Protein 5T2T (pdb70)

GO terms:
  GO:0039689 negative stranded viral RNA replication (P, IDA)
  GO:0039696 RNA-templated viral transcription (P, IDA)
  GO:0005515 protein binding (F, IPI)

Solvent-accessible surface area: 22081 Å² total; per-residue (Å²): 86,123,126,15,16,59,54,0,76,69,5,0,33,76,98,4,112,128,37,52,81,0,4,71,10,1,13,35,4,7,34,40,199,114,37,135,72,1,20,82,13,0,71,80,0,0,39,43,0,2,18,0,10,0,0,80,156,31,50,13,62,10,2,37,85,79,53,19,1,79,54,7,1,91,104,62,68,38,116,7,111,75,20,63,150,10,67,0,24,0,34,83,49,89,138,70,32,0,23,0,0,5,12,11,22,84,92,72,117,82,38,57,121,142,43,72,90,82,6,54,87,73,0,38,83,0,88,124,59,0,57,134,36,43,3,74,9,57,53,53,24,39,20,39,89,81,54,101,15,83,14,14,53,147,133,0,6,120,80,0,90,48,8,4,112,89,2,62,93,90,31,89,109,87,86,117,82,82,53,131,30,130,157,58,130,133,83,109,122,241,154,128,119,123,128,53,99,41,19,8,51,54,0,80,95,16,0,52,100,97,5,103,106,33,54,75,0,3,79,14,8,13,46,1,10,28,43,155,114,21,113,75,1,9,70,20,0,83,88,0,12,51,46,0,7,33,0,1,0,0,72,144,32,52,12,63,8,3,48,81,77,56,18,1,67,53,11,1,86,110,64,73,41,104,7,94,55,26,73,142,6,77,2,28,0,41,80,55,82,135,91,29,0,26,0,0,9,16,12,24,85,89,72,118,83,38,56,117,135,48,77,83,85,5,54,88,74,0,34,83,1,107,121,47,0,55,122,35,52,4,77,13,56,52,54,26,35,22,35,93,71,80,76,12,69,8,12,60,121,125,0,3,104,69,1,82,35,10,5,112,91,0,56,96,72,6,68,109,66,83,122,90,77,57,144,30,107,152,55,122,104,70,86,59,123,166,112,153

B-factor: mean 42.15, std 17.39, range [16.01, 107.44]

Structure (mmCIF, N/CA/C/O backbone):
data_5T2T
#
_entry.id   5T2T
#
_cell.length_a   108.116
_cell.length_b   108.116
_cell.length_c   54.087
_cell.angle_alpha   90.00
_cell.angle_beta   90.00
_cell.angle_gamma   90.00
#
_symmetry.space_group_name_H-M   'P 41'
#
loop_
_entity.id
_entity.type
_entity.pdbx_description
1 polymer 'RNA-directed RNA polymerase L'
2 non-polymer 'MANGANESE (II) ION'
3 non-polymer '(2Z)-4-[1-benzyl-4-(4-chlorobenzyl)piperidin-4-yl]-2-hydroxy-4-oxobut-2-enoic acid'
4 non-polymer GLYCEROL
5 non-polymer 'CHLORIDE ION'
6 non-polymer 'SODIUM ION'
7 water water
#
loop_
_atom_site.group_PDB
_atom_site.id
_atom_site.type_symbol
_atom_site.label_atom_id
_atom_site.label_alt_id
_atom_site.label_comp_id
_atom_site.label_asym_id
_atom_site.label_entity_id
_atom_site.label_seq_id
_atom_site.pdbx_PDB_ins_code
_atom_site.Cartn_x
_atom_site.Cartn_y
_atom_site.Cartn_z
_atom_site.occupancy
_atom_site.B_iso_or_equiv
_atom_site.auth_seq_id
_atom_site.auth_comp_id
_atom_site.auth_asym_id
_atom_site.auth_atom_id
_atom_site.pdbx_PDB_model_num
ATOM 1 N N . HIS A 1 8 ? -116.995 -44.021 5.904 1.00 56.45 0 HIS A N 1
ATOM 2 C CA . HIS A 1 8 ? -115.732 -44.157 6.625 1.00 65.12 0 HIS A CA 1
ATOM 3 C C . HIS A 1 8 ? -115.105 -45.513 6.373 1.00 57.84 0 HIS A C 1
ATOM 4 O O . HIS A 1 8 ? -113.976 -45.600 5.893 1.00 50.74 0 HIS A O 1
ATOM 11 N N . ASP A 1 9 ? -115.839 -46.567 6.713 1.00 47.46 1 ASP A N 1
ATOM 12 C CA . ASP A 1 9 ? -115.439 -47.915 6.340 1.00 59.77 1 ASP A CA 1
ATOM 13 C C . ASP A 1 9 ? -115.310 -47.993 4.831 1.00 49.64 1 ASP A C 1
ATOM 14 O O . ASP A 1 9 ? -114.387 -48.615 4.306 1.00 42.84 1 ASP A O 1
ATOM 19 N N . GLU A 1 10 ? -116.254 -47.370 4.134 1.00 37.42 2 GLU A N 1
ATOM 20 C CA . GLU A 1 10 ? -116.256 -47.425 2.680 1.00 43.37 2 GLU A CA 1
ATOM 21 C C . GLU A 1 10 ? -115.018 -46.714 2.138 1.00 46.23 2 GLU A C 1
ATOM 22 O O . GLU A 1 10 ? -114.390 -47.177 1.183 1.00 37.59 2 GLU A O 1
ATOM 28 N N . ILE A 1 11 ? -114.680 -45.596 2.775 1.00 28.91 3 ILE A N 1
ATOM 29 C CA . ILE A 1 11 ? -113.513 -44.793 2.427 1.00 37.16 3 ILE A CA 1
ATOM 30 C C . ILE A 1 11 ? -112.230 -45.591 2.633 1.00 41.46 3 ILE A C 1
ATOM 31 O O . ILE A 1 11 ? -111.383 -45.674 1.744 1.00 30.83 3 ILE A O 1
ATOM 36 N N . ILE A 1 12 ? -112.094 -46.192 3.805 1.00 34.65 4 ILE A N 1
ATOM 37 C CA . ILE A 1 12 ? -110.904 -46.980 4.104 1.00 35.93 4 ILE A CA 1
ATOM 38 C C . ILE A 1 12 ? -110.828 -48.191 3.195 1.00 33.67 4 ILE A C 1
ATOM 39 O O . ILE A 1 12 ? -109.749 -48.603 2.761 1.00 35.92 4 ILE A O 1
ATOM 44 N N . SER A 1 13 ? -111.985 -48.756 2.890 1.00 29.29 5 SER A N 1
ATOM 45 C CA . SER A 1 13 ? -112.034 -49.910 2.010 1.00 30.65 5 SER A CA 1
ATOM 46 C C . SER A 1 13 ? -111.634 -49.529 0.583 1.00 38.70 5 SER A C 1
ATOM 47 O O . SER A 1 13 ? -110.952 -50.291 -0.109 1.00 30.67 5 SER A O 1
ATOM 50 N N . GLU A 1 14 ? -112.056 -48.349 0.143 1.00 30.77 6 GLU A N 1
ATOM 51 C CA . GLU A 1 14 ? -111.687 -47.870 -1.187 1.00 29.15 6 GLU A CA 1
ATOM 52 C C . GLU A 1 14 ? -110.186 -47.586 -1.268 1.00 28.92 6 GLU A C 1
ATOM 53 O O . GLU A 1 14 ? -109.533 -47.931 -2.252 1.00 30.64 6 GLU A O 1
ATOM 59 N N . LEU A 1 15 ? -109.650 -46.961 -0.228 1.00 24.74 7 LEU A N 1
ATOM 60 C CA . LEU A 1 15 ? -108.209 -46.722 -0.127 1.00 28.90 7 LEU A CA 1
ATOM 61 C C . LEU A 1 15 ? -107.383 -48.009 -0.186 1.00 30.42 7 LEU A C 1
ATOM 62 O O . LEU A 1 15 ? -106.329 -48.055 -0.824 1.00 26.74 7 LEU A O 1
ATOM 67 N N . ARG A 1 16 ? -107.857 -49.059 0.476 1.00 29.34 8 ARG A N 1
ATOM 68 C CA . ARG A 1 16 ? -107.111 -50.315 0.491 1.00 31.50 8 ARG A CA 1
ATOM 69 C C . ARG A 1 16 ? -107.104 -50.959 -0.882 1.00 30.44 8 ARG A C 1
ATOM 70 O O . ARG A 1 16 ? -106.089 -51.538 -1.292 1.00 27.38 8 ARG A O 1
ATOM 78 N N . GLU A 1 17 ? -108.218 -50.853 -1.606 1.00 26.86 9 GLU A N 1
ATOM 79 C CA A GLU A 1 17 ? -108.266 -51.439 -2.935 0.64 32.19 9 GLU A CA 1
ATOM 80 C CA B GLU A 1 17 ? -108.311 -51.395 -2.964 0.36 32.26 9 GLU A CA 1
ATOM 81 C C . GLU A 1 17 ? -107.336 -50.694 -3.902 1.00 32.93 9 GLU A C 1
ATOM 82 O O . GLU A 1 17 ? -106.668 -51.328 -4.730 1.00 27.41 9 GLU A O 1
ATOM 93 N N . LEU A 1 18 ? -107.275 -49.367 -3.790 1.00 31.04 10 LEU A N 1
ATOM 94 C CA . LEU A 1 18 ? -106.314 -48.592 -4.582 1.00 31.37 10 LEU A CA 1
ATOM 95 C C . LEU A 1 18 ? -104.886 -49.027 -4.275 1.00 25.74 10 LEU A C 1
ATOM 96 O O . LEU A 1 18 ? -104.087 -49.262 -5.194 1.00 29.30 10 LEU A O 1
ATOM 101 N N . CYS A 1 19 ? -104.562 -49.125 -2.986 1.00 24.16 11 CYS A N 1
ATOM 102 C CA . CYS A 1 19 ? -103.215 -49.493 -2.550 1.00 28.31 11 CYS A CA 1
ATOM 103 C C . CYS A 1 19 ? -102.815 -50.829 -3.147 1.00 42.40 11 CYS A C 1
ATOM 104 O O . CYS A 1 19 ? -101.689 -50.997 -3.637 1.00 30.83 11 CYS A O 1
ATOM 107 N N . LEU A 1 20 ? -103.757 -51.766 -3.146 1.00 30.51 12 LEU A N 1
ATOM 108 C CA . LEU A 1 20 ? -103.484 -53.124 -3.605 1.00 33.64 12 LEU A CA 1
ATOM 109 C C . LEU A 1 20 ? -103.505 -53.255 -5.116 1.00 29.84 12 LEU A C 1
ATOM 110 O O . LEU A 1 20 ? -102.718 -53.982 -5.685 1.00 32.31 12 LEU A O 1
ATOM 115 N N . ASN A 1 21 ? -104.398 -52.544 -5.785 1.00 33.08 13 ASN A N 1
ATOM 116 C CA . ASN A 1 21 ? -104.542 -52.784 -7.213 1.00 36.40 13 ASN A CA 1
ATOM 117 C C . ASN A 1 21 ? -103.992 -51.709 -8.150 1.00 38.94 13 ASN A C 1
ATOM 118 O O . ASN A 1 21 ? -103.824 -51.976 -9.343 1.00 32.96 13 ASN A O 1
ATOM 123 N N . TYR A 1 22 ? -103.696 -50.516 -7.635 1.00 31.80 14 TYR A N 1
ATOM 124 C CA . TYR A 1 22 ? -103.272 -49.437 -8.533 1.00 25.06 14 TYR A CA 1
ATOM 125 C C . TYR A 1 22 ? -102.012 -48.706 -8.084 1.00 26.93 14 TYR A C 1
ATOM 126 O O . TYR A 1 22 ? -101.757 -47.566 -8.479 1.00 27.84 14 TYR A O 1
ATOM 135 N N . ILE A 1 23 ? -101.219 -49.369 -7.257 1.00 29.26 15 ILE A N 1
ATOM 136 C CA . ILE A 1 23 ? -99.855 -48.927 -7.000 1.00 27.67 15 ILE A CA 1
ATOM 137 C C . ILE A 1 23 ? -98.921 -50.058 -7.409 1.00 37.90 15 ILE A C 1
ATOM 138 O O . ILE A 1 23 ? -98.977 -51.132 -6.824 1.00 28.81 15 ILE A O 1
ATOM 143 N N . GLU A 1 24 ? -98.088 -49.811 -8.421 1.00 26.16 16 GLU A N 1
ATOM 144 C CA . GLU A 1 24 ? -97.169 -50.812 -8.958 1.00 28.04 16 GLU A CA 1
ATOM 145 C C . GLU A 1 24 ? -96.408 -51.525 -7.862 1.00 34.53 16 GLU A C 1
ATOM 146 O O . GLU A 1 24 ? -96.048 -50.934 -6.842 1.00 25.35 16 GLU A O 1
ATOM 152 N N . GLN A 1 25 ? -96.131 -52.801 -8.093 1.00 31.28 17 GLN A N 1
ATOM 153 C CA . GLN A 1 25 ? -95.517 -53.627 -7.070 1.00 35.12 17 GLN A CA 1
ATOM 154 C C . GLN A 1 25 ? -94.005 -53.584 -7.111 1.00 34.86 17 GLN A C 1
ATOM 155 O O . GLN A 1 25 ? -93.357 -54.608 -7.270 1.00 41.24 17 GLN A O 1
ATOM 161 N N . ASP A 1 26 ? -93.457 -52.381 -6.980 1.00 33.54 18 ASP A N 1
ATOM 162 C CA . ASP A 1 26 ? -92.052 -52.189 -6.644 1.00 42.41 18 ASP A CA 1
ATOM 163 C C . ASP A 1 26 ? -91.850 -52.651 -5.217 1.00 29.73 18 ASP A C 1
ATOM 164 O O . ASP A 1 26 ? -92.533 -52.178 -4.323 1.00 30.79 18 ASP A O 1
ATOM 169 N N . GLU A 1 27 ? -90.910 -53.563 -4.990 1.00 30.92 19 GLU A N 1
ATOM 170 C CA . GLU A 1 27 ? -90.758 -54.149 -3.653 1.00 33.59 19 GLU A CA 1
ATOM 171 C C . GLU A 1 27 ? -90.309 -53.150 -2.586 1.00 41.56 19 GLU A C 1
ATOM 172 O O . GLU A 1 27 ? -90.521 -53.371 -1.393 1.00 39.16 19 GLU A O 1
ATOM 178 N N . ARG A 1 28 ? -89.705 -52.041 -2.993 1.00 31.39 20 ARG A N 1
ATOM 179 C CA . ARG A 1 28 ? -89.301 -51.040 -2.008 1.00 26.53 20 ARG A CA 1
ATOM 180 C C . ARG A 1 28 ? -90.514 -50.390 -1.332 1.00 24.93 20 ARG A C 1
ATOM 181 O O . ARG A 1 28 ? -90.382 -49.781 -0.269 1.00 32.11 20 ARG A O 1
ATOM 189 N N . LEU A 1 29 ? -91.687 -50.507 -1.953 1.00 26.14 21 LEU A N 1
ATOM 190 C CA . LEU A 1 29 ? -92.908 -49.915 -1.409 1.00 28.67 21 LEU A CA 1
ATOM 191 C C . LEU A 1 29 ? -93.661 -50.870 -0.473 1.00 30.35 21 LEU A C 1
ATOM 192 O O . LEU A 1 29 ? -94.576 -50.458 0.243 1.00 26.90 21 LEU A O 1
ATOM 197 N N . SER A 1 30 ? -93.259 -52.136 -0.484 1.00 31.55 22 SER A N 1
ATOM 198 C CA . SER A 1 30 ? -94.022 -53.207 0.164 1.00 30.21 22 SER A CA 1
ATOM 199 C C . SER A 1 30 ? -94.247 -52.962 1.644 1.00 25.74 22 SER A C 1
ATOM 200 O O . SER A 1 30 ? -95.369 -53.110 2.143 1.00 30.62 22 SER A O 1
ATOM 203 N N . ARG A 1 31 ? -93.201 -52.565 2.353 1.00 28.68 23 ARG A N 1
ATOM 204 C CA . ARG A 1 31 ? -93.346 -52.326 3.780 1.00 31.64 23 ARG A CA 1
ATOM 205 C C . ARG A 1 31 ? -94.356 -51.230 4.117 1.00 42.21 23 ARG A C 1
ATOM 206 O O . ARG A 1 31 ? -95.222 -51.411 4.993 1.00 31.67 23 ARG A O 1
ATOM 214 N N . GLN A 1 32 ? -94.255 -50.091 3.439 1.00 36.58 24 GLN A N 1
ATOM 215 C CA . GLN A 1 32 ? -95.155 -48.984 3.755 1.00 29.81 24 GLN A CA 1
ATOM 216 C C . GLN A 1 32 ? -96.586 -49.290 3.309 1.00 21.30 24 GLN A C 1
ATOM 217 O O . GLN A 1 32 ? -97.544 -48.805 3.918 1.00 26.75 24 GLN A O 1
ATOM 223 N N . LYS A 1 33 ? -96.742 -50.084 2.254 1.00 22.20 25 LYS A N 1
ATOM 224 C CA . LYS A 1 33 ? -98.080 -50.536 1.866 1.00 27.36 25 LYS A CA 1
ATOM 225 C C . LYS A 1 33 ? -98.696 -51.359 2.998 1.00 32.16 25 LYS A C 1
ATOM 226 O O . LYS A 1 33 ? -99.844 -51.172 3.355 1.00 25.68 25 LYS A O 1
ATOM 232 N N . LEU A 1 34 ? -97.914 -52.284 3.547 1.00 27.97 26 LEU A N 1
ATOM 233 C CA . LEU A 1 34 ? -98.364 -53.106 4.665 1.00 28.22 26 LEU A CA 1
ATOM 234 C C . LEU A 1 34 ? -98.659 -52.250 5.894 1.00 29.59 26 LEU A C 1
ATOM 235 O O . LEU A 1 34 ? -99.685 -52.445 6.545 1.00 30.89 26 LEU A O 1
ATOM 240 N N . ASN A 1 35 ? -97.802 -51.272 6.190 1.00 31.03 27 ASN A N 1
ATOM 241 C CA . ASN A 1 35 ? -98.096 -50.316 7.260 1.00 25.88 27 ASN A CA 1
ATOM 242 C C . ASN A 1 35 ? -99.421 -49.602 7.029 1.00 36.65 27 ASN A C 1
ATOM 243 O O . ASN A 1 35 ? -100.192 -49.390 7.959 1.00 30.51 27 ASN A O 1
ATOM 248 N N . PHE A 1 36 ? -99.681 -49.224 5.780 1.00 28.82 28 PHE A N 1
ATOM 249 C CA . PHE A 1 36 ? -100.900 -48.499 5.471 1.00 30.01 28 PHE A CA 1
ATOM 250 C C . PHE A 1 36 ? -102.114 -49.407 5.670 1.00 30.77 28 PHE A C 1
ATOM 251 O O . PHE A 1 36 ? -103.112 -49.005 6.280 1.00 30.32 28 PHE A O 1
ATOM 259 N N . LEU A 1 37 ? -102.006 -50.635 5.168 1.00 32.16 29 LEU A N 1
ATOM 260 C CA . LEU A 1 37 ? -103.127 -51.587 5.163 1.00 31.04 29 LEU A CA 1
ATOM 261 C C . LEU A 1 37 ? -103.569 -52.046 6.548 1.00 40.18 29 LEU A C 1
ATOM 262 O O . LEU A 1 37 ? -104.718 -52.455 6.727 1.00 38.65 29 LEU A O 1
ATOM 267 N N . GLY A 1 38 ? -102.665 -51.984 7.519 1.00 34.34 30 GLY A N 1
ATOM 268 C CA . GLY A 1 38 ? -102.993 -52.360 8.879 1.00 47.46 30 GLY A CA 1
ATOM 269 C C . GLY A 1 38 ? -103.589 -51.256 9.733 1.00 50.38 30 GLY A C 1
ATOM 270 O O . GLY A 1 38 ? -103.827 -51.457 10.923 1.00 52.29 30 GLY A O 1
ATOM 271 N N . GLN A 1 39 ? -103.834 -50.086 9.154 1.00 36.77 31 GLN A N 1
ATOM 272 C CA . GLN A 1 39 ? -104.409 -49.002 9.945 1.00 45.64 31 GLN A CA 1
ATOM 273 C C . GLN A 1 39 ? -105.936 -49.016 9.858 1.00 54.75 31 GLN A C 1
ATOM 274 O O . GLN A 1 39 ? -106.502 -49.169 8.776 1.00 42.70 31 GLN A O 1
ATOM 280 N N . ARG A 1 40 ? -106.591 -48.872 11.010 1.00 55.99 32 ARG A N 1
ATOM 281 C CA . ARG A 1 40 ? -108.050 -48.827 11.081 1.00 59.80 32 ARG A CA 1
ATOM 282 C C . ARG A 1 40 ? -108.487 -47.423 11.477 1.00 52.52 32 ARG A C 1
ATOM 283 O O . ARG A 1 40 ? -109.517 -46.922 11.030 1.00 60.43 32 ARG A O 1
ATOM 291 N N . GLU A 1 41 ? -107.674 -46.791 12.315 1.00 58.20 33 GLU A N 1
ATOM 292 C CA . GLU A 1 41 ? -107.962 -45.471 12.853 1.00 51.75 33 GLU A CA 1
ATOM 293 C C . GLU A 1 41 ? -107.698 -44.360 11.833 1.00 64.98 33 GLU A C 1
ATOM 294 O O . GLU A 1 41 ? -106.589 -44.245 11.308 1.00 57.31 33 GLU A O 1
ATOM 300 N N . PRO A 1 42 ? -108.724 -43.537 11.556 1.00 60.94 34 PRO A N 1
ATOM 301 C CA . PRO A 1 42 ? -108.703 -42.427 10.597 1.00 52.07 34 PRO A CA 1
ATOM 302 C C . PRO A 1 42 ? -107.426 -41.585 10.606 1.00 60.16 34 PRO A C 1
ATOM 303 O O . PRO A 1 42 ? -106.835 -41.364 9.548 1.00 49.03 34 PRO A O 1
ATOM 307 N N . ARG A 1 43 ? -107.014 -41.110 11.774 1.00 51.58 35 ARG A N 1
ATOM 308 C CA . ARG A 1 43 ? -105.830 -40.268 11.858 1.00 52.46 35 ARG A CA 1
ATOM 309 C C . ARG A 1 43 ? -104.587 -41.020 11.374 1.00 46.79 35 ARG A C 1
ATOM 310 O O . ARG A 1 43 ? -103.714 -40.434 10.732 1.00 45.02 35 ARG A O 1
ATOM 318 N N . MET A 1 44 ? -104.516 -42.312 11.680 1.00 39.80 36 MET A N 1
ATOM 319 C CA . MET A 1 44 ? -103.382 -43.146 11.273 1.00 40.14 36 MET A CA 1
ATOM 320 C C . MET A 1 44 ? -103.440 -43.529 9.794 1.00 41.11 36 MET A C 1
ATOM 321 O O . MET A 1 44 ? -102.404 -43.646 9.136 1.00 37.01 36 MET A O 1
ATOM 326 N N . VAL A 1 45 ? -104.648 -43.746 9.283 1.00 41.01 37 VAL A N 1
ATOM 327 C CA . VAL A 1 45 ? -104.832 -44.000 7.859 1.00 36.16 37 VAL A CA 1
ATOM 328 C C . VAL A 1 45 ? -104.280 -42.817 7.067 1.00 39.38 37 VAL A C 1
ATOM 329 O O . VAL A 1 45 ? -103.530 -42.994 6.105 1.00 33.42 37 VAL A O 1
ATOM 333 N N . LEU A 1 46 ? -104.634 -41.612 7.501 1.00 30.23 38 LEU A N 1
ATOM 334 C CA . LEU A 1 46 ? -104.191 -40.395 6.839 1.00 38.39 38 LEU A CA 1
ATOM 335 C C . LEU A 1 46 ? -102.664 -40.245 6.856 1.00 42.61 38 LEU A C 1
ATOM 336 O O . LEU A 1 46 ? -102.043 -40.020 5.818 1.00 35.63 38 LEU A O 1
ATOM 341 N N . ILE A 1 47 ? -102.061 -40.365 8.033 1.00 33.68 39 ILE A N 1
ATOM 342 C CA . ILE A 1 47 ? -100.605 -40.264 8.153 1.00 37.86 39 ILE A CA 1
ATOM 343 C C . ILE A 1 47 ? -99.878 -41.328 7.336 1.00 31.41 39 ILE A C 1
ATOM 344 O O . ILE A 1 47 ? -98.948 -41.008 6.605 1.00 30.34 39 ILE A O 1
ATOM 349 N N . GLU A 1 48 ? -100.288 -42.587 7.452 1.00 28.67 40 GLU A N 1
ATOM 350 C CA . GLU A 1 48 ? -99.624 -43.643 6.691 1.00 32.88 40 GLU A CA 1
ATOM 351 C C . GLU A 1 48 ? -99.909 -43.526 5.192 1.00 27.08 40 GLU A C 1
ATOM 352 O O . GLU A 1 48 ? -99.116 -43.998 4.379 1.00 24.04 40 GLU A O 1
ATOM 358 N N . GLY A 1 49 ? -101.039 -42.917 4.827 1.00 26.93 41 GLY A N 1
ATOM 359 C CA . GLY A 1 49 ? -101.371 -42.714 3.422 1.00 23.86 41 GLY A CA 1
ATOM 360 C C . GLY A 1 49 ? -100.456 -41.662 2.814 1.00 27.95 41 GLY A C 1
ATOM 361 O O . GLY A 1 49 ? -99.940 -41.820 1.698 1.00 23.84 41 GLY A O 1
ATOM 362 N N . LEU A 1 50 ? -100.234 -40.593 3.569 1.00 24.17 42 LEU A N 1
ATOM 363 C CA . LEU A 1 50 ? -99.320 -39.536 3.144 1.00 28.64 42 LEU A CA 1
ATOM 364 C C . LEU A 1 50 ? -97.890 -40.046 3.101 1.00 28.23 42 LEU A C 1
ATOM 365 O O . LEU A 1 50 ? -97.112 -39.643 2.236 1.00 26.50 42 LEU A O 1
ATOM 370 N N . LYS A 1 51 ? -97.524 -40.913 4.043 1.00 24.70 43 LYS A N 1
ATOM 371 C CA . LYS A 1 51 ? -96.193 -41.525 3.989 1.00 27.76 43 LYS A CA 1
ATOM 372 C C . LYS A 1 51 ? -96.057 -42.426 2.765 1.00 26.09 43 LYS A C 1
ATOM 373 O O . LYS A 1 51 ? -94.985 -42.512 2.168 1.00 27.45 43 LYS A O 1
ATOM 379 N N . LEU A 1 52 ? -97.137 -43.106 2.389 1.00 23.25 44 LEU A N 1
ATOM 380 C CA . LEU A 1 52 ? -97.086 -43.993 1.237 1.00 21.68 44 LEU A CA 1
ATOM 381 C C . LEU A 1 52 ? -96.878 -43.170 -0.033 1.00 27.39 44 LEU A C 1
ATOM 382 O O . LEU A 1 52 ? -96.063 -43.528 -0.880 1.00 21.78 44 LEU A O 1
ATOM 387 N N . LEU A 1 53 ? -97.600 -42.060 -0.162 1.00 23.37 45 LEU A N 1
ATOM 388 C CA . LEU A 1 53 ? -97.372 -41.177 -1.309 1.00 25.43 45 LEU A CA 1
ATOM 389 C C . LEU A 1 53 ? -95.954 -40.592 -1.281 1.00 18.31 45 LEU A C 1
ATOM 390 O O . LEU A 1 53 ? -95.320 -40.415 -2.311 1.00 22.14 45 LEU A O 1
ATOM 395 N N . SER A 1 54 ? -95.459 -40.285 -0.089 1.00 20.75 46 SER A N 1
ATOM 396 C CA A SER A 1 54 ? -94.122 -39.712 0.038 0.52 23.79 46 SER A CA 1
ATOM 397 C CA B SER A 1 54 ? -94.136 -39.700 0.040 0.48 23.78 46 SER A CA 1
ATOM 398 C C . SER A 1 54 ? -93.067 -40.706 -0.386 1.00 26.78 46 SER A C 1
ATOM 399 O O . SER A 1 54 ? -92.087 -40.336 -1.038 1.00 21.58 46 SER A O 1
ATOM 404 N N . ARG A 1 55 ? -93.256 -41.976 -0.016 1.00 21.64 47 ARG A N 1
ATOM 405 C CA . ARG A 1 55 ? -92.320 -43.029 -0.438 1.00 21.22 47 ARG A CA 1
ATOM 406 C C . ARG A 1 55 ? -92.276 -43.182 -1.960 1.00 20.06 47 ARG A C 1
ATOM 407 O O . ARG A 1 55 ? -91.222 -43.399 -2.530 1.00 23.80 47 ARG A O 1
ATOM 415 N N . CYS A 1 56 ? -93.423 -43.069 -2.628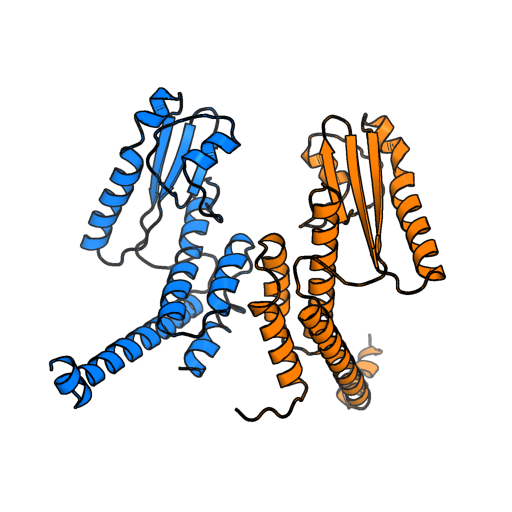 1.00 21.96 48 CYS A N 1
ATOM 416 C CA . CYS A 1 56 ? -93.418 -43.105 -4.096 1.00 20.74 48 CYS A CA 1
ATOM 417 C C . CYS A 1 56 ? -92.525 -42.001 -4.684 1.00 21.54 48 CYS A C 1
ATOM 418 O O . CYS A 1 56 ? -91.692 -42.256 -5.556 1.00 25.20 48 CYS A O 1
ATOM 421 N N . ILE A 1 57 ? -92.729 -40.779 -4.207 1.00 22.97 49 ILE A N 1
ATOM 422 C CA . ILE A 1 57 ? -91.963 -39.622 -4.664 1.00 24.85 49 ILE A CA 1
ATOM 423 C C . ILE A 1 57 ? -90.485 -39.787 -4.345 1.00 21.44 49 ILE A C 1
ATOM 424 O O . ILE A 1 57 ? -89.623 -39.497 -5.179 1.00 24.14 49 ILE A O 1
ATOM 429 N N . GLU A 1 58 ? -90.178 -40.258 -3.136 1.00 23.53 50 GLU A N 1
ATOM 430 C CA . GLU A 1 58 ? -88.781 -40.433 -2.734 1.00 23.94 50 GLU A CA 1
ATOM 431 C C . GLU A 1 58 ? -88.064 -41.457 -3.614 1.00 29.81 50 GLU A C 1
ATOM 432 O O . GLU A 1 58 ? -86.918 -41.259 -4.010 1.00 27.61 50 GLU A O 1
ATOM 438 N N . ILE A 1 59 ? -88.734 -42.561 -3.918 1.00 23.45 51 ILE A N 1
ATOM 439 C CA . ILE A 1 59 ? -88.109 -43.607 -4.707 1.00 23.08 51 ILE A CA 1
ATOM 440 C C . ILE A 1 59 ? -87.862 -43.141 -6.143 1.00 28.83 51 ILE A C 1
ATOM 441 O O . ILE A 1 59 ? -86.791 -43.391 -6.701 1.00 28.07 51 ILE A O 1
ATOM 446 N N . ASP A 1 60 ? -88.837 -42.459 -6.735 1.00 20.87 52 ASP A N 1
ATOM 447 C CA . ASP A 1 60 ? -88.643 -41.842 -8.055 1.00 24.70 52 ASP A CA 1
ATOM 448 C C . ASP A 1 60 ? -87.438 -40.892 -8.036 1.00 22.84 52 ASP A C 1
ATOM 449 O O . ASP A 1 60 ? -86.598 -40.910 -8.943 1.00 26.81 52 ASP A O 1
ATOM 454 N N . SER A 1 61 ? -87.375 -40.062 -7.003 1.00 23.15 53 SER A N 1
ATOM 455 C CA . SER A 1 61 ? -86.270 -39.119 -6.834 1.00 23.81 53 SER A CA 1
ATOM 456 C C . SER A 1 61 ? -84.911 -39.830 -6.701 1.00 34.04 53 SER A C 1
ATOM 457 O O . SER A 1 61 ? -83.913 -39.437 -7.328 1.00 27.88 53 SER A O 1
ATOM 460 N N . ALA A 1 62 ? -84.871 -40.867 -5.873 1.00 25.66 54 ALA A N 1
ATOM 461 C CA . ALA A 1 62 ? -83.648 -41.654 -5.734 1.00 27.34 54 ALA A CA 1
ATOM 462 C C . ALA A 1 62 ? -83.251 -42.265 -7.073 1.00 30.38 54 ALA A C 1
ATOM 463 O O . ALA A 1 62 ? -82.084 -42.200 -7.474 1.00 31.75 54 ALA A O 1
ATOM 465 N N . ASP A 1 63 ? -84.212 -42.876 -7.760 1.00 23.76 55 ASP A N 1
ATOM 466 C CA . ASP A 1 63 ? -83.913 -43.529 -9.028 1.00 29.02 55 ASP A CA 1
ATOM 467 C C . ASP A 1 63 ? -83.420 -42.533 -10.066 1.00 34.40 55 ASP A C 1
ATOM 468 O O . ASP A 1 63 ? -82.703 -42.909 -10.983 1.00 32.26 55 ASP A O 1
ATOM 473 N N . LYS A 1 64 ? -83.838 -41.276 -9.940 1.00 32.02 56 LYS A N 1
ATOM 474 C CA . LYS A 1 64 ? -83.437 -40.230 -10.886 1.00 31.66 56 LYS A CA 1
ATOM 475 C C . LYS A 1 64 ? -82.116 -39.546 -10.512 1.00 42.36 56 LYS A C 1
ATOM 476 O O . LYS A 1 64 ? -81.571 -38.760 -11.290 1.00 39.77 56 LYS A O 1
ATOM 482 N N . SER A 1 65 ? -81.627 -39.831 -9.310 1.00 37.11 57 SER A N 1
ATOM 483 C CA . SER A 1 65 ? -80.448 -39.166 -8.767 1.00 36.97 57 SER A CA 1
ATOM 484 C C . SER A 1 65 ? -79.302 -40.153 -8.581 1.00 42.28 57 SER A C 1
ATOM 485 O O . SER A 1 65 ? -78.295 -39.842 -7.928 1.00 37.84 57 SER A O 1
ATOM 488 N N . GLY A 1 66 ? -79.459 -41.344 -9.153 1.00 32.73 58 GLY A N 1
ATOM 489 C CA . GLY A 1 66 ? -78.466 -42.390 -8.996 1.00 39.35 58 GLY A CA 1
ATOM 490 C C . GLY A 1 66 ? -78.186 -42.761 -7.548 1.00 46.94 58 GLY A C 1
ATOM 491 O O . GLY A 1 66 ? -77.054 -43.094 -7.203 1.00 42.59 58 GLY A O 1
ATOM 492 N N . CYS A 1 67 ? -79.210 -42.700 -6.698 1.00 37.46 59 CYS A N 1
ATOM 493 C CA . CYS A 1 67 ? -79.066 -43.009 -5.274 1.00 26.85 59 CYS A CA 1
ATOM 494 C C . CYS A 1 67 ? -79.826 -44.254 -4.854 1.00 37.17 59 CYS A C 1
ATOM 495 O O . CYS A 1 67 ? -80.733 -44.706 -5.548 1.00 36.69 59 CYS A O 1
ATOM 498 N N . THR A 1 68 ? -79.471 -44.768 -3.683 1.00 31.59 60 THR A N 1
ATOM 499 C CA . THR A 1 68 ? -80.212 -45.851 -3.041 1.00 34.55 60 THR A CA 1
ATOM 500 C C . THR A 1 68 ? -81.308 -45.254 -2.172 1.00 23.00 60 THR A C 1
ATOM 501 O O . THR A 1 68 ? -81.026 -44.420 -1.312 1.00 31.95 60 THR A O 1
ATOM 505 N N . HIS A 1 69 ? -82.553 -45.671 -2.357 1.00 26.62 61 HIS A N 1
ATOM 506 C CA . HIS A 1 69 ? -83.597 -45.108 -1.505 1.00 24.73 61 HIS A CA 1
ATOM 507 C C . HIS A 1 69 ? -83.467 -45.612 -0.074 1.00 25.98 61 HIS A C 1
ATOM 508 O O . HIS A 1 69 ? -83.247 -46.800 0.144 1.00 32.67 61 HIS A O 1
ATOM 515 N N . ASN A 1 70 ? -83.620 -44.718 0.898 1.00 26.16 62 ASN A N 1
ATOM 516 C CA . ASN A 1 70 ? -83.405 -45.079 2.299 1.00 28.90 62 ASN A CA 1
ATOM 517 C C . ASN A 1 70 ? -84.629 -45.780 2.909 1.00 26.74 62 ASN A C 1
ATOM 518 O O . ASN A 1 70 ? -85.212 -45.308 3.888 1.00 28.79 62 ASN A O 1
ATOM 523 N N . HIS A 1 71 ? -84.988 -46.909 2.303 1.00 35.69 63 HIS A N 1
ATOM 524 C CA . HIS A 1 71 ? -86.101 -47.775 2.711 1.00 47.89 63 HIS A CA 1
ATOM 525 C C . HIS A 1 71 ? -86.218 -48.038 4.225 1.00 42.81 63 HIS A C 1
ATOM 526 O O . HIS A 1 71 ? -87.324 -48.042 4.776 1.00 35.67 63 HIS A O 1
ATOM 533 N N . ASP A 1 72 ? -85.080 -48.253 4.885 1.00 43.22 64 ASP A N 1
ATOM 534 C CA . ASP A 1 72 ? -85.063 -48.679 6.287 1.00 44.28 64 ASP A CA 1
ATOM 535 C C . ASP A 1 72 ? -8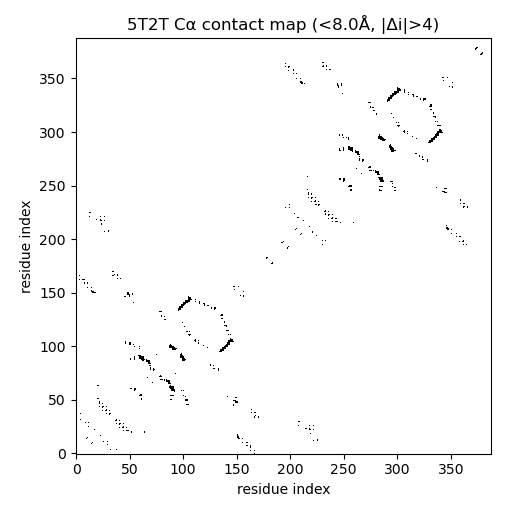4.746 -47.563 7.258 1.00 47.95 64 ASP A C 1
ATOM 536 O O . ASP A 1 72 ? -84.466 -47.813 8.436 1.00 41.26 64 ASP A O 1
ATOM 541 N N . ASP A 1 73 ? -84.774 -46.330 6.766 1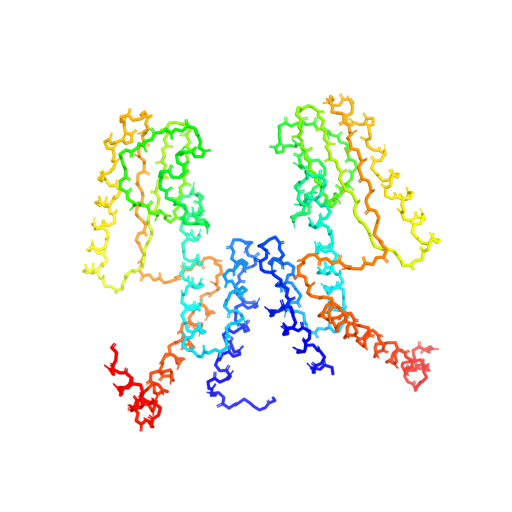.00 36.08 65 ASP A N 1
ATOM 542 C CA . ASP A 1 73 ? -84.542 -45.181 7.621 1.00 30.08 65 ASP A CA 1
ATOM 543 C C . ASP A 1 73 ? -83.177 -45.228 8.318 1.00 35.42 65 ASP A C 1
ATOM 544 O O . ASP A 1 73 ? -83.062 -44.854 9.476 1.00 31.17 65 ASP A O 1
ATOM 549 N N . LYS A 1 74 ? -82.142 -45.666 7.609 1.00 34.03 66 LYS A N 1
ATOM 550 C CA . LYS A 1 74 ? -80.783 -45.595 8.161 1.00 41.74 66 LYS A CA 1
ATOM 551 C C . LYS A 1 74 ? -80.354 -44.152 8.451 1.00 49.14 66 LYS A C 1
ATOM 552 O O . LYS A 1 74 ? -80.777 -43.224 7.758 1.00 36.88 66 LYS A O 1
ATOM 558 N N . SER A 1 75 ? -79.520 -43.964 9.473 1.00 38.97 67 SER A N 1
ATOM 559 C CA . SER A 1 75 ? -78.912 -42.662 9.733 1.00 39.75 67 SER A CA 1
ATOM 560 C C . SER A 1 75 ? -77.691 -42.500 8.837 1.00 28.09 67 SER A C 1
ATOM 561 O O . SER A 1 75 ? -77.217 -43.470 8.237 1.00 38.27 67 SER A O 1
ATOM 564 N N . VAL A 1 76 ? -77.187 -41.275 8.736 1.00 39.19 68 VAL A N 1
ATOM 565 C CA . VAL A 1 76 ? -75.940 -41.046 8.011 1.00 41.89 68 VAL A CA 1
ATOM 566 C C . VAL A 1 76 ? -74.822 -41.843 8.698 1.00 43.33 68 VAL A C 1
ATOM 567 O O . VAL A 1 76 ? -74.027 -42.517 8.039 1.00 36.09 68 VAL A O 1
ATOM 571 N N . GLU A 1 77 ? -74.793 -41.787 10.025 1.00 37.97 69 GLU A N 1
ATOM 572 C CA . GLU A 1 77 ? -73.792 -42.530 10.794 1.00 54.31 69 GLU A CA 1
ATOM 573 C C . GLU A 1 77 ? -73.803 -44.012 10.443 1.00 41.12 69 GLU A C 1
ATOM 574 O O . GLU A 1 77 ? -72.752 -44.616 10.247 1.00 48.19 69 GLU A O 1
ATOM 580 N N . THR A 1 78 ? -74.998 -44.589 10.346 1.00 47.05 70 THR A N 1
ATOM 581 C CA . THR A 1 78 ? -75.136 -45.999 10.008 1.00 33.93 70 THR A CA 1
ATOM 582 C C . THR A 1 78 ? -74.670 -46.299 8.592 1.00 44.62 70 THR A C 1
ATOM 583 O O . THR A 1 78 ? -73.975 -47.287 8.353 1.00 49.61 70 THR A O 1
ATOM 587 N N . ILE A 1 79 ? -75.074 -45.459 7.646 1.00 47.36 71 ILE A N 1
ATOM 588 C CA . ILE A 1 79 ? -74.696 -45.650 6.249 1.00 40.18 71 ILE A CA 1
ATOM 589 C C . ILE A 1 79 ? -73.175 -45.721 6.083 1.00 38.01 71 ILE A C 1
ATOM 590 O O . ILE A 1 79 ? -72.652 -46.527 5.306 1.00 44.81 71 ILE A O 1
ATOM 595 N N . LEU A 1 80 ? -72.474 -44.869 6.816 1.00 40.37 72 LEU A N 1
ATOM 596 C CA . LEU A 1 80 ? -71.013 -44.813 6.736 1.00 51.31 72 LEU A CA 1
ATOM 597 C C . LEU A 1 80 ? -70.375 -46.074 7.321 1.00 52.69 72 LEU A C 1
ATOM 598 O O . LEU A 1 80 ? -69.537 -46.710 6.679 1.00 55.68 72 LEU A O 1
ATOM 603 N N . VAL A 1 81 ? -70.778 -46.425 8.539 1.00 47.89 73 VAL A N 1
ATOM 604 C CA . VAL A 1 81 ? -70.302 -47.644 9.195 1.00 58.82 73 VAL A CA 1
ATOM 605 C C . VAL A 1 81 ? -70.383 -48.868 8.291 1.00 62.21 73 VAL A C 1
ATOM 606 O O . VAL A 1 81 ? -69.441 -49.655 8.207 1.00 59.43 73 VAL A O 1
ATOM 610 N N . GLU A 1 82 ? -71.518 -49.021 7.618 1.00 53.89 74 GLU A N 1
ATOM 611 C CA . GLU A 1 82 ? -71.735 -50.144 6.717 1.00 59.76 74 GLU A CA 1
ATOM 612 C C . GLU A 1 82 ? -70.743 -50.150 5.561 1.00 61.42 74 GLU A C 1
ATOM 613 O O . GLU A 1 82 ? -70.565 -51.166 4.892 1.00 62.67 74 GLU A O 1
ATOM 619 N N . SER A 1 83 ? -70.101 -49.012 5.323 1.00 61.86 75 SER A N 1
ATOM 620 C CA . SER A 1 83 ? -69.058 -48.943 4.310 1.00 65.75 75 SER A CA 1
ATOM 621 C C . SER A 1 83 ? -67.686 -48.869 4.972 1.00 70.97 75 SER A C 1
ATOM 622 O O . SER A 1 83 ? -66.670 -48.671 4.304 1.00 73.76 75 SER A O 1
ATOM 625 N N . GLY A 1 84 ? -67.669 -49.028 6.290 1.00 62.09 76 GLY A N 1
ATOM 626 C CA . GLY A 1 84 ? -66.428 -49.123 7.031 1.00 63.51 76 GLY A CA 1
ATOM 627 C C . GLY A 1 84 ? -65.854 -47.785 7.441 1.00 69.66 76 GLY A C 1
ATOM 628 O O . GLY A 1 84 ? -64.683 -47.691 7.809 1.00 74.04 76 GLY A O 1
ATOM 629 N N . ILE A 1 85 ? -66.675 -46.744 7.388 1.00 62.84 77 ILE A N 1
ATOM 630 C CA . ILE A 1 85 ? -66.206 -45.412 7.746 1.00 60.61 77 ILE A CA 1
ATOM 631 C C . ILE A 1 85 ? -66.741 -44.979 9.103 1.00 59.45 77 ILE A C 1
ATOM 632 O O . ILE A 1 85 ? -67.945 -45.013 9.345 1.00 69.91 77 ILE A O 1
ATOM 637 N N . VAL A 1 86 ? -65.838 -44.573 9.987 1.00 66.72 78 VAL A N 1
ATOM 638 C CA . VAL A 1 86 ? -66.225 -44.138 11.320 1.00 64.02 78 VAL A CA 1
ATOM 639 C C . VAL A 1 86 ? -66.219 -42.622 11.421 1.00 73.23 78 VAL A C 1
ATOM 640 O O . VAL A 1 86 ? -65.199 -41.973 11.190 1.00 82.73 78 VAL A O 1
ATOM 644 N N . CYS A 1 87 ? -67.368 -42.060 11.769 1.00 72.84 79 CYS A N 1
ATOM 645 C CA . CYS A 1 87 ? -67.493 -40.619 11.905 1.00 72.72 79 CYS A CA 1
ATOM 646 C C . CYS A 1 87 ? -68.331 -40.302 13.132 1.00 78.23 79 CYS A C 1
ATOM 647 O O . CYS A 1 87 ? -69.550 -40.177 13.042 1.00 80.67 79 CYS A O 1
ATOM 650 N N . PRO A 1 88 ? -67.671 -40.182 14.292 1.00 92.03 80 PRO A N 1
ATOM 651 C CA . PRO A 1 88 ? -68.325 -39.969 15.587 1.00 77.11 80 PRO A CA 1
ATOM 652 C C . PRO A 1 88 ? -68.819 -38.537 15.778 1.00 75.33 80 PRO A C 1
ATOM 653 O O . PRO A 1 88 ? -68.221 -37.598 15.248 1.00 69.30 80 PRO A O 1
ATOM 657 N N . GLY A 1 89 ? -69.906 -38.381 16.526 1.00 74.36 81 GLY A N 1
ATOM 658 C CA . GLY A 1 89 ? -70.416 -37.067 16.867 1.00 72.14 81 GLY A CA 1
ATOM 659 C C . GLY A 1 89 ? -71.457 -36.525 15.909 1.00 67.38 81 GLY A C 1
ATOM 660 O O . GLY A 1 89 ? -72.100 -35.517 16.200 1.00 66.79 81 GLY A O 1
ATOM 661 N N . LEU A 1 90 ? -71.620 -37.187 14.766 1.00 74.82 82 LEU A N 1
ATOM 662 C CA . LEU A 1 90 ? -72.590 -36.758 13.759 1.00 64.60 82 LEU A CA 1
ATOM 663 C C . LEU A 1 90 ? -73.983 -36.631 14.341 1.00 62.03 82 LEU A C 1
ATOM 664 O O . LEU A 1 90 ? -74.457 -37.536 15.021 1.00 63.59 82 LEU A O 1
ATOM 669 N N . PRO A 1 91 ? -74.648 -35.501 14.072 1.00 63.03 83 PRO A N 1
ATOM 670 C CA . PRO A 1 91 ? -76.026 -35.334 14.530 1.00 55.09 83 PRO A CA 1
ATOM 671 C C . PRO A 1 91 ? -76.916 -36.351 13.832 1.00 52.41 83 PRO A C 1
ATOM 672 O O . PRO A 1 91 ? -76.507 -36.914 12.818 1.00 48.88 83 PRO A O 1
ATOM 676 N N . LEU A 1 92 ? -78.098 -36.604 14.378 1.00 48.60 84 LEU A N 1
ATOM 677 C CA . LEU A 1 92 ? -78.955 -37.649 13.843 1.00 56.10 84 LEU A CA 1
ATOM 678 C C . LEU A 1 92 ? -79.719 -37.144 12.622 1.00 55.65 84 LEU A C 1
ATOM 679 O O . LEU A 1 92 ? -80.614 -36.306 12.739 1.00 49.73 84 LEU A O 1
ATOM 684 N N . ILE A 1 93 ? -79.346 -37.651 11.451 1.00 43.77 85 ILE A N 1
ATOM 685 C CA . ILE A 1 93 ? -79.994 -37.263 10.201 1.00 43.30 85 ILE A CA 1
ATOM 686 C C . ILE A 1 93 ? -80.366 -38.502 9.400 1.00 33.60 85 ILE A C 1
ATOM 687 O O . ILE A 1 93 ? -79.540 -39.389 9.215 1.00 37.89 85 ILE A O 1
ATOM 692 N N . ILE A 1 94 ? -81.615 -38.564 8.939 1.00 30.49 86 ILE A N 1
ATOM 693 C CA A ILE A 1 94 ? -82.068 -39.691 8.136 0.10 33.37 86 ILE A CA 1
ATOM 694 C CA B ILE A 1 94 ? -82.097 -39.684 8.141 0.90 33.19 86 ILE A CA 1
ATOM 695 C C . ILE A 1 94 ? -82.524 -39.185 6.755 1.00 32.17 86 ILE A C 1
ATOM 696 O O . ILE A 1 94 ? -83.602 -38.623 6.600 1.00 31.73 86 ILE A O 1
ATOM 705 N N . PRO A 1 95 ? -81.662 -39.367 5.742 1.00 33.68 87 PRO A N 1
ATOM 706 C CA . PRO A 1 95 ? -81.868 -38.872 4.369 1.00 32.20 87 PRO A CA 1
ATOM 707 C C . PRO A 1 95 ? -82.904 -39.666 3.581 1.00 34.11 87 PRO A C 1
ATOM 708 O O . PRO A 1 95 ? -83.092 -40.852 3.888 1.00 32.09 87 PRO A O 1
ATOM 712 N N A ASP A 1 96 ? -83.543 -39.047 2.583 0.50 25.95 88 ASP A N 1
ATOM 713 N N B ASP A 1 96 ? -83.747 -40.591 3.133 0.50 25.95 88 ASP A N 1
ATOM 714 C CA A ASP A 1 96 ? -84.537 -39.757 1.781 0.50 27.55 88 ASP A CA 1
ATOM 715 C CA B ASP A 1 96 ? -84.500 -40.407 1.898 0.50 27.55 88 ASP A CA 1
ATOM 716 C C A ASP A 1 96 ? -83.720 -40.740 0.888 0.50 30.95 88 ASP A C 1
ATOM 717 C C B ASP A 1 96 ? -83.698 -40.874 0.688 0.50 30.95 88 ASP A C 1
ATOM 718 O O A ASP A 1 96 ? -84.211 -41.807 0.474 0.50 26.66 88 ASP A O 1
ATOM 719 O O B ASP A 1 96 ? -84.177 -41.677 -0.113 0.50 26.66 88 ASP A O 1
ATOM 728 N N . GLY A 1 97 ? -82.461 -40.400 0.585 1.00 24.56 89 GLY A N 1
ATOM 729 C CA . GLY A 1 97 ? -81.626 -41.255 -0.257 1.00 22.59 89 GLY A CA 1
ATOM 730 C C . GLY A 1 97 ? -80.117 -41.126 -0.042 1.00 26.40 89 GLY A C 1
ATOM 731 O O . GLY A 1 97 ? -79.668 -40.151 0.542 1.00 25.80 89 GLY A O 1
ATOM 732 N N . TYR A 1 98 ? -79.328 -42.089 -0.522 1.00 27.20 90 TYR A N 1
ATOM 733 C CA . TYR A 1 98 ? -77.871 -42.027 -0.317 1.00 27.20 90 TYR A CA 1
ATOM 734 C C . TYR A 1 98 ? -77.063 -42.868 -1.307 1.00 31.62 90 TYR A C 1
ATOM 735 O O . TYR A 1 98 ? -77.571 -43.809 -1.922 1.00 32.74 90 TYR A O 1
ATOM 744 N N . LYS A 1 99 ? -75.787 -42.521 -1.451 1.00 34.16 91 LYS A N 1
ATOM 745 C CA . LYS A 1 99 ? -74.847 -43.362 -2.190 1.00 29.14 91 LYS A CA 1
ATOM 746 C C . LYS A 1 99 ? -73.405 -42.964 -1.927 1.00 41.40 91 LYS A C 1
ATOM 747 O O . LYS A 1 99 ? -73.029 -41.804 -2.113 1.00 35.47 91 LYS A O 1
ATOM 753 N N . LEU A 1 100 ? -72.602 -43.929 -1.487 1.00 44.00 92 LEU A N 1
ATOM 754 C CA . LEU A 1 100 ? -71.174 -43.695 -1.296 1.00 42.12 92 LEU A CA 1
ATOM 755 C C . LEU A 1 100 ? -70.414 -44.182 -2.516 1.00 39.79 92 LEU A C 1
ATOM 756 O O . LEU A 1 100 ? -70.468 -45.356 -2.860 1.00 40.57 92 LEU A O 1
ATOM 761 N N . ILE A 1 101 ? -69.730 -43.259 -3.182 1.00 40.12 93 ILE A N 1
ATOM 762 C CA . ILE A 1 101 ? -68.875 -43.583 -4.318 1.00 41.84 93 ILE A CA 1
ATOM 763 C C . ILE A 1 101 ? -67.503 -42.973 -4.077 1.00 50.19 93 ILE A C 1
ATOM 764 O O . ILE A 1 101 ? -67.399 -41.772 -3.806 1.00 41.24 93 ILE A O 1
ATOM 769 N N . ASP A 1 102 ? -66.457 -43.791 -4.169 1.00 50.81 94 ASP A N 1
ATOM 770 C CA . ASP A 1 102 ? -65.118 -43.325 -3.846 1.00 44.91 94 ASP A CA 1
ATOM 771 C C . ASP A 1 102 ? -65.182 -42.780 -2.428 1.00 43.90 94 ASP A C 1
ATOM 772 O O . ASP A 1 102 ? -65.680 -43.460 -1.530 1.00 50.18 94 ASP A O 1
ATOM 777 N N . ASN A 1 103 ? -64.730 -41.546 -2.221 1.00 41.81 95 ASN A N 1
ATOM 778 C CA . ASN A 1 103 ? -64.866 -40.928 -0.906 1.00 39.85 95 ASN A CA 1
ATOM 779 C C . ASN A 1 103 ? -65.961 -39.846 -0.888 1.00 40.53 95 ASN A C 1
ATOM 780 O O . ASN A 1 103 ? -65.944 -38.954 -0.044 1.00 41.92 95 ASN A O 1
ATOM 785 N N . SER A 1 104 ? -66.905 -39.932 -1.821 1.00 32.52 96 SER A N 1
ATOM 786 C CA . SER A 1 104 ? -68.008 -38.962 -1.902 1.00 34.28 96 SER A CA 1
ATOM 787 C C . SER A 1 104 ? -69.314 -39.609 -1.447 1.00 40.32 96 SER A C 1
ATOM 788 O O . SER A 1 104 ? -69.725 -40.633 -1.991 1.00 35.24 96 SER A O 1
ATOM 791 N N . LEU A 1 105 ? -69.967 -39.009 -0.461 1.00 35.55 97 LEU A N 1
ATOM 792 C CA . LEU A 1 105 ? -71.267 -39.491 -0.004 1.00 35.20 97 LEU A CA 1
ATOM 793 C C . LEU A 1 105 ? -72.396 -38.621 -0.556 1.00 31.37 97 LEU A C 1
ATOM 794 O O . LEU A 1 105 ? -72.599 -37.495 -0.091 1.00 26.13 97 LEU A O 1
ATOM 799 N N . ILE A 1 106 ? -73.112 -39.132 -1.553 1.00 33.99 98 ILE A N 1
ATOM 800 C CA . ILE A 1 106 ? -74.334 -38.475 -2.025 1.00 33.63 98 ILE A CA 1
ATOM 801 C C . ILE A 1 106 ? -75.456 -38.675 -1.015 1.00 36.09 98 ILE A C 1
ATOM 802 O O . ILE A 1 106 ? -75.798 -39.813 -0.662 1.00 33.17 98 ILE A O 1
ATOM 807 N N . LEU A 1 107 ? -76.000 -37.566 -0.532 1.00 25.32 99 LEU A N 1
ATOM 808 C CA . LEU A 1 107 ? -77.171 -37.587 0.345 1.00 28.09 99 LEU A CA 1
ATOM 809 C C . LEU A 1 107 ? -78.304 -36.833 -0.329 1.00 30.35 99 LEU A C 1
ATOM 810 O O . LEU A 1 107 ? -78.100 -35.745 -0.860 1.00 23.79 99 LEU A O 1
ATOM 815 N N . LEU A 1 108 ? -79.497 -37.414 -0.303 1.00 25.21 100 LEU A N 1
ATOM 816 C CA . LEU A 1 108 ? -80.653 -36.853 -1.009 1.00 28.37 100 LEU A CA 1
ATOM 817 C C . LEU A 1 108 ? -81.804 -36.561 -0.060 1.00 31.44 100 LEU A C 1
ATOM 818 O O . LEU A 1 108 ? -82.146 -37.407 0.781 1.00 24.13 100 LEU A O 1
ATOM 823 N N . GLU A 1 109 ? -82.384 -35.368 -0.188 1.00 23.13 101 GLU A N 1
ATOM 824 C CA . GLU A 1 109 ? -83.618 -35.002 0.503 1.00 19.84 101 GLU A CA 1
ATOM 825 C C . GLU A 1 109 ? -84.664 -34.650 -0.551 1.00 32.75 101 GLU A C 1
ATOM 826 O O . GLU A 1 109 ? -84.387 -33.858 -1.459 1.00 26.62 101 GLU A O 1
ATOM 832 N N . CYS A 1 110 ? -85.846 -35.259 -0.419 1.00 23.53 102 CYS A N 1
ATOM 833 C CA A CYS A 1 110 ? -86.976 -35.066 -1.325 0.65 27.49 102 CYS A CA 1
ATOM 834 C CA B CYS A 1 110 ? -86.958 -35.048 -1.335 0.35 27.52 102 CYS A CA 1
ATOM 835 C C . CYS A 1 110 ? -88.138 -34.436 -0.570 1.00 28.93 102 CYS A C 1
ATOM 836 O O . CYS A 1 110 ? -88.324 -34.703 0.623 1.00 39.40 102 CYS A O 1
ATOM 841 N N . PHE A 1 111 ? -88.932 -33.608 -1.252 1.00 22.88 103 PHE A N 1
ATOM 842 C CA . PHE A 1 111 ? -90.122 -33.072 -0.578 1.00 20.60 103 PHE A CA 1
ATOM 843 C C . PHE A 1 111 ? -91.223 -32.687 -1.549 1.00 28.77 103 PHE A C 1
ATOM 844 O O . PHE A 1 111 ? -91.000 -32.595 -2.760 1.00 22.59 103 PHE A O 1
ATOM 852 N N . VAL A 1 112 ? -92.424 -32.504 -1.008 1.00 19.86 104 VAL A N 1
ATOM 853 C CA . VAL A 1 112 ? -93.557 -32.025 -1.789 1.00 19.30 104 VAL A CA 1
ATOM 854 C C . VAL A 1 112 ? -94.122 -30.790 -1.116 1.00 25.38 104 VAL A C 1
ATOM 855 O O . VAL A 1 112 ? -94.377 -30.805 0.077 1.00 25.77 104 VAL A O 1
ATOM 859 N N . ARG A 1 113 ? -94.283 -29.713 -1.880 1.00 21.72 105 ARG A N 1
ATOM 860 C CA . ARG A 1 113 ? -94.881 -28.474 -1.406 1.00 23.79 105 ARG A CA 1
ATOM 861 C C . ARG A 1 113 ? -95.751 -27.920 -2.526 1.00 31.79 105 ARG A C 1
ATOM 862 O O . ARG A 1 113 ? -95.384 -28.013 -3.691 1.00 30.74 105 ARG A O 1
ATOM 870 N N . SER A 1 114 ? -96.886 -27.324 -2.180 1.00 27.96 106 SER A N 1
ATOM 871 C CA . SER A 1 114 ? -97.882 -26.973 -3.191 1.00 30.91 106 SER A CA 1
ATOM 872 C C . SER A 1 114 ? -98.081 -25.466 -3.353 1.00 27.70 106 SER A C 1
ATOM 873 O O . SER A 1 114 ? -98.969 -25.037 -4.081 1.00 30.78 106 SER A O 1
ATOM 876 N N . THR A 1 115 ? -97.282 -24.669 -2.662 1.00 32.11 107 THR A N 1
ATOM 877 C CA . THR A 1 115 ? -97.202 -23.247 -2.989 1.00 37.31 107 THR A CA 1
ATOM 878 C C . THR A 1 115 ? -95.747 -22.809 -3.126 1.00 28.80 107 THR A C 1
ATOM 879 O O . THR A 1 115 ? -94.865 -23.373 -2.469 1.00 29.37 107 THR A O 1
ATOM 883 N N . PRO A 1 116 ? -95.495 -21.790 -3.964 1.00 32.24 108 PRO A N 1
ATOM 884 C CA . PRO A 1 116 ? -94.129 -21.279 -4.148 1.00 28.90 108 PRO A CA 1
ATOM 885 C C . PRO A 1 116 ? -93.526 -20.836 -2.816 1.00 27.85 108 PRO A C 1
ATOM 886 O O . PRO A 1 116 ? -92.375 -21.158 -2.520 1.00 28.96 108 PRO A O 1
ATOM 890 N N . ALA A 1 117 ? -94.305 -20.134 -2.000 1.00 29.94 109 ALA A N 1
ATOM 891 C CA . ALA A 1 117 ? -93.824 -19.717 -0.683 1.00 28.48 109 ALA A CA 1
ATOM 892 C C . ALA A 1 117 ? -93.387 -20.908 0.168 1.00 28.37 109 ALA A C 1
ATOM 893 O O . ALA A 1 117 ? -92.293 -20.908 0.724 1.00 29.47 109 ALA A O 1
ATOM 895 N N . SER A 1 118 ? -94.226 -21.937 0.272 1.00 28.84 110 SER A N 1
ATOM 896 C CA . SER A 1 118 ? -93.856 -23.095 1.091 1.00 28.67 110 SER A CA 1
ATOM 897 C C . SER A 1 118 ? -92.753 -23.911 0.414 1.00 25.56 110 SER A C 1
ATOM 898 O O . SER A 1 118 ? -91.918 -24.521 1.087 1.00 25.93 110 SER A O 1
ATOM 901 N N . PHE A 1 119 ? -92.756 -23.919 -0.916 1.00 22.18 111 PHE A N 1
ATOM 902 C CA . PHE A 1 119 ? -91.703 -24.606 -1.668 1.00 25.49 111 PHE A CA 1
ATOM 903 C C . PHE A 1 119 ? -90.321 -24.051 -1.345 1.00 27.68 111 PHE A C 1
ATOM 904 O O . PHE A 1 119 ? -89.397 -24.810 -1.027 1.00 26.57 111 PHE A O 1
ATOM 912 N N . GLU A 1 120 ? -90.170 -22.727 -1.420 1.00 26.42 112 GLU A N 1
ATOM 913 C CA . GLU A 1 120 ? -88.868 -22.107 -1.164 1.00 22.99 112 GLU A CA 1
ATOM 914 C C . GLU A 1 120 ? -88.387 -22.309 0.272 1.00 21.65 112 GLU A C 1
ATOM 915 O O . GLU A 1 120 ? -87.216 -22.626 0.518 1.00 25.85 112 GLU A O 1
ATOM 921 N N . LYS A 1 121 ? -89.298 -22.137 1.223 1.00 32.44 113 LYS A N 1
ATOM 922 C CA . LYS A 1 121 ? -88.983 -22.293 2.638 1.00 29.85 113 LYS A CA 1
ATOM 923 C C . LYS A 1 121 ? -88.465 -23.705 2.941 1.00 22.74 113 LYS A C 1
ATOM 924 O O . LYS A 1 121 ? -87.455 -23.871 3.611 1.00 29.53 113 LYS A O 1
ATOM 930 N N . LYS A 1 122 ? -89.154 -24.717 2.421 1.00 25.81 114 LYS A N 1
ATOM 931 C CA . LYS A 1 122 ? -88.737 -26.110 2.617 1.00 24.66 114 LYS A CA 1
ATOM 932 C C . LYS A 1 122 ? -87.431 -26.386 1.883 1.00 26.93 114 LYS A C 1
ATOM 933 O O . LYS A 1 122 ? -86.577 -27.115 2.390 1.00 22.25 114 LYS A O 1
ATOM 939 N N . PHE A 1 123 ? -87.259 -25.804 0.691 1.00 27.67 115 PHE A N 1
ATOM 940 C CA . PHE A 1 123 ? -86.024 -26.053 -0.053 1.00 26.17 115 PHE A CA 1
ATOM 941 C C . PHE A 1 123 ? -84.825 -25.595 0.764 1.00 24.85 115 PHE A C 1
ATOM 942 O O . PHE A 1 123 ? -83.830 -26.308 0.875 1.00 23.65 115 PHE A O 1
ATOM 950 N N . ILE A 1 124 ? -84.923 -24.405 1.344 1.00 23.98 116 ILE A N 1
ATOM 951 C CA . ILE A 1 124 ? -83.826 -23.875 2.142 1.00 27.49 116 ILE A CA 1
ATOM 952 C C . ILE A 1 124 ? -83.611 -24.719 3.407 1.00 29.09 116 ILE A C 1
ATOM 953 O O . ILE A 1 124 ? -82.474 -24.994 3.800 1.00 33.47 116 ILE A O 1
ATOM 958 N N . GLU A 1 125 ? -84.709 -25.133 4.035 1.00 29.07 117 GLU A N 1
ATOM 959 C CA . GLU A 1 125 ? -84.632 -25.985 5.225 1.00 32.73 117 GLU A CA 1
ATOM 960 C C . GLU A 1 125 ? -83.875 -27.288 4.987 1.00 30.66 117 GLU A C 1
ATOM 961 O O . GLU A 1 125 ? -82.964 -27.616 5.746 1.00 30.83 117 GLU A O 1
ATOM 967 N N . ASP A 1 126 ? -84.246 -28.048 3.957 1.00 25.19 118 ASP A N 1
ATOM 968 C CA . ASP A 1 126 ? -83.538 -29.300 3.703 1.00 24.49 118 ASP A CA 1
ATOM 969 C C . ASP A 1 126 ? -82.101 -29.041 3.276 1.00 29.37 118 ASP A C 1
ATOM 970 O O . ASP A 1 126 ? -81.207 -29.827 3.592 1.00 29.61 118 ASP A O 1
ATOM 975 N N . THR A 1 127 ? -81.877 -27.955 2.538 1.00 28.89 119 THR A N 1
ATOM 976 C CA . THR A 1 127 ? -80.516 -27.597 2.135 1.00 27.83 119 THR A CA 1
ATOM 977 C C . THR A 1 127 ? -79.658 -27.381 3.385 1.00 28.66 119 THR A C 1
ATOM 978 O O . THR A 1 127 ? -78.565 -27.950 3.511 1.00 27.27 119 THR A O 1
ATOM 982 N N . ASN A 1 128 ? -80.167 -26.584 4.319 1.00 28.15 120 ASN A N 1
ATOM 983 C CA . ASN A 1 128 ? -79.437 -26.334 5.560 1.00 35.32 120 ASN A CA 1
ATOM 984 C C . ASN A 1 128 ? -79.233 -27.598 6.376 1.00 36.05 120 ASN A C 1
ATOM 985 O O . ASN A 1 128 ? -78.183 -27.792 6.991 1.00 37.02 120 ASN A O 1
ATOM 990 N N . LYS A 1 129 ? -80.255 -28.447 6.389 1.00 35.06 121 LYS A N 1
ATOM 991 C CA . LYS A 1 129 ? -80.206 -29.704 7.114 1.00 31.72 121 LYS A CA 1
ATOM 992 C C . LYS A 1 129 ? -78.984 -30.514 6.715 1.00 31.75 121 LYS A C 1
ATOM 993 O O . LYS A 1 129 ? -78.241 -30.985 7.573 1.00 33.74 121 LYS A O 1
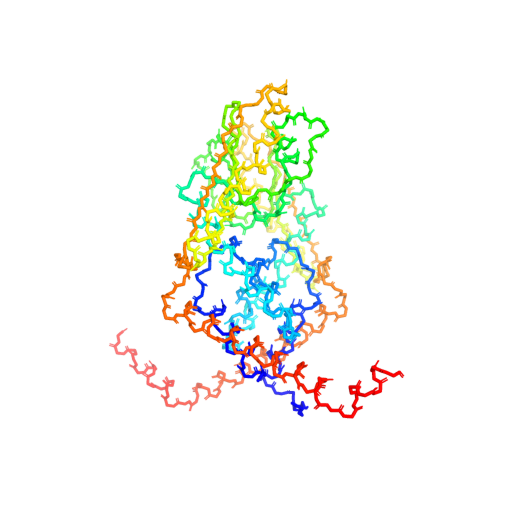ATOM 999 N N . LEU A 1 130 ? -78.762 -30.680 5.413 1.00 27.40 122 LEU A N 1
ATOM 1000 C CA . LEU A 1 130 ? -77.611 -31.456 4.977 1.00 26.78 122 LEU A CA 1
ATOM 1001 C C . LEU A 1 130 ? -76.301 -30.688 5.159 1.00 29.76 122 LEU A C 1
ATOM 1002 O O . LEU A 1 130 ? -75.269 -31.286 5.447 1.00 37.68 122 LEU A O 1
ATOM 1007 N N . ALA A 1 131 ? -76.343 -29.371 5.003 1.00 34.52 123 ALA A N 1
ATOM 1008 C CA . ALA A 1 131 ? -75.108 -28.584 5.009 1.00 35.43 123 ALA A CA 1
ATOM 1009 C C . ALA A 1 131 ? -74.419 -28.627 6.368 1.00 39.38 123 ALA A C 1
ATOM 1010 O O . ALA A 1 131 ? -73.207 -28.445 6.464 1.00 40.27 123 ALA A O 1
ATOM 1012 N N . CYS A 1 132 ? -75.197 -28.871 7.415 1.00 40.37 124 CYS A N 1
ATOM 1013 C CA . CYS A 1 132 ? -74.679 -28.754 8.771 1.00 43.86 124 CYS A CA 1
ATOM 1014 C C . CYS A 1 132 ? -73.749 -29.912 9.142 1.00 43.57 124 CYS A C 1
ATOM 1015 O O . CYS A 1 132 ? -73.098 -29.863 10.183 1.00 51.31 124 CYS A O 1
ATOM 1018 N N . ILE A 1 133 ? -73.661 -30.942 8.302 1.00 34.94 125 ILE A N 1
ATOM 1019 C CA . ILE A 1 133 ? -72.679 -32.000 8.547 1.00 43.45 125 ILE A CA 1
ATOM 1020 C C . ILE A 1 133 ? -71.573 -32.081 7.491 1.00 41.32 125 ILE A C 1
ATOM 1021 O O . ILE A 1 133 ? -70.852 -33.073 7.438 1.00 45.26 125 ILE A O 1
ATOM 1026 N N . ARG A 1 134 ? -71.434 -31.058 6.652 1.00 41.72 126 ARG A N 1
ATOM 1027 C CA A ARG A 1 134 ? -70.397 -31.051 5.624 0.43 40.88 126 ARG A CA 1
ATOM 1028 C CA B ARG A 1 134 ? -70.393 -31.075 5.621 0.57 40.88 126 ARG A CA 1
ATOM 1029 C C . ARG A 1 134 ? -68.996 -31.142 6.241 1.00 37.06 126 ARG A C 1
ATOM 1030 O O . ARG A 1 134 ? -68.180 -31.979 5.851 1.00 36.48 126 ARG A O 1
ATOM 1045 N N . GLU A 1 135 ? -68.729 -30.269 7.208 1.00 44.67 127 GLU A N 1
ATOM 1046 C CA . GLU A 1 135 ? -67.418 -30.223 7.854 1.00 52.15 127 GLU A CA 1
ATOM 1047 C C . GLU A 1 135 ? -67.105 -31.530 8.564 1.00 43.77 127 GLU A C 1
ATOM 1048 O O . GLU A 1 135 ? -66.019 -32.081 8.396 1.00 52.43 127 GLU A O 1
ATOM 1054 N N . ASP A 1 136 ? -68.062 -32.025 9.345 1.00 46.30 128 ASP A N 1
ATOM 1055 C CA . ASP A 1 136 ? -67.880 -33.271 10.079 1.00 46.83 128 ASP A CA 1
ATOM 1056 C C . ASP A 1 136 ? -67.438 -34.392 9.149 1.00 52.40 128 ASP A C 1
ATOM 1057 O O . ASP A 1 136 ? -66.501 -35.131 9.460 1.00 52.17 128 ASP A O 1
ATOM 1062 N N . LEU A 1 137 ? -68.101 -34.508 8.001 1.00 48.06 129 LEU A N 1
ATOM 1063 C CA . LEU A 1 137 ? -67.773 -35.550 7.028 1.00 43.50 129 LEU A CA 1
ATOM 1064 C C . LEU A 1 137 ? -66.373 -35.355 6.431 1.00 52.28 129 LEU A C 1
ATOM 1065 O O . LEU A 1 137 ? -65.636 -36.325 6.215 1.00 42.32 129 LEU A O 1
ATOM 1070 N N . ALA A 1 138 ? -66.014 -34.101 6.160 1.00 45.19 130 ALA A N 1
ATOM 1071 C CA . ALA A 1 138 ? -64.726 -33.793 5.541 1.00 47.63 130 ALA A CA 1
ATOM 1072 C C . ALA A 1 138 ? -63.578 -34.144 6.481 1.00 54.79 130 ALA A C 1
ATOM 1073 O O . ALA A 1 138 ? -62.538 -34.637 6.046 1.00 62.58 130 ALA A O 1
ATOM 1075 N N . VAL A 1 139 ? -63.776 -33.885 7.770 1.00 60.92 131 VAL A N 1
ATOM 1076 C CA . VAL A 1 139 ? -62.835 -34.324 8.792 1.00 57.75 131 VAL A CA 1
ATOM 1077 C C . VAL A 1 139 ? -62.591 -35.821 8.678 1.00 55.08 131 VAL A C 1
ATOM 1078 O O . VAL A 1 139 ? -61.450 -36.276 8.704 1.00 63.41 131 VAL A O 1
ATOM 1082 N N . ALA A 1 140 ? -63.667 -36.584 8.532 1.00 52.87 132 ALA A N 1
ATOM 1083 C CA . ALA A 1 140 ? -63.566 -38.034 8.418 1.00 47.23 132 ALA A CA 1
ATOM 1084 C C . ALA A 1 140 ? -63.128 -38.460 7.022 1.00 46.46 132 ALA A C 1
ATOM 1085 O O . ALA A 1 140 ? -63.108 -39.648 6.710 1.00 48.48 132 ALA A O 1
ATOM 1087 N N . GLY A 1 141 ? -62.785 -37.493 6.176 1.00 49.55 133 GLY A N 1
ATOM 1088 C CA . GLY A 1 141 ? -62.296 -37.801 4.841 1.00 51.22 133 GLY A CA 1
ATOM 1089 C C . GLY A 1 141 ? -63.380 -38.000 3.797 1.00 51.92 133 GLY A C 1
ATOM 1090 O O . GLY A 1 141 ? -63.119 -38.498 2.697 1.00 46.45 133 GLY A O 1
ATOM 1091 N N . VAL A 1 142 ? -64.599 -37.594 4.129 1.00 43.50 134 VAL A N 1
ATOM 1092 C CA . VAL A 1 142 ? -65.722 -37.774 3.216 1.00 44.62 134 VAL A CA 1
ATOM 1093 C C . VAL A 1 142 ? -66.242 -36.455 2.641 1.00 32.82 134 VAL A C 1
ATOM 1094 O O . VAL A 1 142 ? -66.541 -35.517 3.378 1.00 37.64 134 VAL A O 1
ATOM 1098 N N . THR A 1 143 ? -66.346 -36.384 1.318 1.00 39.94 135 THR A N 1
ATOM 1099 C CA . THR A 1 143 ? -66.921 -35.202 0.671 1.00 35.85 135 THR A CA 1
ATOM 1100 C C . THR A 1 143 ? -68.447 -35.345 0.511 1.00 28.94 135 THR A C 1
ATOM 1101 O O . THR A 1 143 ? -68.921 -36.198 -0.242 1.00 31.95 135 THR A O 1
ATOM 1105 N N . LEU A 1 144 ? -69.207 -34.505 1.204 1.00 32.88 136 LEU A N 1
ATOM 1106 C CA . LEU A 1 144 ? -70.660 -34.466 1.036 1.00 29.00 136 LEU A CA 1
ATOM 1107 C C . LEU A 1 144 ? -71.088 -34.007 -0.365 1.00 35.94 136 LEU A C 1
ATOM 1108 O O . LEU A 1 144 ? -70.660 -32.950 -0.835 1.00 31.58 136 LEU A O 1
ATOM 1113 N N . VAL A 1 145 ? -71.918 -34.806 -1.037 1.00 32.24 137 VAL A N 1
ATOM 1114 C CA . VAL A 1 145 ? -72.624 -34.338 -2.231 1.00 22.66 137 VAL A CA 1
ATOM 1115 C C . VAL A 1 145 ? -74.126 -34.248 -1.895 1.00 26.34 137 VAL A C 1
ATOM 1116 O O . VAL A 1 145 ? -74.860 -35.232 -1.995 1.00 31.03 137 VAL A O 1
ATOM 1120 N N . PRO A 1 146 ? -74.578 -33.068 -1.453 1.00 26.45 138 PRO A N 1
ATOM 1121 C CA . PRO A 1 146 ? -75.951 -32.925 -0.948 1.00 25.80 138 PRO A CA 1
ATOM 1122 C C . PRO A 1 146 ? -76.942 -32.508 -2.032 1.00 33.26 138 PRO A C 1
ATOM 1123 O O . PRO A 1 146 ? -76.738 -31.507 -2.710 1.00 30.02 138 PRO A O 1
ATOM 1127 N N . ILE A 1 147 ? -78.005 -33.284 -2.189 1.00 21.07 139 ILE A N 1
ATOM 1128 C CA . ILE A 1 147 ? -79.000 -33.027 -3.226 1.00 25.16 139 ILE A CA 1
ATOM 1129 C C . ILE A 1 147 ? -80.350 -32.762 -2.612 1.00 26.48 139 ILE A C 1
ATOM 1130 O O . ILE A 1 147 ? -80.829 -33.555 -1.801 1.00 25.05 139 ILE A O 1
ATOM 1135 N N . VAL A 1 148 ? -80.961 -31.637 -2.971 1.00 24.82 140 VAL A N 1
ATOM 1136 C CA . VAL A 1 148 ? -82.322 -31.381 -2.497 1.00 19.81 140 VAL A CA 1
ATOM 1137 C C . VAL A 1 148 ? -83.252 -31.356 -3.701 1.00 29.29 140 VAL A C 1
ATOM 1138 O O . VAL A 1 148 ? -83.070 -30.565 -4.620 1.00 25.48 140 VAL A O 1
ATOM 1142 N N . ASP A 1 149 ? -84.224 -32.267 -3.714 1.00 24.28 141 ASP A N 1
ATOM 1143 C CA . ASP A 1 149 ? -85.136 -32.379 -4.848 1.00 20.41 141 ASP A CA 1
ATOM 1144 C C . ASP A 1 149 ? -86.567 -32.027 -4.455 1.00 26.21 141 ASP A C 1
ATOM 1145 O O . ASP A 1 149 ? -87.264 -32.844 -3.861 1.00 24.93 141 ASP A O 1
ATOM 1150 N N . GLY A 1 150 ? -87.002 -30.813 -4.791 1.00 23.47 142 GLY A N 1
ATOM 1151 C CA . GLY A 1 150 ? -88.347 -30.346 -4.475 1.00 22.49 142 GLY A CA 1
ATOM 1152 C C . GLY A 1 150 ? -89.380 -30.639 -5.550 1.00 32.53 142 GLY A C 1
ATOM 1153 O O . GLY A 1 150 ? -89.149 -30.385 -6.735 1.00 24.15 142 GLY A O 1
ATOM 1154 N N . ARG A 1 151 ? -90.524 -31.185 -5.139 1.00 21.98 143 ARG A N 1
ATOM 1155 C CA A ARG A 1 151 ? -91.611 -31.482 -6.066 0.58 25.12 143 ARG A CA 1
ATOM 1156 C CA B ARG A 1 151 ? -91.618 -31.476 -6.063 0.42 25.16 143 ARG A CA 1
ATOM 1157 C C . ARG A 1 151 ? -92.796 -30.564 -5.764 1.00 27.44 143 ARG A C 1
ATOM 1158 O O . ARG A 1 151 ? -92.990 -30.158 -4.621 1.00 23.65 143 ARG A O 1
ATOM 1173 N N . CYS A 1 152 ? -93.590 -30.246 -6.785 1.00 24.08 144 CYS A N 1
ATOM 1174 C CA . CYS A 1 152 ? -94.758 -29.392 -6.584 1.00 24.83 144 CYS A CA 1
ATOM 1175 C C . CYS A 1 152 ? -96.069 -30.166 -6.457 1.00 37.12 144 CYS A C 1
ATOM 1176 O O . CYS A 1 152 ? -97.115 -29.571 -6.229 1.00 33.14 144 CYS A O 1
ATOM 1179 N N . ASP A 1 153 ? -96.007 -31.483 -6.599 1.00 28.77 145 ASP A N 1
ATOM 1180 C CA . ASP A 1 153 ? -97.184 -32.328 -6.447 1.00 31.97 145 ASP A CA 1
ATOM 1181 C C . ASP A 1 153 ? -96.762 -33.764 -6.171 1.00 29.60 145 ASP A C 1
ATOM 1182 O O . ASP A 1 153 ? -95.567 -34.063 -6.107 1.00 23.89 145 ASP A O 1
ATOM 1187 N N . TYR A 1 154 ? -97.747 -34.654 -6.061 1.00 26.85 146 TYR A N 1
ATOM 1188 C CA . TYR A 1 154 ? -97.502 -36.041 -5.695 1.00 24.54 146 TYR A CA 1
ATOM 1189 C C . TYR A 1 154 ? -97.365 -36.984 -6.901 1.00 25.52 146 TYR A C 1
ATOM 1190 O O . TYR A 1 154 ? -97.393 -38.196 -6.747 1.00 25.54 146 TYR A O 1
ATOM 1199 N N . ASP A 1 155 ? -97.212 -36.439 -8.096 1.00 24.75 147 ASP A N 1
ATOM 1200 C CA A ASP A 1 155 ? -97.077 -37.253 -9.304 0.32 24.63 147 ASP A CA 1
ATOM 1201 C CA B ASP A 1 155 ? -97.098 -37.278 -9.289 0.68 24.54 147 ASP A CA 1
ATOM 1202 C C . ASP A 1 155 ? -95.966 -38.306 -9.163 1.00 21.49 147 ASP A C 1
ATOM 1203 O O . ASP A 1 155 ? -94.869 -37.992 -8.711 1.00 24.34 147 ASP A O 1
ATOM 1212 N N . ASN A 1 156 ? -96.233 -39.552 -9.545 1.00 24.93 148 ASN A N 1
ATOM 1213 C CA . ASN A 1 156 ? -95.173 -40.570 -9.463 1.00 25.26 148 ASN A CA 1
ATOM 1214 C C . ASN A 1 156 ? -95.337 -41.713 -10.456 1.00 24.76 148 ASN A C 1
ATOM 1215 O O . ASN A 1 156 ? -96.398 -41.901 -11.067 1.00 23.44 148 ASN A O 1
ATOM 1220 N N . SER A 1 157 ? -94.271 -42.481 -10.624 1.00 23.48 149 SER A N 1
ATOM 1221 C CA . SER A 1 157 ? -94.250 -43.497 -11.667 1.00 27.67 149 SER A CA 1
ATOM 1222 C C . SER A 1 157 ? -94.978 -44.773 -11.242 1.00 29.91 149 SER A C 1
ATOM 1223 O O . SER A 1 157 ? -95.098 -45.696 -12.024 1.00 25.31 149 SER A O 1
ATOM 1226 N N . PHE A 1 158 ? -95.457 -44.825 -10.006 1.00 21.87 150 PHE A N 1
ATOM 1227 C CA . PHE A 1 158 ? -96.050 -46.071 -9.501 1.00 25.07 150 PHE A CA 1
ATOM 1228 C C . PHE A 1 158 ? -97.578 -46.094 -9.590 1.00 29.42 150 PHE A C 1
ATOM 1229 O O . PHE A 1 158 ? -98.211 -47.153 -9.423 1.00 27.26 150 PHE A O 1
ATOM 1237 N N . MET A 1 159 ? -98.167 -44.936 -9.884 1.00 25.91 151 MET A N 1
ATOM 1238 C CA . MET A 1 159 ? -99.615 -44.820 -9.941 1.00 27.35 151 MET A CA 1
ATOM 1239 C C . MET A 1 159 ? -100.100 -44.070 -11.172 1.00 27.72 151 MET A C 1
ATOM 1240 O O . MET A 1 159 ? -99.513 -43.063 -11.553 1.00 23.62 151 MET A O 1
ATOM 1245 N N . PRO A 1 160 ? -101.205 -44.544 -11.772 1.00 24.76 152 PRO A N 1
ATOM 1246 C CA . PRO A 1 160 ? -101.938 -43.785 -12.793 1.00 24.00 152 PRO A CA 1
ATOM 1247 C C . PRO A 1 160 ? -102.387 -42.465 -12.183 1.00 25.47 152 PRO A C 1
ATOM 1248 O O . PRO A 1 160 ? -102.678 -42.434 -10.984 1.00 23.33 152 PRO A O 1
ATOM 1252 N N . GLU A 1 161 ? -102.440 -41.402 -12.979 1.00 25.68 153 GLU A N 1
ATOM 1253 C CA . GLU A 1 161 ? -102.863 -40.096 -12.486 1.00 25.74 153 GLU A CA 1
ATOM 1254 C C . GLU A 1 161 ? -104.275 -40.155 -11.873 1.00 23.05 153 GLU A C 1
ATOM 1255 O O . GLU A 1 161 ? -104.544 -39.495 -10.876 1.00 22.64 153 GLU A O 1
ATOM 1261 N N . TRP A 1 162 ? -105.179 -40.942 -12.459 1.00 21.83 154 TRP A N 1
ATOM 1262 C CA . TRP A 1 162 ? -106.552 -40.961 -11.930 1.00 29.19 154 TRP A CA 1
ATOM 1263 C C . TRP A 1 162 ? -106.574 -41.601 -10.537 1.00 22.51 154 TRP A C 1
ATOM 1264 O O . TRP A 1 162 ? -107.340 -41.168 -9.680 1.00 25.08 154 TRP A O 1
ATOM 1275 N N . ALA A 1 163 ? -105.728 -42.613 -10.318 1.00 18.03 155 ALA A N 1
ATOM 1276 C CA . ALA A 1 163 ? -105.692 -43.323 -9.034 1.00 23.08 155 ALA A CA 1
ATOM 1277 C C . ALA A 1 163 ? -105.004 -42.492 -7.963 1.00 23.65 155 ALA A C 1
ATOM 1278 O O . ALA A 1 163 ? -105.364 -42.542 -6.786 1.00 24.92 155 ALA A O 1
ATOM 1280 N N . ASN A 1 164 ? -103.982 -41.757 -8.374 1.00 20.16 156 ASN A N 1
ATOM 1281 C CA . ASN A 1 164 ? -103.277 -40.854 -7.480 1.00 21.61 156 ASN A CA 1
ATOM 1282 C C . ASN A 1 164 ? -104.283 -39.815 -7.009 1.00 27.09 156 ASN A C 1
ATOM 1283 O O . ASN A 1 164 ? -104.385 -39.507 -5.822 1.00 21.18 156 ASN A O 1
ATOM 1288 N N . PHE A 1 165 ? -105.047 -39.272 -7.947 1.00 19.98 157 PHE A N 1
ATOM 1289 C CA . PHE A 1 165 ? -106.060 -38.293 -7.566 1.00 22.08 157 PHE A CA 1
ATOM 1290 C C . PHE A 1 165 ? -107.150 -38.895 -6.646 1.00 23.85 157 PHE A C 1
ATOM 1291 O O . PHE A 1 165 ? -107.521 -38.293 -5.639 1.00 23.25 157 PHE A O 1
ATOM 1299 N N . LYS A 1 166 ? -107.656 -40.079 -6.970 1.00 21.91 158 LYS A N 1
ATOM 1300 C CA . LYS A 1 166 ? -108.710 -40.668 -6.129 1.00 19.13 158 LYS A CA 1
ATOM 1301 C C . LYS A 1 166 ? -108.197 -40.946 -4.718 1.00 24.96 158 LYS A C 1
ATOM 1302 O O . LYS A 1 166 ? -108.909 -40.722 -3.734 1.00 24.99 158 LYS A O 1
ATOM 1308 N N . PHE A 1 167 ? -106.960 -41.437 -4.632 1.00 23.06 159 PHE A N 1
ATOM 1309 C CA . PHE A 1 167 ? -106.318 -41.740 -3.349 1.00 23.15 159 PHE A CA 1
ATOM 1310 C C . PHE A 1 167 ? -106.264 -40.469 -2.507 1.00 23.84 159 PHE A C 1
ATOM 1311 O O . PHE A 1 167 ? -106.675 -40.462 -1.349 1.00 20.87 159 PHE A O 1
ATOM 1319 N N . ARG A 1 168 ? -105.788 -39.380 -3.101 1.00 23.22 160 ARG A N 1
ATOM 1320 C CA . ARG A 1 168 ? -105.727 -38.100 -2.403 1.00 24.55 160 ARG A CA 1
ATOM 1321 C C . ARG A 1 168 ? -107.111 -37.563 -2.037 1.00 27.47 160 ARG A C 1
ATOM 1322 O O . ARG A 1 168 ? -107.304 -37.014 -0.947 1.00 25.07 160 ARG A O 1
ATOM 1330 N N . ASP A 1 169 ? -108.064 -37.727 -2.949 1.00 23.79 161 ASP A N 1
ATOM 1331 C CA . ASP A 1 169 ? -109.433 -37.281 -2.721 1.00 28.08 161 ASP A CA 1
ATOM 1332 C C . ASP A 1 169 ? -110.015 -37.992 -1.500 1.00 31.83 161 ASP A C 1
ATOM 1333 O O . ASP A 1 169 ? -110.650 -37.366 -0.652 1.00 30.76 161 ASP A O 1
ATOM 1338 N N . LEU A 1 170 ? -109.783 -39.300 -1.413 1.00 27.39 162 LEU A N 1
ATOM 1339 C CA . LEU A 1 170 ? -110.268 -40.088 -0.280 1.00 27.68 162 LEU A CA 1
ATOM 1340 C C . LEU A 1 170 ? -109.591 -39.677 1.028 1.00 28.66 162 LEU A C 1
ATOM 1341 O O . LEU A 1 170 ? -110.258 -39.521 2.056 1.00 33.50 162 LEU A O 1
ATOM 1346 N N . LEU A 1 171 ? -108.270 -39.509 1.000 1.00 27.06 163 LEU A N 1
ATOM 1347 C CA . LEU A 1 171 ? -107.545 -39.039 2.182 1.00 27.73 163 LEU A CA 1
ATOM 1348 C C . LEU A 1 171 ? -108.067 -37.669 2.606 1.00 32.75 163 LEU A C 1
ATOM 1349 O O . LEU A 1 171 ? -108.193 -37.379 3.794 1.00 31.84 163 LEU A O 1
ATOM 1354 N N . PHE A 1 172 ? -108.356 -36.819 1.629 1.00 25.63 164 PHE A N 1
ATOM 1355 C CA . PHE A 1 172 ? -108.869 -35.491 1.936 1.00 32.50 164 PHE A CA 1
ATOM 1356 C C . PHE A 1 172 ? -110.254 -35.580 2.586 1.00 37.88 164 PHE A C 1
ATOM 1357 O O . PHE A 1 172 ? -110.576 -34.790 3.467 1.00 35.17 164 PHE A O 1
ATOM 1365 N N . LYS A 1 173 ? -111.067 -36.541 2.158 1.00 32.33 165 LYS A N 1
ATOM 1366 C CA . LYS A 1 173 ? -112.402 -36.692 2.744 1.00 33.92 165 LYS A CA 1
ATOM 1367 C C . LYS A 1 173 ? -112.270 -37.135 4.190 1.00 42.39 165 LYS A C 1
ATOM 1368 O O . LYS A 1 173 ? -112.985 -36.648 5.061 1.00 43.19 165 LYS A O 1
ATOM 1374 N N . LEU A 1 174 ? -111.335 -38.041 4.442 1.00 41.52 166 LEU A N 1
ATOM 1375 C CA . LEU A 1 174 ? -111.020 -38.462 5.804 1.00 42.56 166 LEU A CA 1
ATOM 1376 C C . LEU A 1 174 ? -110.658 -37.264 6.677 1.00 45.41 166 LEU A C 1
ATOM 1377 O O . LEU A 1 174 ? -111.152 -37.117 7.795 1.00 53.79 166 LEU A O 1
ATOM 1382 N N . LEU A 1 175 ? -109.789 -36.409 6.160 1.00 43.05 167 LEU A N 1
ATOM 1383 C CA . LEU A 1 175 ? -109.336 -35.235 6.890 1.00 40.99 167 LEU A CA 1
ATOM 1384 C C . LEU A 1 175 ? -110.504 -34.279 7.133 1.00 52.01 167 LEU A C 1
ATOM 1385 O O . LEU A 1 175 ? -110.615 -33.677 8.203 1.00 54.71 167 LEU A O 1
ATOM 1390 N N . GLU A 1 176 ? -111.372 -34.156 6.133 1.00 41.14 168 GLU A N 1
ATOM 1391 C CA . GLU A 1 176 ? -112.578 -33.331 6.215 1.00 46.37 168 GLU A CA 1
ATOM 1392 C C . GLU A 1 176 ? -113.517 -33.791 7.328 1.00 57.33 168 GLU A C 1
ATOM 1393 O O . GLU A 1 176 ? -114.026 -32.978 8.104 1.00 50.54 168 GLU A O 1
ATOM 1399 N N . TYR A 1 177 ? -113.767 -35.096 7.375 1.00 44.73 169 TYR A N 1
ATOM 1400 C CA . TYR A 1 177 ? -114.618 -35.686 8.402 1.00 51.85 169 TYR A CA 1
ATOM 1401 C C . TYR A 1 177 ? -114.077 -35.419 9.800 1.00 55.13 169 TYR A C 1
ATOM 1402 O O . TYR A 1 177 ? -114.839 -35.153 10.728 1.00 65.08 169 TYR A O 1
ATOM 1411 N N . SER A 1 178 ? -112.760 -35.513 9.951 1.00 45.02 170 SER A N 1
ATOM 1412 C CA . SER A 1 178 ? -112.120 -35.298 11.246 1.00 55.61 170 SER A CA 1
ATOM 1413 C C . SER A 1 178 ? -112.229 -33.843 11.697 1.00 65.30 170 SER A C 1
ATOM 1414 O O . SER A 1 178 ? -112.397 -33.568 12.883 1.00 65.54 170 SER A O 1
ATOM 1417 N N . ASN A 1 179 ? -112.119 -32.916 10.751 1.00 62.81 171 ASN A N 1
ATOM 1418 C CA . ASN A 1 179 ? -112.277 -31.498 11.058 1.00 65.86 171 ASN A CA 1
ATOM 1419 C C . ASN A 1 179 ? -113.731 -31.181 11.412 1.00 68.79 171 ASN A C 1
ATOM 1420 O O . ASN A 1 179 ? -114.009 -30.332 12.259 1.00 75.68 171 ASN A O 1
ATOM 1425 N N . GLN A 1 180 ? -114.655 -31.877 10.759 1.00 67.42 172 GLN A N 1
ATOM 1426 C CA . GLN A 1 180 ? -116.076 -31.714 11.040 1.00 68.89 172 GLN A CA 1
ATOM 1427 C C . GLN A 1 180 ? -116.462 -32.321 12.390 1.00 80.21 172 GLN A C 1
ATOM 1428 O O . GLN A 1 180 ? -117.390 -31.843 13.049 1.00 75.97 172 GLN A O 1
ATOM 1434 N N . ASP A 1 181 ? -115.760 -33.380 12.791 1.00 74.75 173 ASP A N 1
ATOM 1435 C CA . ASP A 1 181 ? -115.980 -33.994 14.099 1.00 66.52 173 ASP A CA 1
ATOM 1436 C C . ASP A 1 181 ? -115.527 -33.058 15.213 1.00 73.07 173 ASP A C 1
ATOM 1437 O O . ASP A 1 181 ? -116.253 -32.829 16.183 1.00 68.09 173 ASP A O 1
ATOM 1442 N N . GLU A 1 182 ? -114.320 -32.519 15.057 1.00 69.34 174 GLU A N 1
ATOM 1443 C CA . GLU A 1 182 ? -113.732 -31.613 16.038 1.00 80.02 174 GLU A CA 1
ATOM 1444 C C . GLU A 1 182 ? -114.495 -30.293 16.117 1.00 88.30 174 GLU A C 1
ATOM 1445 O O . GLU A 1 182 ? -114.262 -29.483 17.015 1.00 88.18 174 GLU A O 1
ATOM 1451 N N . LYS A 1 183 ? -115.402 -30.080 15.170 1.00 80.84 175 LYS A N 1
ATOM 1452 C CA . LYS A 1 183 ? -116.246 -28.897 15.178 1.00 78.06 175 LYS A CA 1
ATOM 1453 C C . LYS A 1 183 ? -117.561 -29.198 15.890 1.00 81.39 175 LYS A C 1
ATOM 1454 O O . LYS A 1 183 ? -118.432 -28.340 15.994 1.00 87.25 175 LYS A O 1
ATOM 1460 N N . VAL A 1 184 ? -117.699 -30.428 16.373 1.00 85.89 176 VAL A N 1
ATOM 1461 C CA . VAL A 1 184 ? -118.844 -30.804 17.194 1.00 78.61 176 VAL A CA 1
ATOM 1462 C C . VAL A 1 184 ? -118.423 -30.879 18.654 1.00 80.86 176 VAL A C 1
ATOM 1463 O O . VAL A 1 184 ? -119.153 -30.446 19.543 1.00 87.53 176 VAL A O 1
ATOM 1467 N N . PHE A 1 185 ? -117.236 -31.420 18.900 0.97 76.23 177 PHE A N 1
ATOM 1468 C CA . PHE A 1 185 ? -116.626 -31.310 20.218 0.97 73.34 177 PHE A CA 1
ATOM 1469 C C . PHE A 1 185 ? -116.464 -29.827 20.557 0.97 81.30 177 PHE A C 1
ATOM 1470 O O . PHE A 1 185 ? -116.364 -29.451 21.724 0.97 78.41 177 PHE A O 1
ATOM 1478 N N . GLU A 1 186 ? -116.462 -28.996 19.515 1.00 85.24 178 GLU A N 1
ATOM 1479 C CA . GLU A 1 186 ? -116.360 -27.543 19.641 1.00 84.06 178 GLU A CA 1
ATOM 1480 C C . GLU A 1 186 ? -117.707 -26.912 19.985 1.00 84.48 178 GLU A C 1
ATOM 1481 O O . GLU A 1 186 ? -117.821 -26.146 20.939 1.00 83.88 178 GLU A O 1
ATOM 1487 N N . GLU A 1 187 ? -118.726 -27.222 19.191 0.95 84.69 179 GLU A N 1
ATOM 1488 C CA . GLU A 1 187 ? -120.074 -26.766 19.498 0.95 84.47 179 GLU A CA 1
ATOM 1489 C C . GLU A 1 187 ? -120.948 -27.931 19.951 0.95 86.34 179 GLU A C 1
ATOM 1490 O O . GLU A 1 187 ? -121.646 -28.548 19.146 0.95 88.83 179 GLU A O 1
ATOM 1496 N N . SER A 1 188 ? -120.890 -28.229 21.245 1.00 86.82 180 SER A N 1
ATOM 1497 C CA . SER A 1 188 ? -121.773 -29.209 21.870 1.00 83.00 180 SER A CA 1
ATOM 1498 C C . SER A 1 188 ? -121.677 -29.086 23.389 1.00 78.42 180 SER A C 1
ATOM 1499 O O . SER A 1 188 ? -120.792 -28.400 23.906 1.00 74.93 180 SER A O 1
ATOM 1502 N N . GLU A 1 189 ? -122.587 -29.748 24.098 0.94 76.11 181 GLU A N 1
ATOM 1503 C CA . GLU A 1 189 ? -122.597 -29.714 25.560 0.94 69.19 181 GLU A CA 1
ATOM 1504 C C . GLU A 1 189 ? -121.291 -30.235 26.151 0.94 71.74 181 GLU A C 1
ATOM 1505 O O . GLU A 1 189 ? -120.839 -29.763 27.191 0.94 70.60 181 GLU A O 1
ATOM 1511 N N . TYR A 1 190 ? -120.685 -31.211 25.486 0.91 65.26 182 TYR A N 1
ATOM 1512 C CA . TYR A 1 190 ? -119.432 -31.777 25.968 0.91 63.82 182 TYR A CA 1
ATOM 1513 C C . TYR A 1 190 ? -118.288 -30.767 25.895 0.91 66.72 182 TYR A C 1
ATOM 1514 O O . TYR A 1 190 ? -117.237 -30.990 26.490 0.91 71.82 182 TYR A O 1
ATOM 1523 N N . PHE A 1 191 ? -118.504 -29.675 25.169 1.00 71.64 183 PHE A N 1
ATOM 1524 C CA . PHE A 1 191 ? -117.496 -28.633 25.029 1.00 76.00 183 PHE A CA 1
ATOM 1525 C C . PHE A 1 191 ? -117.469 -27.773 26.285 1.00 82.77 183 PHE A C 1
ATOM 1526 O O . PHE A 1 191 ? -116.402 -27.454 26.810 1.00 93.86 183 PHE A O 1
ATOM 1534 N N . ARG A 1 192 ? -118.660 -27.448 26.734 1.00 75.20 184 ARG A N 1
ATOM 1535 C CA . ARG A 1 192 ? -118.839 -26.664 27.909 1.00 80.77 184 ARG A CA 1
ATOM 1536 C C . ARG A 1 192 ? -118.132 -27.361 29.034 1.00 74.83 184 ARG A C 1
ATOM 1537 O O . ARG A 1 192 ? -117.432 -26.751 29.775 1.00 72.57 184 ARG A O 1
ATOM 1545 N N . LEU A 1 193 ? -118.353 -28.661 29.141 1.00 70.43 185 LEU A N 1
ATOM 1546 C CA . LEU A 1 193 ? -117.837 -29.508 30.208 1.00 69.32 185 LEU A CA 1
ATOM 1547 C C . LEU A 1 193 ? -116.315 -29.507 30.176 1.00 78.78 185 LEU A C 1
ATOM 1548 O O . LEU A 1 193 ? -115.661 -29.424 31.216 1.00 74.00 185 LEU A O 1
ATOM 1553 N N . CYS A 1 194 ? -115.755 -29.598 28.974 1.00 79.15 186 CYS A N 1
ATOM 1554 C CA . CYS A 1 194 ? -114.325 -29.599 28.806 1.00 80.07 186 CYS A CA 1
ATOM 1555 C C . CYS A 1 194 ? -113.736 -28.233 29.114 1.00 84.69 186 CYS A C 1
ATOM 1556 O O . CYS A 1 194 ? -112.667 -28.147 29.684 1.00 82.82 186 CYS A O 1
ATOM 1559 N N . GLU A 1 195 ? -114.438 -27.169 28.749 1.00 79.74 187 GLU A N 1
ATOM 1560 C CA . GLU A 1 195 ? -113.950 -25.846 29.082 1.00 86.66 187 GLU A CA 1
ATOM 1561 C C . GLU A 1 195 ? -114.459 -25.541 30.486 1.00 84.37 187 GLU A C 1
ATOM 1562 O O . GLU A 1 195 ? -114.683 -24.402 30.830 1.00 84.93 187 GLU A O 1
ATOM 1568 N N . SER A 1 196 ? -114.635 -26.591 31.277 1.00 86.16 188 SER A N 1
ATOM 1569 C CA . SER A 1 196 ? -115.145 -26.500 32.631 1.00 82.87 188 SER A CA 1
ATOM 1570 C C . SER A 1 196 ? -114.451 -27.545 33.486 1.00 75.17 188 SER A C 1
ATOM 1571 O O . SER A 1 196 ? -115.093 -28.406 34.077 1.00 74.05 188 SER A O 1
ATOM 1574 N N . LYS B 1 2 ? -120.559 -57.330 10.555 1.00 80.31 -6 LYS B N 1
ATOM 1575 C CA . LYS B 1 2 ? -121.162 -57.252 11.869 1.00 72.59 -6 LYS B CA 1
ATOM 1576 C C . LYS B 1 2 ? -121.546 -58.632 12.404 1.00 69.52 -6 LYS B C 1
ATOM 1577 O O . LYS B 1 2 ? -121.057 -59.020 13.435 1.00 67.54 -6 LYS B O 1
ATOM 1583 N N . HIS B 1 3 ? -122.383 -59.382 11.708 1.00 57.57 -5 HIS B N 1
ATOM 1584 C CA . HIS B 1 3 ? -122.721 -60.718 12.166 1.00 56.71 -5 HIS B CA 1
ATOM 1585 C C . HIS B 1 3 ? -121.811 -61.721 11.462 1.00 51.71 -5 HIS B C 1
ATOM 1586 O O . HIS B 1 3 ? -121.748 -61.749 10.264 1.00 51.01 -5 HIS B O 1
ATOM 1593 N N . HIS B 1 4 ? -121.097 -62.529 12.220 1.00 36.85 -4 HIS B N 1
ATOM 1594 C CA . HIS B 1 4 ? -120.177 -63.510 11.646 1.00 45.58 -4 HIS B CA 1
ATOM 1595 C C . HIS B 1 4 ? -120.898 -64.821 11.346 1.00 51.57 -4 HIS B C 1
ATOM 1596 O O . HIS B 1 4 ? -121.381 -65.486 12.263 1.00 42.30 -4 HIS B O 1
ATOM 1603 N N . HIS B 1 5 ? -120.961 -65.192 10.069 1.00 49.87 -3 HIS B N 1
ATOM 1604 C CA . HIS B 1 5 ? -121.609 -66.437 9.664 1.00 51.68 -3 HIS B CA 1
ATOM 1605 C C . HIS B 1 5 ? -120.604 -67.530 9.297 1.00 56.52 -3 HIS B C 1
ATOM 1606 O O . HIS B 1 5 ? -120.982 -68.689 9.116 1.00 68.15 -3 HIS B O 1
ATOM 1613 N N . HIS B 1 6 ? -119.333 -67.152 9.172 1.00 45.00 -2 HIS B N 1
ATOM 1614 C CA . HIS B 1 6 ? -118.234 -68.111 9.012 1.00 56.09 -2 HIS B CA 1
ATOM 1615 C C . HIS B 1 6 ? -118.264 -68.896 7.678 1.00 63.95 -2 HIS B C 1
ATOM 1616 O O . HIS B 1 6 ? -117.927 -70.083 7.643 1.00 49.32 -2 HIS B O 1
ATOM 1623 N N . HIS B 1 7 ? -118.648 -68.226 6.588 1.00 68.51 -1 HIS B N 1
ATOM 1624 C CA . HIS B 1 7 ? -118.562 -68.801 5.235 1.00 55.76 -1 HIS B CA 1
ATOM 1625 C C . HIS B 1 7 ? -117.272 -68.344 4.528 1.00 44.54 -1 HIS B C 1
ATOM 1626 O O . HIS B 1 7 ? -116.446 -67.671 5.141 1.00 40.57 -1 HIS B O 1
ATOM 1633 N N . HIS B 1 8 ? -117.106 -68.686 3.248 1.00 41.34 0 HIS B N 1
ATOM 1634 C CA . HIS B 1 8 ? -115.785 -68.588 2.616 1.00 44.47 0 HIS B CA 1
ATOM 1635 C C . HIS B 1 8 ? -115.234 -67.157 2.597 1.00 37.06 0 HIS B C 1
ATOM 1636 O O . HIS B 1 8 ? -114.033 -66.961 2.764 1.00 30.43 0 HIS B O 1
ATOM 1643 N N . ASP B 1 9 ? -116.098 -66.160 2.434 1.00 33.66 1 ASP B N 1
ATOM 1644 C CA . ASP B 1 9 ? -115.645 -64.770 2.472 1.00 38.79 1 ASP B CA 1
ATOM 1645 C C . ASP B 1 9 ? -115.111 -64.390 3.844 1.00 35.18 1 ASP B C 1
ATOM 1646 O O . ASP B 1 9 ? -114.182 -63.582 3.963 1.00 26.47 1 ASP B O 1
ATOM 1651 N N . GLU B 1 10 ? -115.707 -64.952 4.888 1.00 28.96 2 GLU B N 1
ATOM 1652 C CA . GLU B 1 10 ? -115.215 -64.672 6.224 1.00 34.19 2 GLU B CA 1
ATOM 1653 C C . GLU B 1 10 ? -113.949 -65.460 6.513 1.00 27.17 2 GLU B C 1
ATOM 1654 O O . GLU B 1 10 ? -113.056 -64.961 7.201 1.00 32.84 2 GLU B O 1
ATOM 1660 N N . ILE B 1 11 ? -113.868 -66.681 5.991 1.00 24.67 3 ILE B N 1
ATOM 1661 C CA . ILE B 1 11 ? -112.630 -67.443 6.059 1.00 26.02 3 ILE B CA 1
ATOM 1662 C C . ILE B 1 11 ? -111.483 -66.633 5.447 1.00 32.51 3 ILE B C 1
ATOM 1663 O O . ILE B 1 11 ? -110.422 -66.491 6.047 1.00 22.03 3 ILE B O 1
ATOM 1668 N N . ILE B 1 12 ? -111.701 -66.077 4.261 1.00 26.90 4 ILE B N 1
ATOM 1669 C CA . ILE B 1 12 ? -110.654 -65.282 3.630 1.00 25.36 4 ILE B CA 1
ATOM 1670 C C . ILE B 1 12 ? -110.313 -64.053 4.464 1.00 20.71 4 ILE B C 1
ATOM 1671 O O . ILE B 1 12 ? -109.147 -63.726 4.658 1.00 26.94 4 ILE B O 1
ATOM 1676 N N . SER B 1 13 ? -111.327 -63.376 4.980 1.00 24.11 5 SER B N 1
ATOM 1677 C CA . SER B 1 13 ? -111.080 -62.199 5.802 1.00 25.27 5 SER B CA 1
ATOM 1678 C C . SER B 1 13 ? -110.303 -62.521 7.095 1.00 28.50 5 SER B C 1
ATOM 1679 O O . SER B 1 13 ? -109.499 -61.718 7.565 1.00 27.16 5 SER B O 1
ATOM 1682 N N . GLU B 1 14 ? -110.554 -63.681 7.681 1.00 26.92 6 GLU B N 1
ATOM 1683 C CA . GLU B 1 14 ? -109.832 -64.073 8.891 1.00 27.54 6 GLU B CA 1
ATOM 1684 C C . GLU B 1 14 ? -108.375 -64.398 8.582 1.00 27.25 6 GLU B C 1
ATOM 1685 O O . GLU B 1 14 ? -107.475 -64.006 9.331 1.00 29.13 6 GLU B O 1
ATOM 1691 N N . LEU B 1 15 ? -108.137 -65.109 7.484 1.00 20.97 7 LEU B N 1
ATOM 1692 C CA . LEU B 1 15 ? -106.762 -65.363 7.051 1.00 22.68 7 LEU B CA 1
ATOM 1693 C C . LEU B 1 15 ? -105.991 -64.054 6.856 1.00 29.46 7 LEU B C 1
ATOM 1694 O O . LEU B 1 15 ? -104.808 -63.964 7.191 1.00 23.52 7 LEU B O 1
ATOM 1699 N N . ARG B 1 16 ? -106.658 -63.031 6.331 1.00 22.31 8 ARG B N 1
ATOM 1700 C CA . ARG B 1 16 ? -106.005 -61.737 6.147 1.00 23.82 8 ARG B CA 1
ATOM 1701 C C . ARG B 1 16 ? -105.686 -61.059 7.473 1.00 23.03 8 ARG B C 1
ATOM 1702 O O . ARG B 1 16 ? -104.617 -60.439 7.614 1.00 25.27 8 ARG B O 1
ATOM 1710 N N . GLU B 1 17 ? -106.603 -61.157 8.439 1.00 26.95 9 GLU B N 1
ATOM 1711 C CA . GLU B 1 17 ? -106.377 -60.579 9.761 1.00 28.88 9 GLU B CA 1
ATOM 1712 C C . GLU B 1 17 ? -105.188 -61.252 10.438 1.00 32.74 9 GLU B C 1
ATOM 1713 O O . GLU B 1 17 ? -104.392 -60.595 11.120 1.00 26.52 9 GLU B O 1
ATOM 1719 N N . LEU B 1 18 ? -105.100 -62.572 10.290 1.00 22.40 10 LEU B N 1
ATOM 1720 C CA . LEU B 1 18 ? -104.002 -63.319 10.897 1.00 26.61 10 LEU B CA 1
ATOM 1721 C C . LEU B 1 18 ? -102.677 -62.884 10.275 1.00 26.05 10 LEU B C 1
ATOM 1722 O O . LEU B 1 18 ? -101.679 -62.642 10.962 1.00 27.21 10 LEU B O 1
ATOM 1727 N N . CYS B 1 19 ? -102.681 -62.787 8.958 1.00 21.82 11 CYS B N 1
ATOM 1728 C CA . CYS B 1 19 ? -101.509 -62.388 8.218 1.00 22.22 11 CYS B CA 1
ATOM 1729 C C . CYS B 1 19 ? -101.064 -61.003 8.651 1.00 37.92 11 CYS B C 1
ATOM 1730 O O . CYS B 1 19 ? -99.900 -60.797 8.971 1.00 31.96 11 CYS B O 1
ATOM 1733 N N . LEU B 1 20 ? -102.003 -60.060 8.693 1.00 31.77 12 LEU B N 1
ATOM 1734 C CA . LEU B 1 20 ? -101.670 -58.680 9.047 1.00 37.98 12 LEU B CA 1
ATOM 1735 C C . LEU B 1 20 ? -101.203 -58.501 10.484 1.00 30.92 12 LEU B C 1
ATOM 1736 O O . LEU B 1 20 ? -100.223 -57.811 10.736 1.00 36.71 12 LEU B O 1
ATOM 1741 N N . ASN B 1 21 ? -101.904 -59.116 11.429 1.00 31.81 13 ASN B N 1
ATOM 1742 C CA . ASN B 1 21 ? -101.661 -58.847 12.842 1.00 27.93 13 ASN B CA 1
ATOM 1743 C C . ASN B 1 21 ? -100.846 -59.887 13.624 1.00 35.56 13 ASN B C 1
ATOM 1744 O O . ASN B 1 21 ? -100.429 -59.602 14.738 1.00 33.88 13 ASN B O 1
ATOM 1749 N N . TYR B 1 22 ? -100.636 -61.090 13.090 1.00 28.19 14 TYR B N 1
ATOM 1750 C CA . TYR B 1 22 ? -99.940 -62.102 13.904 1.00 31.22 14 TYR B CA 1
ATOM 1751 C C . TYR B 1 22 ? -98.768 -62.781 13.217 1.00 29.11 14 TYR B C 1
ATOM 1752 O O . TYR B 1 22 ? -98.176 -63.710 13.770 1.00 39.10 14 TYR B O 1
ATOM 1761 N N . ILE B 1 23 ? -98.439 -62.343 12.012 1.00 27.87 15 ILE B N 1
ATOM 1762 C CA . ILE B 1 23 ? -97.180 -62.760 11.427 1.00 26.61 15 ILE B CA 1
ATOM 1763 C C . ILE B 1 23 ? -96.206 -61.605 11.568 1.00 38.67 15 ILE B C 1
ATOM 1764 O O . ILE B 1 23 ? -96.482 -60.489 11.117 1.00 31.05 15 ILE B O 1
ATOM 1769 N N . GLU B 1 24 ? -95.077 -61.878 12.211 1.00 32.15 16 GLU B N 1
ATOM 1770 C CA . GLU B 1 24 ? -94.097 -60.846 12.535 1.00 31.20 16 GLU B CA 1
ATOM 1771 C C . GLU B 1 24 ? -93.761 -59.961 11.329 1.00 30.04 16 GLU B C 1
ATOM 1772 O O . GLU B 1 24 ? -93.710 -60.442 10.189 1.00 27.10 16 GLU B O 1
ATOM 1778 N N . GLN B 1 25 ? -93.526 -58.673 11.577 1.00 28.96 17 GLN B N 1
ATOM 1779 C CA . GLN B 1 25 ? -93.241 -57.738 10.496 1.00 32.20 17 GLN B CA 1
ATOM 1780 C C . GLN B 1 25 ? -91.786 -57.760 10.017 1.00 40.40 17 GLN B C 1
ATOM 1781 O O . GLN B 1 25 ? -91.142 -56.713 9.928 1.00 36.17 17 GLN B O 1
ATOM 1787 N N . ASP B 1 26 ? -91.279 -58.944 9.695 1.00 34.40 18 ASP B N 1
ATOM 1788 C CA . ASP B 1 26 ? -89.955 -59.079 9.085 1.00 36.20 18 ASP B CA 1
ATOM 1789 C C . ASP B 1 26 ? -90.006 -58.648 7.626 1.00 38.38 18 ASP B C 1
ATOM 1790 O O . ASP B 1 26 ? -90.854 -59.120 6.875 1.00 27.30 18 ASP B O 1
ATOM 1795 N N . GLU B 1 27 ? -89.086 -57.776 7.223 1.00 31.02 19 GLU B N 1
ATOM 1796 C CA . GLU B 1 27 ? -89.107 -57.197 5.885 1.00 34.83 19 GLU B CA 1
ATOM 1797 C C . GLU B 1 27 ? -89.016 -58.245 4.779 1.00 34.70 19 GLU B C 1
ATOM 1798 O O . GLU B 1 27 ? -89.551 -58.049 3.686 1.00 29.60 19 GLU B O 1
ATOM 1804 N N . ARG B 1 28 ? -88.345 -59.365 5.046 1.00 29.57 20 ARG B N 1
ATOM 1805 C CA . ARG B 1 28 ? -88.254 -60.435 4.043 1.00 22.88 20 ARG B CA 1
ATOM 1806 C C . ARG B 1 28 ? -89.613 -61.078 3.741 1.00 23.89 20 ARG B C 1
ATOM 1807 O O . ARG B 1 28 ? -89.775 -61.806 2.752 1.00 29.78 20 ARG B O 1
ATOM 1815 N N . LEU B 1 29 ? -90.607 -60.796 4.575 1.00 23.92 21 LEU B N 1
ATOM 1816 C CA . LEU B 1 29 ? -91.936 -61.366 4.359 1.00 23.22 21 LEU B CA 1
ATOM 1817 C C . LEU B 1 29 ? -92.881 -60.383 3.641 1.00 30.36 21 LEU B C 1
ATOM 1818 O O . LEU B 1 29 ? -93.964 -60.764 3.218 1.00 25.01 21 LEU B O 1
ATOM 1823 N N . SER B 1 30 ? -92.465 -59.129 3.503 1.00 25.91 22 SER B N 1
ATOM 1824 C CA . SER B 1 30 ? -93.361 -58.093 2.957 1.00 25.78 22 SER B CA 1
ATOM 1825 C C . SER B 1 30 ? -93.944 -58.425 1.586 1.00 23.59 22 SER B C 1
ATOM 1826 O O . SER B 1 30 ? -95.155 -58.318 1.382 1.00 31.33 22 SER B O 1
ATOM 1829 N N . ARG B 1 31 ? -93.108 -58.856 0.656 1.00 29.65 23 ARG B N 1
ATOM 1830 C CA . ARG B 1 31 ? -93.605 -59.127 -0.684 1.00 32.28 23 ARG B CA 1
ATOM 1831 C C . ARG B 1 31 ? -94.653 -60.233 -0.696 1.00 33.69 23 ARG B C 1
ATOM 1832 O O . ARG B 1 31 ? -95.684 -60.093 -1.360 1.00 28.96 23 ARG B O 1
ATOM 1840 N N . GLN B 1 32 ? -94.412 -61.325 0.029 1.00 28.28 24 GLN B N 1
ATOM 1841 C CA . GLN B 1 32 ? -95.373 -62.424 -0.004 1.00 23.73 24 GLN B CA 1
ATOM 1842 C C . GLN B 1 32 ? -96.626 -62.092 0.785 1.00 22.83 24 GLN B C 1
ATOM 1843 O O . GLN B 1 32 ? -97.712 -62.535 0.407 1.00 29.68 24 GLN B O 1
ATOM 1849 N N . LYS B 1 33 ? -96.509 -61.315 1.865 1.00 22.09 25 LYS B N 1
ATOM 1850 C CA . LYS B 1 33 ? -97.714 -60.893 2.570 1.00 24.24 25 LYS B CA 1
ATOM 1851 C C . LYS B 1 33 ? -98.609 -60.084 1.642 1.00 26.67 25 LYS B C 1
ATOM 1852 O O . LYS B 1 33 ? -99.836 -60.278 1.597 1.00 21.87 25 LYS B O 1
ATOM 1858 N N . LEU B 1 34 ? -97.990 -59.163 0.913 1.00 26.57 26 LEU B N 1
ATOM 1859 C CA . LEU B 1 34 ? -98.737 -58.300 0.009 1.00 29.28 26 LEU B CA 1
ATOM 1860 C C . LEU B 1 34 ? -99.361 -59.144 -1.093 1.00 28.24 26 LEU B C 1
ATOM 1861 O O . LEU B 1 34 ? -100.530 -58.960 -1.423 1.00 30.13 26 LEU B O 1
ATOM 1866 N N . ASN B 1 35 ? -98.592 -60.086 -1.645 1.00 29.87 27 ASN B N 1
ATOM 1867 C CA . ASN B 1 35 ? -99.119 -61.002 -2.664 1.00 29.24 27 ASN B CA 1
ATOM 1868 C C . ASN B 1 35 ? -100.333 -61.760 -2.169 1.00 33.42 27 ASN B C 1
ATOM 1869 O O . ASN B 1 35 ? -101.310 -61.944 -2.900 1.00 29.80 27 ASN B O 1
ATOM 1874 N N . PHE B 1 36 ? -100.248 -62.227 -0.927 1.00 26.36 28 PHE B N 1
ATOM 1875 C CA . PHE B 1 36 ? -101.350 -62.943 -0.313 1.00 23.96 28 PHE B CA 1
ATOM 1876 C C . PHE B 1 36 ? -102.589 -62.061 -0.103 1.00 26.17 28 PHE B C 1
ATOM 1877 O O . PHE B 1 36 ? -103.704 -62.446 -0.466 1.00 27.94 28 PHE B O 1
ATOM 1885 N N . LEU B 1 37 ? -102.384 -60.883 0.483 1.00 26.32 29 LEU B N 1
ATOM 1886 C CA . LEU B 1 37 ? -103.470 -59.958 0.805 1.00 28.26 29 LEU B CA 1
ATOM 1887 C C . LEU B 1 37 ? -104.242 -59.483 -0.423 1.00 28.66 29 LEU B C 1
ATOM 1888 O O . LEU B 1 37 ? -105.411 -59.092 -0.319 1.00 30.42 29 LEU B O 1
ATOM 1893 N N . GLY B 1 38 ? -103.584 -59.501 -1.575 1.00 26.62 30 GLY B N 1
ATOM 1894 C CA . GLY B 1 38 ? -104.197 -59.037 -2.804 1.00 30.86 30 GLY B CA 1
ATOM 1895 C C . GLY B 1 38 ? -105.022 -60.076 -3.539 1.00 43.22 30 GLY B C 1
ATOM 1896 O O . GLY B 1 38 ? -105.697 -59.746 -4.513 1.00 36.63 30 GLY B O 1
ATOM 1897 N N . GLN B 1 39 ? -104.989 -61.329 -3.089 1.00 29.35 31 GLN B N 1
ATOM 1898 C CA . GLN B 1 39 ? -105.759 -62.371 -3.765 1.00 30.42 31 GLN B CA 1
ATOM 1899 C C . GLN B 1 39 ? -107.240 -62.288 -3.398 1.00 37.42 31 GLN B C 1
ATOM 1900 O O . GLN B 1 39 ? -107.597 -61.987 -2.248 1.00 33.70 31 GLN B O 1
ATOM 1906 N N . ARG B 1 40 ? -108.091 -62.568 -4.385 1.00 39.63 32 ARG B N 1
ATOM 1907 C CA . ARG B 1 40 ? -109.544 -62.531 -4.220 1.00 43.53 32 ARG B CA 1
ATOM 1908 C C . ARG B 1 40 ? -110.208 -63.891 -4.462 1.00 32.20 32 ARG B C 1
ATOM 1909 O O . ARG B 1 40 ? -111.203 -64.226 -3.814 1.00 41.25 32 ARG B O 1
ATOM 1917 N N . GLU B 1 41 ? -109.674 -64.663 -5.409 1.00 33.06 33 GLU B N 1
ATOM 1918 C CA . GLU B 1 41 ? -110.217 -65.988 -5.705 1.00 39.90 33 GLU B CA 1
ATOM 1919 C C . GLU B 1 41 ? -109.803 -66.999 -4.634 1.00 41.33 33 GLU B C 1
ATOM 1920 O O . GLU B 1 41 ? -108.620 -67.108 -4.309 1.00 39.29 33 GLU B O 1
ATOM 1926 N N . PRO B 1 42 ? -110.775 -67.741 -4.087 1.00 41.01 34 PRO B N 1
ATOM 1927 C CA . PRO B 1 42 ? -110.524 -68.731 -3.034 1.00 34.70 34 PRO B CA 1
ATOM 1928 C C . PRO B 1 42 ? -109.316 -69.627 -3.292 1.00 33.84 34 PRO B C 1
ATOM 1929 O O . PRO B 1 42 ? -108.478 -69.779 -2.408 1.00 32.91 34 PRO B O 1
ATOM 1933 N N . ARG B 1 43 ? -109.214 -70.202 -4.481 1.00 35.29 35 ARG B N 1
ATOM 1934 C CA . ARG B 1 43 ? -108.112 -71.108 -4.771 1.00 34.59 35 ARG B CA 1
ATOM 1935 C C . ARG B 1 43 ? -106.783 -70.372 -4.722 1.00 34.24 35 ARG B C 1
ATOM 1936 O O . ARG B 1 43 ? -105.769 -70.942 -4.329 1.00 30.32 35 ARG B O 1
ATOM 1944 N N . MET B 1 44 ? -106.791 -69.103 -5.123 1.00 32.69 36 MET B N 1
ATOM 1945 C CA . MET B 1 44 ? -105.571 -68.301 -5.131 1.00 30.09 36 MET B CA 1
ATOM 1946 C C . MET B 1 44 ? -105.185 -67.805 -3.727 1.00 26.99 36 MET B C 1
ATOM 1947 O O . MET B 1 44 ? -104.006 -67.746 -3.395 1.00 28.90 36 MET B O 1
ATOM 1952 N N . VAL B 1 45 ? -106.174 -67.429 -2.922 1.00 26.35 37 VAL B N 1
ATOM 1953 C CA . VAL B 1 45 ? -105.917 -67.152 -1.518 1.00 24.22 37 VAL B CA 1
ATOM 1954 C C . VAL B 1 45 ? -105.235 -68.382 -0.895 1.00 32.82 37 VAL B C 1
ATOM 1955 O O . VAL B 1 45 ? -104.214 -68.261 -0.215 1.00 26.74 37 VAL B O 1
ATOM 1959 N N . LEU B 1 46 ? -105.794 -69.564 -1.156 1.00 26.86 38 LEU B N 1
ATOM 1960 C CA . LEU B 1 46 ? -105.245 -70.804 -0.620 1.00 33.25 38 LEU B CA 1
ATOM 1961 C C . LEU B 1 46 ? -103.770 -70.973 -1.012 1.00 36.02 38 LEU B C 1
ATOM 1962 O O . LEU B 1 46 ? -102.900 -71.226 -0.174 1.00 26.77 38 LEU B O 1
ATOM 1967 N N . ILE B 1 47 ? -103.487 -70.795 -2.292 1.00 27.52 39 ILE B N 1
ATOM 1968 C CA . ILE B 1 47 ? -102.156 -71.068 -2.805 1.00 30.79 39 ILE B CA 1
ATOM 1969 C C . ILE B 1 47 ? -101.091 -70.115 -2.272 1.00 25.59 39 ILE B C 1
ATOM 1970 O O . ILE B 1 47 ? -99.998 -70.546 -1.888 1.00 29.95 39 ILE B O 1
ATOM 1975 N N . GLU B 1 48 ? -101.403 -68.826 -2.260 1.00 26.60 40 GLU B N 1
ATOM 1976 C CA . GLU B 1 48 ? -100.479 -67.813 -1.765 1.00 28.77 40 GLU B CA 1
ATOM 1977 C C . GLU B 1 48 ? -100.385 -67.871 -0.239 1.00 26.03 40 GLU B C 1
ATOM 1978 O O . GLU B 1 48 ? -99.379 -67.446 0.351 1.00 24.96 40 GLU B O 1
ATOM 1984 N N . GLY B 1 49 ? -101.443 -68.370 0.392 1.00 24.13 41 GLY B N 1
ATOM 1985 C CA . GLY B 1 49 ? -101.424 -68.583 1.839 1.00 26.05 41 GLY B CA 1
ATOM 1986 C C . GLY B 1 49 ? -100.413 -69.670 2.178 1.00 23.45 41 GLY B C 1
ATOM 1987 O O . GLY B 1 49 ? -99.590 -69.516 3.097 1.00 25.90 41 GLY B O 1
ATOM 1988 N N . LEU B 1 50 ? -100.470 -70.766 1.424 1.00 23.73 42 LEU B N 1
ATOM 1989 C CA . LEU B 1 50 ? -99.546 -71.877 1.609 1.00 24.71 42 LEU B CA 1
ATOM 1990 C C . LEU B 1 50 ? -98.122 -71.414 1.351 1.00 36.08 42 LEU B C 1
ATOM 1991 O O . LEU B 1 50 ? -97.189 -71.779 2.082 1.00 27.99 42 LEU B O 1
ATOM 1996 N N . LYS B 1 51 ? -97.948 -70.591 0.321 1.00 22.62 43 LYS B N 1
ATOM 1997 C CA . LYS B 1 51 ? -96.621 -70.057 0.029 1.00 25.54 43 LYS B CA 1
ATOM 1998 C C . LYS B 1 51 ? -96.113 -69.112 1.119 1.00 19.20 43 LYS B C 1
ATOM 1999 O O . LYS B 1 51 ? -94.915 -69.067 1.397 1.00 25.44 43 LYS B O 1
ATOM 2005 N N . LEU B 1 52 ? -97.015 -68.341 1.719 1.00 22.66 44 LEU B N 1
ATOM 2006 C CA . LEU B 1 52 ? -96.633 -67.445 2.802 1.00 19.81 44 LEU B CA 1
ATOM 2007 C C . LEU B 1 52 ? -96.115 -68.275 3.973 1.00 23.36 44 LEU B C 1
ATOM 2008 O O . LEU B 1 52 ? -95.066 -67.963 4.561 1.00 26.31 44 LEU B O 1
ATOM 2013 N N . LEU B 1 53 ? -96.847 -69.334 4.302 1.00 25.32 45 LEU B N 1
ATOM 2014 C CA . LEU B 1 53 ? -96.462 -70.206 5.414 1.00 25.20 45 LEU B CA 1
ATOM 2015 C C . LEU B 1 53 ? -95.105 -70.826 5.110 1.00 25.15 45 LEU B C 1
ATOM 2016 O O . LEU B 1 53 ? -94.222 -70.862 5.967 1.00 22.96 45 LEU B O 1
ATOM 2021 N N . SER B 1 54 ? -94.937 -71.295 3.874 1.00 25.00 46 SER B N 1
ATOM 2022 C CA . SER B 1 54 ? -93.669 -71.886 3.466 1.00 27.23 46 SER B CA 1
ATOM 2023 C C . SER B 1 54 ? -92.535 -70.898 3.611 1.00 31.11 46 SER B C 1
ATOM 2024 O O . SER B 1 54 ? -91.448 -71.256 4.043 1.00 26.42 46 SER B O 1
ATOM 2027 N N . ARG B 1 55 ? -92.787 -69.648 3.242 1.00 23.98 47 ARG B N 1
ATOM 2028 C CA . ARG B 1 55 ? -91.738 -68.636 3.306 1.00 31.45 47 ARG B CA 1
ATOM 2029 C C . ARG B 1 55 ? -91.333 -68.355 4.758 1.00 24.66 47 ARG B C 1
ATOM 2030 O O . ARG B 1 55 ? -90.156 -68.136 5.046 1.00 24.29 47 ARG B O 1
ATOM 2038 N N . CYS B 1 56 ? -92.291 -68.377 5.681 1.00 21.63 48 CYS B N 1
ATOM 2039 C CA . CYS B 1 56 ? -91.940 -68.201 7.092 1.00 22.87 48 CYS B CA 1
ATOM 2040 C C . CYS B 1 56 ? -90.955 -69.296 7.542 1.00 20.34 48 CYS B C 1
ATOM 2041 O O . CYS B 1 56 ? -90.014 -69.043 8.288 1.00 23.52 48 CYS B O 1
ATOM 2044 N N . ILE B 1 57 ? -91.194 -70.508 7.068 1.00 23.06 49 ILE B N 1
ATOM 2045 C CA . ILE B 1 57 ? -90.378 -71.647 7.479 1.00 25.67 49 ILE B CA 1
ATOM 2046 C C . ILE B 1 57 ? -88.984 -71.571 6.850 1.00 21.66 49 ILE B C 1
ATOM 2047 O O . ILE B 1 57 ? -87.979 -71.770 7.533 1.00 23.91 49 ILE B O 1
ATOM 2052 N N . GLU B 1 58 ? -88.909 -71.212 5.573 1.00 24.56 50 GLU B N 1
ATOM 2053 C CA . GLU B 1 58 ? -87.624 -71.086 4.868 1.00 24.41 50 GLU B CA 1
ATOM 2054 C C . GLU B 1 58 ? -86.707 -70.037 5.475 1.00 28.64 50 GLU B C 1
ATOM 2055 O O . GLU B 1 58 ? -85.505 -70.244 5.652 1.00 24.30 50 GLU B O 1
ATOM 2061 N N . ILE B 1 59 ? -87.279 -68.891 5.793 1.00 25.53 51 ILE B N 1
ATOM 2062 C CA . ILE B 1 59 ? -86.503 -67.817 6.374 1.00 22.28 51 ILE B CA 1
ATOM 2063 C C . ILE B 1 59 ? -86.075 -68.189 7.800 1.00 28.57 51 ILE B C 1
ATOM 2064 O O . ILE B 1 59 ? -84.970 -67.869 8.240 1.00 27.08 51 ILE B O 1
ATOM 2069 N N . ASP B 1 60 ? -86.975 -68.849 8.522 1.00 24.30 52 ASP B N 1
ATOM 2070 C CA . ASP B 1 60 ? -86.691 -69.326 9.873 1.00 30.65 52 ASP B CA 1
ATOM 2071 C C . ASP B 1 60 ? -85.472 -70.265 9.842 1.00 29.27 52 ASP B C 1
ATOM 2072 O O . ASP B 1 60 ? -84.539 -70.148 10.649 1.00 28.18 52 ASP B O 1
ATOM 2077 N N . SER B 1 61 ? -85.483 -71.162 8.862 1.00 23.56 53 SER B N 1
ATOM 2078 C CA . SER B 1 61 ? -84.405 -72.111 8.634 1.00 30.77 53 SER B CA 1
ATOM 2079 C C . SER B 1 61 ? -83.101 -71.402 8.282 1.00 28.76 53 SER B C 1
ATOM 2080 O O . SER B 1 61 ? -82.039 -71.701 8.840 1.00 24.12 53 SER B O 1
ATOM 2083 N N . ALA B 1 62 ? -83.185 -70.425 7.389 1.00 22.46 54 ALA B N 1
ATOM 2084 C CA . ALA B 1 62 ? -82.007 -69.637 7.009 1.00 25.08 54 ALA B CA 1
ATOM 2085 C C . ALA B 1 62 ? -81.375 -68.951 8.221 1.00 28.06 54 ALA B C 1
ATOM 2086 O O . ALA B 1 62 ? -80.165 -69.035 8.422 1.00 26.82 54 ALA B O 1
ATOM 2088 N N . ASP B 1 63 ? -82.192 -68.286 9.033 1.00 25.81 55 ASP B N 1
ATOM 2089 C CA . ASP B 1 63 ? -81.710 -67.627 10.251 1.00 28.71 55 ASP B CA 1
ATOM 2090 C C . ASP B 1 63 ? -81.060 -68.613 11.237 1.00 33.59 55 ASP B C 1
ATOM 2091 O O . ASP B 1 63 ? -79.995 -68.335 11.780 1.00 33.62 55 ASP B O 1
ATOM 2096 N N . LYS B 1 64 ? -81.709 -69.749 11.476 1.00 28.75 56 LYS B N 1
ATOM 2097 C CA . LYS B 1 64 ? -81.196 -70.724 12.440 1.00 30.87 56 LYS B CA 1
ATOM 2098 C C . LYS B 1 64 ? -79.938 -71.404 11.935 1.00 32.42 56 LYS B C 1
ATOM 2099 O O . LYS B 1 64 ? -79.093 -71.828 12.726 1.00 31.33 56 LYS B O 1
ATOM 2105 N N . SER B 1 65 ? -79.802 -71.467 10.615 1.00 24.89 57 SER B N 1
ATOM 2106 C CA . SER B 1 65 ? -78.660 -72.089 9.972 1.00 23.85 57 SER B CA 1
ATOM 2107 C C . SER B 1 65 ? -77.512 -71.115 9.648 1.00 32.17 57 SER B C 1
ATOM 2108 O O . SER B 1 65 ? -76.517 -71.515 9.035 1.00 30.03 57 SER B O 1
ATOM 2111 N N . GLY B 1 66 ? -77.655 -69.849 10.029 1.00 31.90 58 GLY B N 1
ATOM 2112 C CA . GLY B 1 66 ? -76.605 -68.854 9.809 1.00 30.32 58 GLY B CA 1
ATOM 2113 C C . GLY B 1 66 ? -76.382 -68.498 8.350 1.00 31.15 58 GLY B C 1
ATOM 2114 O O . GLY B 1 66 ? -75.296 -68.055 7.974 1.00 38.80 58 GLY B O 1
ATOM 2115 N N . CYS B 1 67 ? -77.423 -68.701 7.541 1.00 28.35 59 CYS B N 1
ATOM 2116 C CA . CYS B 1 67 ? -77.418 -68.490 6.093 1.00 29.93 59 CYS B CA 1
ATOM 2117 C C . CYS B 1 67 ? -78.221 -67.247 5.707 1.00 35.38 59 CYS B C 1
ATOM 2118 O O . CYS B 1 67 ? -79.056 -66.778 6.478 1.00 33.94 59 CYS B O 1
ATOM 2121 N N . THR B 1 68 ? -77.982 -66.732 4.508 1.00 34.57 60 THR B N 1
ATOM 2122 C CA . THR B 1 68 ? -78.863 -65.728 3.909 1.00 29.73 60 THR B CA 1
ATOM 2123 C C . THR B 1 68 ? -80.029 -66.398 3.213 1.00 25.26 60 THR B C 1
ATOM 2124 O O . THR B 1 68 ? -79.826 -67.252 2.353 1.00 26.79 60 THR B O 1
ATOM 2128 N N . HIS B 1 69 ? -81.258 -66.016 3.551 1.00 26.26 61 HIS B N 1
ATOM 2129 C CA . HIS B 1 69 ? -82.389 -66.606 2.835 1.00 25.99 61 HIS B CA 1
ATOM 2130 C C . HIS B 1 69 ? -82.373 -66.195 1.356 1.00 27.60 61 HIS B C 1
ATOM 2131 O O . HIS B 1 69 ? -82.061 -65.055 1.022 1.00 29.73 61 HIS B O 1
ATOM 2138 N N . ASN B 1 70 ? -82.705 -67.136 0.481 1.00 28.83 62 ASN B N 1
ATOM 2139 C CA . ASN B 1 70 ? -82.666 -66.908 -0.954 1.00 30.56 62 ASN B CA 1
ATOM 2140 C C . ASN B 1 70 ? -83.933 -66.164 -1.409 1.00 33.90 62 ASN B C 1
ATOM 2141 O O . ASN B 1 70 ? -84.790 -66.725 -2.091 1.00 31.21 62 ASN B O 1
ATOM 2146 N N . HIS B 1 71 ? -84.023 -64.900 -1.010 1.00 28.70 63 HIS B N 1
ATOM 2147 C CA . HIS B 1 71 ? -85.214 -64.060 -1.217 1.00 36.42 63 HIS B CA 1
ATOM 2148 C C . HIS B 1 71 ? -85.774 -64.103 -2.640 1.00 41.04 63 HIS B C 1
ATOM 2149 O O . HIS B 1 71 ? -86.992 -64.182 -2.832 1.00 36.61 63 HIS B O 1
ATOM 2156 N N . ASP B 1 72 ? -84.882 -64.056 -3.629 1.00 38.00 64 ASP B N 1
ATOM 2157 C CA . ASP B 1 72 ? -85.289 -63.916 -5.027 1.00 47.20 64 ASP B CA 1
ATOM 2158 C C . ASP B 1 72 ? -85.114 -65.186 -5.836 1.00 49.76 64 ASP B C 1
ATOM 2159 O O . ASP B 1 72 ? -85.168 -65.151 -7.058 1.00 46.09 64 ASP B O 1
ATOM 2164 N N . ASP B 1 73 ? -84.908 -66.307 -5.155 1.00 44.06 65 ASP B N 1
ATOM 2165 C CA . ASP B 1 73 ? -84.803 -67.588 -5.836 1.00 41.69 65 ASP B CA 1
ATOM 2166 C C . ASP B 1 73 ? -83.658 -67.615 -6.845 1.00 38.40 65 ASP B C 1
ATOM 2167 O O . ASP B 1 73 ? -83.802 -68.174 -7.933 1.00 48.20 65 ASP B O 1
ATOM 2172 N N . LYS B 1 74 ? -82.536 -67.000 -6.496 1.00 35.09 66 LYS B N 1
ATOM 2173 C CA . LYS B 1 74 ? -81.347 -67.088 -7.334 1.00 40.41 66 LYS B CA 1
ATOM 2174 C C . LYS B 1 74 ? -80.862 -68.538 -7.450 1.00 50.44 66 LYS B C 1
ATOM 2175 O O . LYS B 1 74 ? -81.009 -69.327 -6.513 1.00 36.86 66 LYS B O 1
ATOM 2181 N N . SER B 1 75 ? -80.287 -68.881 -8.599 1.00 49.96 67 SER B N 1
ATOM 2182 C CA . SER B 1 75 ? -79.638 -70.177 -8.783 1.00 41.64 67 SER B CA 1
ATOM 2183 C C . SER B 1 75 ? -78.247 -70.134 -8.176 1.00 34.06 67 SER B C 1
ATOM 2184 O O . SER B 1 75 ? -77.715 -69.055 -7.911 1.00 45.47 67 SER B O 1
ATOM 2187 N N . VAL B 1 76 ? -77.647 -71.301 -7.963 1.00 41.26 68 VAL B N 1
ATOM 2188 C CA . VAL B 1 76 ? -76.282 -71.354 -7.443 1.00 37.48 68 VAL B CA 1
ATOM 2189 C C . VAL B 1 76 ? -75.308 -70.663 -8.398 1.00 40.93 68 VAL B C 1
ATOM 2190 O O . VAL B 1 76 ? -74.352 -70.016 -7.963 1.00 38.23 68 VAL B O 1
ATOM 2194 N N . GLU B 1 77 ? -75.554 -70.812 -9.697 1.00 47.60 69 GLU B N 1
ATOM 2195 C CA . GLU B 1 77 ? -74.726 -70.170 -10.716 1.00 59.52 69 GLU B CA 1
ATOM 2196 C C . GLU B 1 77 ? -74.825 -68.654 -10.596 1.00 49.33 69 GLU B C 1
ATOM 2197 O O . GLU B 1 77 ? -73.811 -67.950 -10.613 1.00 50.32 69 GLU B O 1
ATOM 2203 N N . THR B 1 78 ? -76.052 -68.162 -10.451 1.00 48.61 70 THR B N 1
ATOM 2204 C CA . THR B 1 78 ? -76.275 -66.738 -10.248 1.00 41.90 70 THR B CA 1
ATOM 2205 C C . THR B 1 78 ? -75.579 -66.237 -8.995 1.00 51.53 70 THR B C 1
ATOM 2206 O O . THR B 1 78 ? -74.977 -65.163 -9.002 1.00 50.23 70 THR B O 1
ATOM 2210 N N . ILE B 1 79 ? -75.671 -67.009 -7.914 1.00 52.17 71 ILE B N 1
ATOM 2211 C CA . ILE B 1 79 ? -75.061 -66.611 -6.647 1.00 38.91 71 ILE B CA 1
ATOM 2212 C C . ILE B 1 79 ? -73.554 -66.498 -6.789 1.00 46.99 71 ILE B C 1
ATOM 2213 O O . ILE B 1 79 ? -72.924 -65.600 -6.226 1.00 47.00 71 ILE B O 1
ATOM 2218 N N . LEU B 1 80 ? -72.987 -67.434 -7.537 1.00 46.91 72 LEU B N 1
ATOM 2219 C CA . LEU B 1 80 ? -71.563 -67.443 -7.830 1.00 54.88 72 LEU B CA 1
ATOM 2220 C C . LEU B 1 80 ? -71.185 -66.289 -8.753 1.00 58.61 72 LEU B C 1
ATOM 2221 O O . LEU B 1 80 ? -70.253 -65.535 -8.470 1.00 57.87 72 LEU B O 1
ATOM 2226 N N . VAL B 1 81 ? -71.920 -66.158 -9.855 1.00 52.21 73 VAL B N 1
ATOM 2227 C CA . VAL B 1 81 ? -71.626 -65.135 -10.856 1.00 63.49 73 VAL B CA 1
ATOM 2228 C C . VAL B 1 81 ? -71.698 -63.728 -10.261 1.00 59.12 73 VAL B C 1
ATOM 2229 O O . VAL B 1 81 ? -70.979 -62.831 -10.692 1.00 65.02 73 VAL B O 1
ATOM 2233 N N . GLU B 1 82 ? -72.546 -63.546 -9.254 1.00 53.33 74 GLU B N 1
ATOM 2234 C CA . GLU B 1 82 ? -72.677 -62.253 -8.595 1.00 56.70 74 GLU B CA 1
ATOM 2235 C C . GLU B 1 82 ? -71.519 -61.943 -7.656 1.00 57.83 74 GLU B C 1
ATOM 2236 O O . GLU B 1 82 ? -71.408 -60.829 -7.151 1.00 65.08 74 GLU B O 1
ATOM 2242 N N . SER B 1 83 ? -70.660 -62.925 -7.412 1.00 63.24 75 SER B N 1
ATOM 2243 C CA . SER B 1 83 ? -69.480 -62.697 -6.577 1.00 68.67 75 SER B CA 1
ATOM 2244 C C . SER B 1 83 ? -68.195 -62.876 -7.373 1.00 64.52 75 SER B C 1
ATOM 2245 O O . SER B 1 83 ? -67.120 -63.063 -6.804 1.00 66.87 75 SER B O 1
ATOM 2248 N N . GLY B 1 84 ? -68.315 -62.819 -8.694 1.00 64.92 76 GLY B N 1
ATOM 2249 C CA . GLY B 1 84 ? -67.161 -62.890 -9.566 1.00 60.52 76 GLY B CA 1
ATOM 2250 C C . GLY B 1 84 ? -66.531 -64.265 -9.606 1.00 69.63 76 GLY B C 1
ATOM 2251 O O . GLY B 1 84 ? -65.307 -64.396 -9.647 1.00 70.55 76 GLY B O 1
ATOM 2252 N N . ILE B 1 85 ? -67.356 -65.297 -9.631 1.00 60.54 77 ILE B N 1
ATOM 2253 C CA . ILE B 1 85 ? -66.854 -66.643 -9.699 1.00 54.53 77 ILE B CA 1
ATOM 2254 C C . ILE B 1 85 ? -67.606 -67.344 -10.782 1.00 59.39 77 ILE B C 1
ATOM 2255 O O . ILE B 1 85 ? -68.804 -67.320 -10.798 1.00 72.29 77 ILE B O 1
ATOM 2260 N N . VAL B 1 86 ? -66.901 -67.978 -11.693 1.00 67.71 78 VAL B N 1
ATOM 2261 C CA . VAL B 1 86 ? -67.557 -68.637 -12.787 1.00 76.51 78 VAL B CA 1
ATOM 2262 C C . VAL B 1 86 ? -67.533 -70.134 -12.694 1.00 78.39 78 VAL B C 1
ATOM 2263 O O . VAL B 1 86 ? -66.509 -70.744 -12.483 1.00 77.73 78 VAL B O 1
ATOM 2267 N N . CYS B 1 87 ? -68.688 -70.724 -12.872 1.00 79.21 79 CYS B N 1
ATOM 2268 C CA . CYS B 1 87 ? -68.845 -72.151 -12.828 1.00 78.95 79 CYS B CA 1
ATOM 2269 C C . CYS B 1 87 ? -69.837 -72.250 -13.906 1.00 82.07 79 CYS B C 1
ATOM 2270 O O . CYS B 1 87 ? -70.982 -71.900 -13.710 1.00 90.90 79 CYS B O 1
ATOM 2273 N N . PRO B 1 88 ? -69.438 -72.763 -15.041 1.00 84.11 80 PRO B N 1
ATOM 2274 C CA . PRO B 1 88 ? -70.333 -72.744 -16.186 1.00 91.25 80 PRO B CA 1
ATOM 2275 C C . PRO B 1 88 ? -71.034 -74.024 -16.477 1.00 83.48 80 PRO B C 1
ATOM 2276 O O . PRO B 1 88 ? -72.078 -74.011 -17.089 1.00 81.50 80 PRO B O 1
ATOM 2280 N N . GLY B 1 89 ? -70.475 -75.130 -16.055 1.00 76.77 81 GLY B N 1
ATOM 2281 C CA . GLY B 1 89 ? -71.160 -76.378 -16.281 1.00 81.39 81 GLY B CA 1
ATOM 2282 C C . GLY B 1 89 ? -71.793 -76.511 -14.942 1.00 91.67 81 GLY B C 1
ATOM 2283 O O . GLY B 1 89 ? -71.055 -76.791 -14.008 1.00 105.38 81 GLY B O 1
ATOM 2284 N N . LEU B 1 90 ? -73.107 -76.294 -14.831 1.00 80.91 82 LEU B N 1
ATOM 2285 C CA . LEU B 1 90 ? -73.762 -76.341 -13.528 1.00 78.20 82 LEU B CA 1
ATOM 2286 C C . LEU B 1 90 ? -75.254 -76.493 -13.568 1.00 65.53 82 LEU B C 1
ATOM 2287 O O . LEU B 1 90 ? -75.939 -75.579 -13.923 1.00 66.29 82 LEU B O 1
ATOM 2292 N N . PRO B 1 91 ? -75.748 -77.643 -13.163 1.00 59.45 83 PRO B N 1
ATOM 2293 C CA . PRO B 1 91 ? -77.189 -77.919 -13.131 1.00 59.19 83 PRO B CA 1
ATOM 2294 C C . PRO B 1 91 ? -77.977 -76.867 -12.359 1.00 66.24 83 PRO B C 1
ATOM 2295 O O . PRO B 1 91 ? -77.406 -76.116 -11.570 1.00 60.66 83 PRO B O 1
ATOM 2299 N N . LEU B 1 92 ? -79.282 -76.819 -12.596 1.00 59.70 84 LEU B N 1
ATOM 2300 C CA . LEU B 1 92 ? -80.130 -75.827 -11.960 1.00 60.93 84 LEU B CA 1
ATOM 2301 C C . LEU B 1 92 ? -80.469 -76.210 -10.524 1.00 54.93 84 LEU B C 1
ATOM 2302 O O . LEU B 1 92 ? -81.188 -77.178 -10.282 1.00 66.05 84 LEU B O 1
ATOM 2307 N N . ILE B 1 93 ? -79.950 -75.442 -9.576 1.00 48.97 85 ILE B N 1
ATOM 2308 C CA . ILE B 1 93 ? -80.290 -75.634 -8.175 1.00 50.22 85 ILE B CA 1
ATOM 2309 C C . ILE B 1 93 ? -80.617 -74.301 -7.518 1.00 46.52 85 ILE B C 1
ATOM 2310 O O . ILE B 1 93 ? -79.807 -73.369 -7.535 1.00 40.60 85 ILE B O 1
ATOM 2315 N N . ILE B 1 94 ? -81.811 -74.219 -6.943 1.00 48.16 86 ILE B N 1
ATOM 2316 C CA . ILE B 1 94 ? -82.238 -73.027 -6.224 1.00 37.66 86 ILE B CA 1
ATOM 2317 C C . ILE B 1 94 ? -82.338 -73.334 -4.732 1.00 30.81 86 ILE B C 1
ATOM 2318 O O . ILE B 1 94 ? -83.299 -73.953 -4.274 1.00 32.35 86 ILE B O 1
ATOM 2323 N N . PRO B 1 95 ? -81.321 -72.924 -3.969 1.00 33.82 87 PRO B N 1
ATOM 2324 C CA . PRO B 1 95 ? -81.276 -73.230 -2.537 1.00 33.31 87 PRO B CA 1
ATOM 2325 C C . PRO B 1 95 ? -82.213 -72.360 -1.722 1.00 35.65 87 PRO B C 1
ATOM 2326 O O . PRO B 1 95 ? -82.515 -71.232 -2.116 1.00 35.39 87 PRO B O 1
ATOM 2330 N N . ASP B 1 96 ? -82.663 -72.870 -0.582 1.00 27.21 88 ASP B N 1
ATOM 2331 C CA . ASP B 1 96 ? -83.468 -72.054 0.315 1.00 28.88 88 ASP B CA 1
ATOM 2332 C C . ASP B 1 96 ? -82.606 -70.985 0.960 1.00 26.37 88 ASP B C 1
ATOM 2333 O O . ASP B 1 96 ? -83.091 -69.924 1.316 1.00 28.21 88 ASP B O 1
ATOM 2338 N N . GLY B 1 97 ? -81.314 -71.263 1.105 1.00 25.00 89 GLY B N 1
ATOM 2339 C CA . GLY B 1 97 ? -80.419 -70.320 1.751 1.00 24.02 89 GLY B CA 1
ATOM 2340 C C . GLY B 1 97 ? -78.996 -70.457 1.236 1.00 30.47 89 GLY B C 1
ATOM 2341 O O . GLY B 1 97 ? -78.643 -71.464 0.640 1.00 32.70 89 GLY B O 1
ATOM 2342 N N . TYR B 1 98 ? -78.172 -69.445 1.467 1.00 28.19 90 TYR B N 1
ATOM 2343 C CA . TYR B 1 98 ? -76.787 -69.512 1.012 1.00 26.59 90 TYR B CA 1
ATOM 2344 C C . TYR B 1 98 ? -75.944 -68.516 1.768 1.00 27.47 90 TYR B C 1
ATOM 2345 O O . TYR B 1 98 ? -76.462 -67.592 2.406 1.00 30.17 90 TYR B O 1
ATOM 2354 N N . LYS B 1 99 ? -74.632 -68.732 1.713 1.00 33.92 91 LYS B N 1
ATOM 2355 C CA . LYS B 1 99 ? -73.668 -67.827 2.322 1.00 31.47 91 LYS B CA 1
ATOM 2356 C C . LYS B 1 99 ? -72.276 -68.161 1.825 1.00 40.25 91 LYS B C 1
ATOM 2357 O O . LYS B 1 99 ? -71.755 -69.253 2.079 1.00 34.11 91 LYS B O 1
ATOM 2363 N N . LEU B 1 100 ? -71.680 -67.223 1.100 1.00 41.99 92 LEU B N 1
ATOM 2364 C CA . LEU B 1 100 ? -70.312 -67.387 0.633 1.00 38.83 92 LEU B CA 1
ATOM 2365 C C . LEU B 1 100 ? -69.383 -66.731 1.629 1.00 44.75 92 LEU B C 1
ATOM 2366 O O . LEU B 1 100 ? -69.420 -65.526 1.805 1.00 41.73 92 LEU B O 1
ATOM 2371 N N . ILE B 1 101 ? -68.574 -67.523 2.314 1.00 39.73 93 ILE B N 1
ATOM 2372 C CA . ILE B 1 101 ? -67.577 -66.960 3.210 1.00 38.04 93 ILE B CA 1
ATOM 2373 C C . ILE B 1 101 ? -66.211 -67.416 2.711 1.00 58.49 93 ILE B C 1
ATOM 2374 O O . ILE B 1 101 ? -65.956 -68.622 2.579 1.00 42.74 93 ILE B O 1
ATOM 2379 N N . ASP B 1 102 ? -65.346 -66.451 2.410 1.00 62.10 94 ASP B N 1
ATOM 2380 C CA . ASP B 1 102 ? -64.055 -66.749 1.801 1.00 54.94 94 ASP B CA 1
ATOM 2381 C C . ASP B 1 102 ? -64.238 -67.599 0.558 1.00 52.13 94 ASP B C 1
ATOM 2382 O O . ASP B 1 102 ? -64.832 -67.166 -0.434 1.00 54.21 94 ASP B O 1
ATOM 2387 N N . ASN B 1 103 ? -63.734 -68.824 0.632 1.00 42.04 95 ASN B N 1
ATOM 2388 C CA . ASN B 1 103 ? -63.838 -69.760 -0.480 1.00 52.95 95 ASN B CA 1
ATOM 2389 C C . ASN B 1 103 ? -64.925 -70.813 -0.254 1.00 43.57 95 ASN B C 1
ATOM 2390 O O . ASN B 1 103 ? -65.092 -71.719 -1.064 1.00 39.11 95 ASN B O 1
ATOM 2395 N N . SER B 1 104 ? -65.642 -70.692 0.860 1.00 41.24 96 SER B N 1
ATOM 2396 C CA . SER B 1 104 ? -66.668 -71.655 1.239 1.00 38.05 96 SER B CA 1
ATOM 2397 C C . SER B 1 104 ? -68.073 -71.168 0.890 1.00 35.45 96 SER B C 1
ATOM 2398 O O . SER B 1 104 ? -68.468 -70.069 1.252 1.00 40.69 96 SER B O 1
ATOM 2401 N N . LEU B 1 105 ? -68.829 -72.001 0.197 1.00 33.40 97 LEU B N 1
ATOM 2402 C CA . LEU B 1 105 ? -70.202 -71.663 -0.110 1.00 34.49 97 LEU B CA 1
ATOM 2403 C C . LEU B 1 105 ? -71.157 -72.568 0.657 1.00 35.97 97 LEU B C 1
ATOM 2404 O O . LEU B 1 105 ? -71.328 -73.735 0.316 1.00 31.39 97 LEU B O 1
ATOM 2409 N N . ILE B 1 106 ? -71.763 -72.024 1.703 1.00 33.07 98 ILE B N 1
ATOM 2410 C CA . ILE B 1 106 ? -72.829 -72.716 2.418 1.00 29.86 98 ILE B CA 1
ATOM 2411 C C . ILE B 1 106 ? -74.110 -72.684 1.597 1.00 28.44 98 ILE B C 1
ATOM 2412 O O . ILE B 1 106 ? -74.545 -71.614 1.139 1.00 30.00 98 ILE B O 1
ATOM 2417 N N . LEU B 1 107 ? -74.704 -73.851 1.387 1.00 25.95 99 LEU B N 1
ATOM 2418 C CA . LEU B 1 107 ? -75.997 -73.956 0.710 1.00 25.34 99 LEU B CA 1
ATOM 2419 C C . LEU B 1 107 ? -76.985 -74.729 1.575 1.00 32.02 99 LEU B C 1
ATOM 2420 O O . LEU B 1 107 ? -76.667 -75.818 2.075 1.00 30.46 99 LEU B O 1
ATOM 2425 N N . LEU B 1 108 ? -78.178 -74.161 1.745 1.00 24.86 100 LEU B N 1
ATOM 2426 C CA . LEU B 1 108 ? -79.204 -74.729 2.615 1.00 23.25 100 LEU B CA 1
ATOM 2427 C C . LEU B 1 108 ? -80.461 -75.193 1.869 1.00 31.20 100 LEU B C 1
ATOM 2428 O O . LEU B 1 108 ? -81.019 -74.458 1.049 1.00 27.46 100 LEU B O 1
ATOM 2433 N N . GLU B 1 109 ? -80.897 -76.420 2.153 1.00 21.37 101 GLU B N 1
ATOM 2434 C CA . GLU B 1 109 ? -82.204 -76.919 1.729 1.00 24.58 101 GLU B CA 1
ATOM 2435 C C . GLU B 1 109 ? -83.014 -77.213 2.975 1.00 29.53 101 GLU B C 1
ATOM 2436 O O . GLU B 1 109 ? -82.515 -77.875 3.880 1.00 24.16 101 GLU B O 1
ATOM 2442 N N . CYS B 1 110 ? -84.262 -76.769 3.036 1.00 24.50 102 CYS B N 1
ATOM 2443 C CA . CYS B 1 110 ? -85.075 -77.149 4.185 1.00 19.74 102 CYS B CA 1
ATOM 2444 C C . CYS B 1 110 ? -86.386 -77.766 3.735 1.00 30.43 102 CYS B C 1
ATOM 2445 O O . CYS B 1 110 ? -86.829 -77.546 2.611 1.00 30.50 102 CYS B O 1
ATOM 2448 N N . PHE B 1 111 ? -87.005 -78.554 4.609 1.00 24.59 103 PHE B N 1
ATOM 2449 C CA . PHE B 1 111 ? -88.271 -79.167 4.259 1.00 23.97 103 PHE B CA 1
ATOM 2450 C C . PHE B 1 111 ? -89.068 -79.541 5.492 1.00 25.93 103 PHE B C 1
ATOM 2451 O O . PHE B 1 111 ? -88.535 -79.562 6.594 1.00 24.54 103 PHE B O 1
ATOM 2459 N N . VAL B 1 112 ? -90.353 -79.821 5.294 1.00 27.72 104 VAL B N 1
ATOM 2460 C CA . VAL B 1 112 ? -91.216 -80.366 6.344 1.00 25.16 104 VAL B CA 1
ATOM 2461 C C . VAL B 1 112 ? -91.804 -81.701 5.876 1.00 29.03 104 VAL B C 1
ATOM 2462 O O . VAL B 1 112 ? -92.389 -81.779 4.798 1.00 24.46 104 VAL B O 1
ATOM 2466 N N . ARG B 1 113 ? -91.660 -82.752 6.677 1.00 26.68 105 ARG B N 1
ATOM 2467 C CA . ARG B 1 113 ? -92.363 -84.006 6.388 1.00 24.53 105 ARG B CA 1
ATOM 2468 C C . ARG B 1 113 ? -93.053 -84.518 7.651 1.00 34.66 105 ARG B C 1
ATOM 2469 O O . ARG B 1 113 ? -92.598 -84.245 8.761 1.00 32.43 105 ARG B O 1
ATOM 2477 N N . SER B 1 114 ? -94.142 -85.271 7.482 1.00 31.59 106 SER B N 1
ATOM 2478 C CA . SER B 1 114 ? -95.010 -85.610 8.603 1.00 31.54 106 SER B CA 1
ATOM 2479 C C . SER B 1 114 ? -94.972 -87.087 8.971 1.00 39.25 106 SER B C 1
ATOM 2480 O O . SER B 1 114 ? -95.647 -87.510 9.906 1.00 40.71 106 SER B O 1
ATOM 2483 N N . THR B 1 115 ? -94.199 -87.873 8.230 1.00 34.45 107 THR B N 1
ATOM 2484 C CA . THR B 1 115 ? -93.969 -89.258 8.610 1.00 36.93 107 THR B CA 1
ATOM 2485 C C . THR B 1 115 ? -92.480 -89.561 8.506 1.00 31.74 107 THR B C 1
ATOM 2486 O O . THR B 1 115 ? -91.789 -88.976 7.667 1.00 39.62 107 THR B O 1
ATOM 2490 N N . PRO B 1 116 ? -91.986 -90.478 9.351 1.00 33.43 108 PRO B N 1
ATOM 2491 C CA . PRO B 1 116 ? -90.561 -90.830 9.359 1.00 29.65 108 PRO B CA 1
ATOM 2492 C C . PRO B 1 116 ? -90.094 -91.326 7.995 1.00 32.18 108 PRO B C 1
ATOM 2493 O O . PRO B 1 116 ? -89.048 -90.900 7.524 1.00 28.44 108 PRO B O 1
ATOM 2497 N N . ALA B 1 117 ? -90.874 -92.198 7.355 1.00 29.80 109 ALA B N 1
ATOM 2498 C CA . ALA B 1 117 ? -90.502 -92.730 6.047 1.00 31.16 109 ALA B CA 1
ATOM 2499 C C . ALA B 1 117 ? -90.295 -91.621 5.008 1.00 29.10 109 ALA B C 1
ATOM 2500 O O . ALA B 1 117 ? -89.313 -91.636 4.266 1.00 31.15 109 ALA B O 1
ATOM 2502 N N . SER B 1 118 ? -91.218 -90.668 4.949 1.00 30.96 110 SER B N 1
ATOM 2503 C CA . SER B 1 118 ? -91.099 -89.577 3.975 1.00 30.85 110 SER B CA 1
ATOM 2504 C C . SER B 1 118 ? -90.069 -88.548 4.422 1.00 28.58 110 SER B C 1
ATOM 2505 O O . SER B 1 118 ? -89.434 -87.908 3.585 1.00 28.73 110 SER B O 1
ATOM 2508 N N . PHE B 1 119 ? -89.905 -88.381 5.735 1.00 25.95 111 PHE B N 1
ATOM 2509 C CA . PHE B 1 119 ? -88.818 -87.547 6.265 1.00 28.05 111 PHE B CA 1
ATOM 2510 C C . PHE B 1 119 ? -87.466 -88.042 5.760 1.00 27.52 111 PHE B C 1
ATOM 2511 O O . PHE B 1 119 ? -86.663 -87.278 5.213 1.00 27.52 111 PH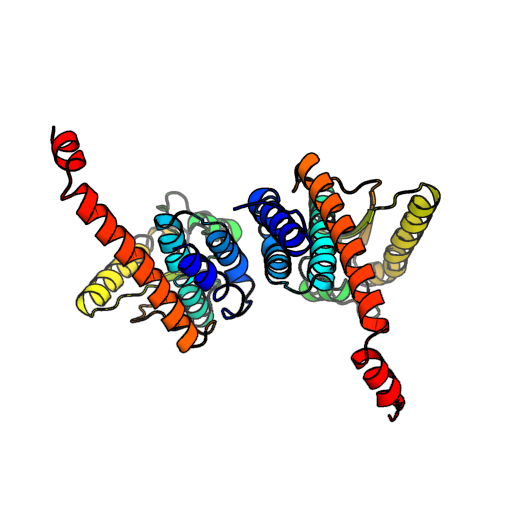E B O 1
ATOM 2519 N N . GLU B 1 120 ? -87.202 -89.329 5.959 1.00 23.62 112 GLU B N 1
ATOM 2520 C CA . GLU B 1 120 ? -85.898 -89.874 5.578 1.00 26.41 112 GLU B CA 1
ATOM 2521 C C . GLU B 1 120 ? -85.680 -89.797 4.071 1.00 29.96 112 GLU B C 1
ATOM 2522 O O . GLU B 1 120 ? -84.603 -89.427 3.612 1.00 25.19 112 GLU B O 1
ATOM 2528 N N . LYS B 1 121 ? -86.718 -90.133 3.303 1.00 29.27 113 LYS B N 1
ATOM 2529 C CA . LYS B 1 121 ? -86.639 -90.117 1.843 1.00 33.21 113 LYS B CA 1
ATOM 2530 C C . LYS B 1 121 ? -86.309 -88.725 1.320 1.00 29.20 113 LYS B C 1
ATOM 2531 O O . LYS B 1 121 ? -85.464 -88.557 0.435 1.00 30.01 113 LYS B O 1
ATOM 2537 N N . LYS B 1 122 ? -86.982 -87.724 1.869 1.00 27.55 114 LYS B N 1
ATOM 2538 C CA . LYS B 1 122 ? -86.741 -86.351 1.449 1.00 28.67 114 LYS B CA 1
ATOM 2539 C C . LYS B 1 122 ? -85.344 -85.894 1.886 1.00 31.99 114 LYS B C 1
ATOM 2540 O O . LYS B 1 122 ? -84.652 -85.152 1.163 1.00 25.09 114 LYS B O 1
ATOM 2546 N N . PHE B 1 123 ? -84.915 -86.338 3.063 1.00 22.19 115 PHE B N 1
ATOM 2547 C CA . PHE B 1 123 ? -83.579 -85.954 3.525 1.00 23.86 115 PHE B CA 1
ATOM 2548 C C . PHE B 1 123 ? -82.505 -86.473 2.568 1.00 26.98 115 PHE B C 1
ATOM 2549 O O . PHE B 1 123 ? -81.546 -85.770 2.234 1.00 21.83 115 PHE B O 1
ATOM 2557 N N . ILE B 1 124 ? -82.670 -87.711 2.127 1.00 26.71 116 ILE B N 1
ATOM 2558 C CA . ILE B 1 124 ? -81.735 -88.284 1.168 1.00 29.61 116 ILE B CA 1
ATOM 2559 C C . ILE B 1 124 ? -81.747 -87.533 -0.159 1.00 27.50 116 ILE B C 1
ATOM 2560 O O . ILE B 1 124 ? -80.686 -87.185 -0.685 1.00 30.02 116 ILE B O 1
ATOM 2565 N N . GLU B 1 125 ? -82.938 -87.305 -0.711 1.00 31.34 117 GLU B N 1
ATOM 2566 C CA . GLU B 1 125 ? -83.060 -86.566 -1.975 1.00 34.11 117 GLU B CA 1
ATOM 2567 C C . GLU B 1 125 ? -82.362 -85.200 -1.912 1.00 31.11 117 GLU B C 1
ATOM 2568 O O . GLU B 1 125 ? -81.558 -84.862 -2.785 1.00 30.97 117 GLU B O 1
ATOM 2574 N N . ASP B 1 126 ? -82.642 -84.423 -0.872 1.00 27.86 118 ASP B N 1
ATOM 2575 C CA . ASP B 1 126 ? -82.061 -83.088 -0.776 1.00 26.33 118 ASP B CA 1
ATOM 2576 C C . ASP B 1 126 ? -80.544 -83.145 -0.604 1.00 33.62 118 ASP B C 1
ATOM 2577 O O . ASP B 1 126 ? -79.816 -82.315 -1.140 1.00 30.62 118 ASP B O 1
ATOM 2582 N N . THR B 1 127 ? -80.068 -84.132 0.142 1.00 26.83 119 THR B N 1
ATOM 2583 C CA . THR B 1 127 ? -78.633 -84.327 0.319 1.00 24.62 119 THR B CA 1
ATOM 2584 C C . THR B 1 127 ? -77.961 -84.628 -1.026 1.00 28.65 119 THR B C 1
ATOM 2585 O O . THR B 1 127 ? -76.953 -84.010 -1.380 1.00 30.27 119 THR B O 1
ATOM 2589 N N . ASN B 1 128 ? -78.524 -85.570 -1.775 1.00 32.40 120 ASN B N 1
ATOM 2590 C CA . ASN B 1 128 ? -77.958 -85.924 -3.074 1.00 35.25 120 ASN B CA 1
ATOM 2591 C C . ASN B 1 128 ? -77.988 -84.741 -4.032 1.00 37.46 120 ASN B C 1
ATOM 2592 O O . ASN B 1 128 ? -77.076 -84.556 -4.837 1.00 39.32 120 ASN B O 1
ATOM 2597 N N . LYS B 1 129 ? -79.046 -83.945 -3.934 1.00 36.53 121 LYS B N 1
ATOM 2598 C CA . LYS B 1 129 ? -79.213 -82.765 -4.767 1.00 34.43 121 LYS B CA 1
ATOM 2599 C C . LYS B 1 129 ? -78.018 -81.824 -4.649 1.00 39.76 121 LYS B C 1
ATOM 2600 O O . LYS B 1 129 ? -77.468 -81.374 -5.646 1.00 41.58 121 LYS B O 1
ATOM 2606 N N . LEU B 1 130 ? -77.608 -81.535 -3.425 1.00 34.62 122 LEU B N 1
ATOM 2607 C CA . LEU B 1 130 ? -76.493 -80.630 -3.220 1.00 31.00 122 LEU B CA 1
ATOM 2608 C C . LEU B 1 130 ? -75.161 -81.316 -3.549 1.00 42.46 122 LEU B C 1
ATOM 2609 O O . LEU B 1 130 ? -74.251 -80.683 -4.090 1.00 41.80 122 LEU B O 1
ATOM 2614 N N . ALA B 1 131 ? -75.045 -82.602 -3.229 1.00 38.99 123 ALA B N 1
ATOM 2615 C CA . ALA B 1 131 ? -73.775 -83.307 -3.390 1.00 42.96 123 ALA B CA 1
ATOM 2616 C C . ALA B 1 131 ? -73.300 -83.321 -4.839 1.00 45.80 123 ALA B C 1
ATOM 2617 O O . ALA B 1 131 ? -72.108 -83.198 -5.111 1.00 44.29 123 ALA B O 1
ATOM 2619 N N . CYS B 1 132 ? -74.243 -83.441 -5.765 1.00 41.27 124 CYS B N 1
ATOM 2620 C CA . CYS B 1 132 ? -73.910 -83.651 -7.166 1.00 50.09 124 CYS B CA 1
ATOM 2621 C C . CYS B 1 132 ? -73.210 -82.460 -7.823 1.00 50.27 124 CYS B C 1
ATOM 2622 O O . CYS B 1 132 ? -72.853 -82.527 -8.995 1.00 49.49 124 CYS B O 1
ATOM 2625 N N . ILE B 1 133 ? -73.006 -81.372 -7.085 1.00 42.56 125 ILE B N 1
ATOM 2626 C CA . ILE B 1 133 ? -72.245 -80.258 -7.633 1.00 40.45 125 ILE B CA 1
ATOM 2627 C C . ILE B 1 133 ? -71.011 -79.939 -6.810 1.00 42.32 125 ILE B C 1
ATOM 2628 O O . ILE B 1 133 ? -70.377 -78.905 -7.022 1.00 47.84 125 ILE B O 1
ATOM 2633 N N . ARG B 1 134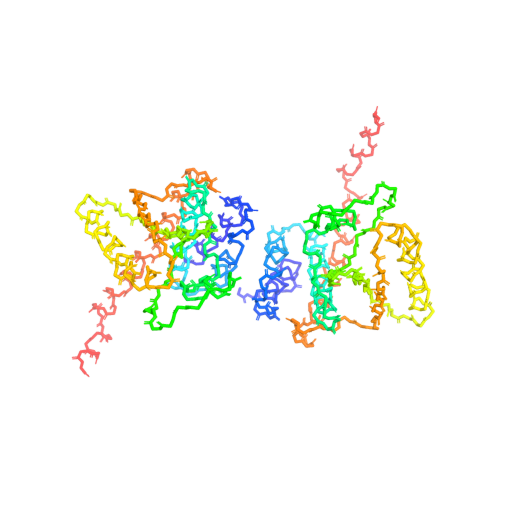 ? -70.665 -80.820 -5.875 1.00 44.57 126 ARG B N 1
ATOM 2634 C CA . ARG B 1 134 ? -69.504 -80.578 -5.024 1.00 41.82 126 ARG B CA 1
ATOM 2635 C C . ARG B 1 134 ? -68.223 -80.509 -5.854 1.00 51.72 126 ARG B C 1
ATOM 2636 O O . ARG B 1 134 ? -67.314 -79.739 -5.545 1.00 49.74 126 ARG B O 1
ATOM 2644 N N . GLU B 1 135 ? -68.168 -81.304 -6.917 1.00 50.13 127 GLU B N 1
ATOM 2645 C CA . GLU B 1 135 ? -66.951 -81.425 -7.708 1.00 57.50 127 GLU B CA 1
ATOM 2646 C C . GLU B 1 135 ? -66.752 -80.195 -8.577 1.00 57.43 127 GLU B C 1
ATOM 2647 O O . GLU B 1 135 ? -65.667 -79.614 -8.604 1.00 61.35 127 GLU B O 1
ATOM 2653 N N . ASP B 1 136 ? -67.805 -79.799 -9.282 1.00 49.08 128 ASP B N 1
ATOM 2654 C CA . ASP B 1 136 ? -67.757 -78.595 -10.097 1.00 55.31 128 ASP B CA 1
ATOM 2655 C C . ASP B 1 136 ? -67.315 -77.393 -9.266 1.00 60.67 128 ASP B C 1
ATOM 2656 O O . ASP B 1 136 ? -66.413 -76.657 -9.665 1.00 61.48 128 ASP B O 1
ATOM 2661 N N . LEU B 1 137 ? -67.937 -77.204 -8.105 1.00 53.55 129 LEU B N 1
ATOM 2662 C CA . LEU B 1 137 ? -67.549 -76.113 -7.217 1.00 48.75 129 LEU B CA 1
ATOM 2663 C C . LEU B 1 137 ? -66.078 -76.205 -6.813 1.00 54.74 129 LEU B C 1
ATOM 2664 O O . LEU B 1 137 ? -65.387 -75.186 -6.704 1.00 49.48 129 LEU B O 1
ATOM 2669 N N . ALA B 1 138 ? -65.601 -77.425 -6.585 1.00 44.86 130 ALA B N 1
ATOM 2670 C CA . ALA B 1 138 ? -64.206 -77.623 -6.204 1.00 55.60 130 ALA B CA 1
ATOM 2671 C C . ALA B 1 138 ? -63.282 -77.200 -7.346 1.00 57.26 130 ALA B C 1
ATOM 2672 O O . ALA B 1 138 ? -62.240 -76.586 -7.120 1.00 62.50 130 ALA B O 1
ATOM 2674 N N . VAL B 1 139 ? -63.680 -77.520 -8.572 1.00 53.03 131 VAL B N 1
ATOM 2675 C CA . VAL B 1 139 ? -62.937 -77.092 -9.749 1.00 62.25 131 VAL B CA 1
ATOM 2676 C C . VAL B 1 139 ? -62.766 -75.578 -9.760 1.00 64.54 131 VAL B C 1
ATOM 2677 O O . VAL B 1 139 ? -61.656 -75.070 -9.912 1.00 67.23 131 VAL B O 1
ATOM 2681 N N . ALA B 1 140 ? -63.871 -74.863 -9.583 1.00 59.03 132 ALA B N 1
ATOM 2682 C CA . ALA B 1 140 ? -63.847 -73.406 -9.604 1.00 61.65 132 ALA B CA 1
ATOM 2683 C C . ALA B 1 140 ? -63.268 -72.820 -8.316 1.00 48.02 132 ALA B C 1
ATOM 2684 O O . ALA B 1 140 ? -63.371 -71.621 -8.071 1.00 53.83 132 ALA B O 1
ATOM 2686 N N . GLY B 1 141 ? -62.660 -73.668 -7.495 1.00 44.80 133 GLY B N 1
ATOM 2687 C CA . GLY B 1 141 ? -62.012 -73.217 -6.277 1.00 46.39 133 GLY B CA 1
ATOM 2688 C C . GLY B 1 141 ? -62.927 -72.982 -5.084 1.00 60.35 133 GLY B C 1
ATOM 2689 O O . GLY B 1 141 ? -62.531 -72.316 -4.123 1.00 46.29 133 GLY B O 1
ATOM 2690 N N . VAL B 1 142 ? -64.138 -73.534 -5.127 1.00 50.69 134 VAL B N 1
ATOM 2691 C CA . VAL B 1 142 ? -65.111 -73.327 -4.051 1.00 48.31 134 VAL B CA 1
ATOM 2692 C C . VAL B 1 142 ? -65.374 -74.579 -3.213 1.00 36.64 134 VAL B C 1
ATOM 2693 O O . VAL B 1 142 ? -65.627 -75.653 -3.752 1.00 46.47 134 VAL B O 1
ATOM 2697 N N . THR B 1 143 ? -65.322 -74.426 -1.893 1.00 39.74 135 THR B N 1
ATOM 2698 C CA . THR B 1 143 ? -65.676 -75.503 -0.978 1.00 43.23 135 THR B CA 1
ATOM 2699 C C . THR B 1 143 ? -67.172 -75.499 -0.599 1.00 31.09 135 THR B C 1
ATOM 2700 O O . THR B 1 143 ? -67.635 -74.622 0.137 1.00 36.26 135 THR B O 1
ATOM 2704 N N . LEU B 1 144 ? -67.906 -76.492 -1.093 1.00 36.08 136 LEU B N 1
ATOM 2705 C CA . LEU B 1 144 ? -69.313 -76.666 -0.750 1.00 33.34 136 LEU B CA 1
ATOM 2706 C C . LEU B 1 144 ? -69.508 -77.073 0.700 1.00 39.98 136 LEU B C 1
ATOM 2707 O O . LEU B 1 144 ? -68.936 -78.053 1.160 1.00 36.02 136 LEU B O 1
ATOM 2712 N N . VAL B 1 145 ? -70.327 -76.309 1.411 1.00 32.07 137 VAL B N 1
ATOM 2713 C CA . VAL B 1 145 ? -70.767 -76.669 2.745 1.00 30.30 137 VAL B CA 1
ATOM 2714 C C . VAL B 1 145 ? -72.283 -76.877 2.704 1.00 39.51 137 VAL B C 1
ATOM 2715 O O . VAL B 1 145 ? -73.040 -75.936 2.889 1.00 27.40 137 VAL B O 1
ATOM 2719 N N . PRO B 1 146 ? -72.731 -78.114 2.439 1.00 32.33 138 PRO B N 1
ATOM 2720 C CA . PRO B 1 146 ? -74.158 -78.332 2.203 1.00 26.74 138 PRO B CA 1
ATOM 2721 C C . PRO B 1 146 ? -74.917 -78.598 3.482 1.00 34.04 138 PRO B C 1
ATOM 2722 O O . PRO B 1 146 ? -74.430 -79.337 4.330 1.00 36.95 138 PRO B O 1
ATOM 2726 N N . ILE B 1 147 ? -76.103 -78.020 3.610 1.00 22.94 139 ILE B N 1
ATOM 2727 C CA . ILE B 1 147 ? -76.901 -78.184 4.817 1.00 22.14 139 ILE B CA 1
ATOM 2728 C C . ILE B 1 147 ? -78.321 -78.551 4.443 1.00 28.71 139 ILE B C 1
ATOM 2729 O O . ILE B 1 147 ? -78.950 -77.868 3.634 1.00 25.93 139 ILE B O 1
ATOM 2734 N N . VAL B 1 148 ? -78.818 -79.637 5.016 1.00 23.82 140 VAL B N 1
ATOM 2735 C CA . VAL B 1 148 ? -80.200 -80.033 4.796 1.00 22.78 140 VAL B CA 1
ATOM 2736 C C . VAL B 1 148 ? -80.903 -80.004 6.138 1.00 27.54 140 VAL B C 1
ATOM 2737 O O . VAL B 1 148 ? -80.534 -80.732 7.062 1.00 23.92 140 VAL B O 1
ATOM 2741 N N . ASP B 1 149 ? -81.895 -79.129 6.260 1.00 23.81 141 ASP B N 1
ATOM 2742 C CA . ASP B 1 149 ? -82.608 -78.958 7.522 1.00 16.01 141 ASP B CA 1
ATOM 2743 C C . ASP B 1 149 ? -84.012 -79.532 7.413 1.00 26.64 141 ASP B C 1
ATOM 2744 O O . ASP B 1 149 ? -84.930 -78.862 6.920 1.00 25.57 141 ASP B O 1
ATOM 2749 N N . GLY B 1 150 ? -84.171 -80.774 7.864 1.00 23.74 142 GLY B N 1
ATOM 2750 C CA . GLY B 1 150 ? -85.460 -81.438 7.797 1.00 26.96 142 GLY B CA 1
ATOM 2751 C C . GLY B 1 150 ? -86.261 -81.198 9.053 1.00 25.91 142 GLY B C 1
ATOM 2752 O O . GLY B 1 150 ? -85.757 -81.350 10.169 1.00 25.14 142 GLY B O 1
ATOM 2753 N N . ARG B 1 151 ? -87.518 -80.823 8.873 1.00 21.55 143 ARG B N 1
ATOM 2754 C CA . ARG B 1 151 ? -88.388 -80.488 9.998 1.00 23.32 143 ARG B CA 1
ATOM 2755 C C . ARG B 1 151 ? -89.614 -81.382 10.050 1.00 24.36 143 ARG B C 1
ATOM 2756 O O . ARG B 1 151 ? -90.048 -81.916 9.030 1.00 25.37 143 ARG B O 1
ATOM 2764 N N . CYS B 1 152 ? -90.173 -81.543 11.246 1.00 27.74 144 CYS B N 1
ATOM 2765 C CA A CYS B 1 152 ? -91.276 -82.470 11.453 0.37 24.80 144 CYS B CA 1
ATOM 2766 C CA B CYS B 1 152 ? -91.277 -82.475 11.431 0.63 24.64 144 CYS B CA 1
ATOM 2767 C C . CYS B 1 152 ? -92.598 -81.754 11.623 1.00 30.25 144 CYS B C 1
ATOM 2768 O O . CYS B 1 152 ? -93.635 -82.389 11.714 1.00 31.25 144 CYS B O 1
ATOM 2773 N N . ASP B 1 153 ? -92.551 -80.424 11.679 1.00 30.90 145 ASP B N 1
ATOM 2774 C CA . ASP B 1 153 ? -93.775 -79.633 11.795 1.00 34.20 145 ASP B CA 1
ATOM 2775 C C . ASP B 1 153 ? -93.573 -78.230 11.229 1.00 30.56 145 ASP B C 1
ATOM 2776 O O . ASP B 1 153 ? -92.500 -77.910 10.736 1.00 22.68 145 ASP B O 1
ATOM 2781 N N . TYR B 1 154 ? -94.602 -77.395 11.308 1.00 25.76 146 TYR B N 1
ATOM 2782 C CA . TYR B 1 154 ? -94.581 -76.103 10.625 1.00 27.96 146 TYR B CA 1
ATOM 2783 C C . TYR B 1 154 ? -94.218 -74.943 11.534 1.00 28.68 146 TYR B C 1
ATOM 2784 O O . TYR B 1 154 ? -94.333 -73.791 11.127 1.00 31.81 146 TYR B O 1
ATOM 2793 N N . ASP B 1 155 ? -93.766 -75.240 12.753 1.00 27.12 147 ASP B N 1
ATOM 2794 C CA . ASP B 1 155 ? -93.391 -74.199 13.713 1.00 28.94 147 ASP B CA 1
ATOM 2795 C C . ASP B 1 155 ? -92.335 -73.252 13.163 1.00 27.91 147 ASP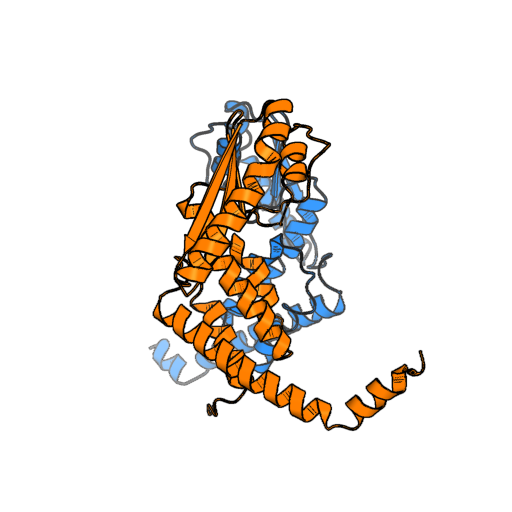 B C 1
ATOM 2796 O O . ASP B 1 155 ? -91.411 -73.681 12.481 1.00 29.86 147 ASP B O 1
ATOM 2801 N N . ASN B 1 156 ? -92.465 -71.963 13.471 1.00 29.73 148 ASN B N 1
ATOM 2802 C CA . ASN B 1 156 ? -91.451 -70.993 13.061 1.00 23.46 148 ASN B CA 1
ATOM 2803 C C . ASN B 1 156 ? -91.532 -69.716 13.888 1.00 24.15 148 ASN B C 1
ATOM 2804 O O . ASN B 1 156 ? -92.546 -69.419 14.520 1.00 29.56 148 ASN B O 1
ATOM 2809 N N . SER B 1 157 ? -90.447 -68.963 13.904 1.00 25.26 149 SER B N 1
ATOM 2810 C CA . SER B 1 157 ? -90.343 -67.849 14.824 1.00 28.32 149 SER B CA 1
ATOM 2811 C C . SER B 1 157 ? -91.190 -66.642 14.407 1.00 28.87 149 SER B C 1
ATOM 2812 O O . SER B 1 157 ? -91.296 -65.684 15.153 1.00 30.66 149 SER B O 1
ATOM 2815 N N . PHE B 1 158 ? -91.793 -66.673 13.224 1.00 27.20 150 PHE B N 1
ATOM 2816 C CA . PHE B 1 158 ? -92.544 -65.496 12.777 1.00 25.57 150 PHE B CA 1
ATOM 2817 C C . PHE B 1 158 ? -94.026 -65.577 13.122 1.00 28.74 150 PHE B C 1
ATOM 2818 O O . PHE B 1 158 ? -94.753 -64.599 12.979 1.00 29.76 150 PHE B O 1
ATOM 2826 N N . MET B 1 159 ? -94.480 -66.729 13.599 1.00 24.64 151 MET B N 1
ATOM 2827 C CA . MET B 1 159 ? -95.867 -66.833 14.044 1.00 28.35 151 MET B CA 1
ATOM 2828 C C . MET B 1 159 ? -95.975 -67.530 15.384 1.00 25.70 151 MET B C 1
ATOM 2829 O O . MET B 1 159 ? -95.314 -68.537 15.617 1.00 30.05 151 MET B O 1
ATOM 2834 N N . PRO B 1 160 ? -96.849 -67.022 16.252 1.00 27.43 152 PRO B N 1
ATOM 2835 C CA . PRO B 1 160 ? -97.137 -67.754 17.484 1.00 24.74 152 PRO B CA 1
ATOM 2836 C C . PRO B 1 160 ? -97.756 -69.110 17.165 1.00 34.72 152 PRO B C 1
ATOM 2837 O O . PRO B 1 160 ? -98.419 -69.264 16.145 1.00 24.84 152 PRO B O 1
ATOM 2841 N N . GLU B 1 161 ? -97.546 -70.092 18.030 1.00 26.67 153 GLU B N 1
ATOM 2842 C CA . GLU B 1 161 ? -98.049 -71.436 17.764 1.00 30.31 153 GLU B CA 1
ATOM 2843 C C . GLU B 1 161 ? -99.555 -71.447 17.487 1.00 28.27 153 GLU B C 1
ATOM 2844 O O . GLU B 1 161 ? -100.006 -72.091 16.531 1.00 26.56 153 GLU B O 1
ATOM 2850 N N . TRP B 1 162 ? -100.337 -70.757 18.317 1.00 25.63 154 TRP B N 1
ATOM 2851 C CA . TRP B 1 162 ? -101.801 -70.770 18.136 1.00 30.83 154 TRP B CA 1
ATOM 2852 C C . TRP B 1 162 ? -102.216 -70.195 16.771 1.00 22.08 154 TRP B C 1
ATOM 2853 O O . TRP B 1 162 ? -103.171 -70.683 16.151 1.00 24.73 154 TRP B O 1
ATOM 2864 N N . ALA B 1 163 ? -101.525 -69.143 16.331 1.00 24.52 155 ALA B N 1
ATOM 2865 C CA . ALA B 1 163 ? -101.871 -68.459 15.080 1.00 22.57 155 ALA B CA 1
ATOM 2866 C C . ALA B 1 163 ? -101.511 -69.322 13.886 1.00 23.07 155 ALA B C 1
ATOM 2867 O O . ALA B 1 163 ? -102.242 -69.365 12.891 1.00 21.74 155 ALA B O 1
ATOM 2869 N N . ASN B 1 164 ? -100.361 -69.982 13.986 1.00 22.72 156 ASN B N 1
ATOM 2870 C CA . ASN B 1 164 ? -99.892 -70.943 12.995 1.00 22.50 156 ASN B CA 1
ATOM 2871 C C . ASN B 1 164 ? -100.929 -72.052 12.824 1.00 24.10 156 ASN B C 1
ATOM 2872 O O . ASN B 1 164 ? -101.351 -72.368 11.709 1.00 21.01 156 ASN B O 1
ATOM 2877 N N . PHE B 1 165 ? -101.361 -72.637 13.939 1.00 18.62 157 PHE B N 1
ATOM 2878 C CA . PHE B 1 165 ? -102.403 -73.650 13.888 1.00 22.53 157 PHE B CA 1
ATOM 2879 C C . PHE B 1 165 ? -103.702 -73.127 13.263 1.00 24.07 157 PHE B C 1
ATOM 2880 O O . PHE B 1 165 ? -104.310 -73.787 12.427 1.00 24.35 157 PHE B O 1
ATOM 2888 N N . LYS B 1 166 ? -104.143 -71.951 13.682 1.00 22.86 158 LYS B N 1
ATOM 2889 C CA . LYS B 1 166 ? -105.423 -71.443 13.196 1.00 19.01 158 LYS B CA 1
ATOM 2890 C C . LYS B 1 166 ? -105.344 -71.049 11.722 1.00 23.96 158 LYS B C 1
ATOM 2891 O O . LYS B 1 166 ? -106.311 -71.218 10.968 1.00 22.96 158 LYS B O 1
ATOM 2897 N N . PHE B 1 167 ? -104.195 -70.526 11.315 1.00 19.48 159 PHE B N 1
ATOM 2898 C CA . PHE B 1 167 ? -103.957 -70.189 9.916 1.00 21.63 159 PHE B CA 1
ATOM 2899 C C . PHE B 1 167 ? -104.068 -71.460 9.056 1.00 32.61 159 PHE B C 1
ATOM 2900 O O . PHE B 1 167 ? -104.719 -71.455 8.012 1.00 22.28 159 PHE B O 1
ATOM 2908 N N . ARG B 1 168 ? -103.441 -72.550 9.496 1.00 22.51 160 ARG B N 1
ATOM 2909 C CA . ARG B 1 168 ? -103.507 -73.809 8.754 1.00 25.63 160 ARG B CA 1
ATOM 2910 C C . ARG B 1 168 ? -104.917 -74.364 8.757 1.00 25.33 160 ARG B C 1
ATOM 2911 O O . ARG B 1 168 ? -105.384 -74.891 7.752 1.00 26.33 160 ARG B O 1
ATOM 2919 N N . ASP B 1 169 ? -105.599 -74.233 9.894 1.00 22.80 161 ASP B N 1
ATOM 2920 C CA . ASP B 1 169 ? -106.966 -74.699 10.028 1.00 22.43 161 ASP B CA 1
ATOM 2921 C C . ASP B 1 169 ? -107.911 -74.004 9.051 1.00 29.60 161 ASP B C 1
ATOM 2922 O O . ASP B 1 169 ? -108.742 -74.648 8.419 1.00 29.15 161 ASP B O 1
ATOM 2927 N N . LEU B 1 170 ? -107.788 -72.687 8.940 1.00 23.31 162 LEU B N 1
ATOM 2928 C CA . LEU B 1 170 ? -108.586 -71.928 7.977 1.00 22.70 162 LEU B CA 1
ATOM 2929 C C . LEU B 1 170 ? -108.183 -72.231 6.521 1.00 20.85 162 LEU B C 1
ATOM 2930 O O . LEU B 1 170 ? -109.038 -72.271 5.645 1.00 26.56 162 LEU B O 1
ATOM 2935 N N . LEU B 1 171 ? -106.901 -72.444 6.257 1.00 22.78 163 LEU B N 1
ATOM 2936 C CA . LEU B 1 171 ? -106.487 -72.824 4.911 1.00 22.91 163 LEU B CA 1
ATOM 2937 C C . LEU B 1 171 ? -107.151 -74.144 4.520 1.00 35.33 163 LEU B C 1
ATOM 2938 O O . LEU B 1 171 ? -107.607 -74.311 3.394 1.00 26.44 163 LEU B O 1
ATOM 2943 N N . PHE B 1 172 ? -107.222 -75.079 5.462 1.00 29.63 164 PHE B N 1
ATOM 2944 C CA . PHE B 1 172 ? -107.852 -76.361 5.181 1.00 25.85 164 PHE B CA 1
ATOM 2945 C C . PHE B 1 172 ? -109.330 -76.188 4.862 1.00 26.80 164 PHE B C 1
ATOM 2946 O O . PHE B 1 172 ? -109.853 -76.797 3.923 1.00 32.12 164 PHE B O 1
ATOM 2954 N N . LYS B 1 173 ? -110.012 -75.369 5.643 1.00 25.40 165 LYS B N 1
ATOM 2955 C CA . LYS B 1 173 ? -111.407 -75.098 5.368 1.00 26.16 165 LYS B CA 1
ATOM 2956 C C . LYS B 1 173 ? -111.598 -74.400 4.016 1.00 40.84 165 LYS B C 1
ATOM 2957 O O . LYS B 1 173 ? -112.599 -74.625 3.345 1.00 30.89 165 LYS B O 1
ATOM 2963 N N . LEU B 1 174 ? -110.651 -73.552 3.618 1.00 27.53 166 LEU B N 1
ATOM 2964 C CA . LEU B 1 174 ? -110.732 -72.892 2.311 1.00 25.74 166 LEU B CA 1
ATOM 2965 C C . LEU B 1 174 ? -110.542 -73.922 1.186 1.00 28.11 166 LEU B C 1
ATOM 2966 O O . LEU B 1 174 ? -111.189 -73.852 0.130 1.00 32.86 166 LEU B O 1
ATOM 2971 N N . LEU B 1 175 ? -109.637 -74.858 1.417 1.00 28.78 167 LEU B N 1
ATOM 2972 C CA . LEU B 1 175 ? -109.387 -75.947 0.477 1.00 32.70 167 LEU B CA 1
ATOM 2973 C C . LEU B 1 175 ? -110.659 -76.755 0.258 1.00 42.05 167 LEU B C 1
ATOM 2974 O O . LEU B 1 175 ? -111.031 -77.0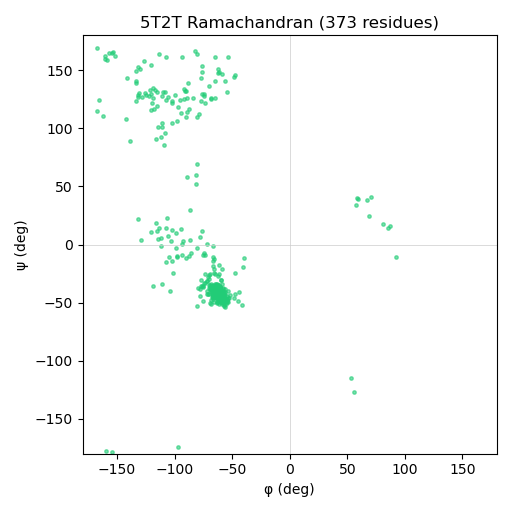50 -0.882 1.00 33.94 167 LEU B O 1
ATOM 2979 N N . GLU B 1 176 ? -111.339 -77.092 1.350 1.00 34.12 168 GLU B N 1
ATOM 2980 C CA . GLU B 1 176 ? -112.597 -77.833 1.253 1.00 36.43 168 GLU B CA 1
ATOM 2981 C C . GLU B 1 176 ? -113.647 -77.040 0.474 1.00 46.75 168 GLU B C 1
ATOM 2982 O O . GLU B 1 176 ? -114.369 -77.598 -0.360 1.00 35.36 168 GLU B O 1
ATOM 2988 N N . TYR B 1 177 ? -113.738 -75.741 0.735 1.00 30.70 169 TYR B N 1
ATOM 2989 C CA . TYR B 1 177 ? -114.692 -74.926 0.002 1.00 31.67 169 TYR B CA 1
ATOM 2990 C C . TYR B 1 177 ? -114.344 -74.881 -1.487 1.00 45.38 169 TYR B C 1
ATOM 2991 O O . TYR B 1 177 ? -115.216 -75.012 -2.353 1.00 34.92 169 TYR B O 1
ATOM 3000 N N . SER B 1 178 ? -113.063 -74.664 -1.767 1.00 33.79 170 SER B N 1
ATOM 3001 C CA . SER B 1 178 ? -112.571 -74.540 -3.133 1.00 38.90 170 SER B CA 1
ATOM 3002 C C . SER B 1 178 ? -112.814 -75.821 -3.934 1.00 41.14 170 SER B C 1
ATOM 3003 O O . SER B 1 178 ? -113.225 -75.766 -5.093 1.00 36.51 170 SER B O 1
ATOM 3006 N N . ASN B 1 179 ? -112.558 -76.968 -3.313 1.00 37.04 171 ASN B N 1
ATOM 3007 C CA . ASN B 1 179 ? -112.809 -78.252 -3.957 1.00 37.09 171 ASN B CA 1
ATOM 3008 C C . ASN B 1 179 ? -114.286 -78.428 -4.290 1.00 44.36 171 ASN B C 1
ATOM 3009 O O . ASN B 1 179 ? -114.637 -78.945 -5.352 1.00 43.59 171 ASN B O 1
ATOM 3014 N N . GLN B 1 180 ? -115.155 -77.992 -3.387 1.00 41.12 172 GLN B N 1
ATOM 3015 C CA . GLN B 1 180 ? -116.592 -78.072 -3.623 1.00 43.34 172 GLN B CA 1
ATOM 3016 C C . GLN B 1 180 ? -117.009 -77.097 -4.715 1.00 47.08 172 GLN B C 1
ATOM 3017 O O . GLN B 1 180 ? -117.898 -77.386 -5.515 1.00 43.12 172 GLN B O 1
ATOM 3023 N N . ASP B 1 181 ? -116.372 -75.933 -4.729 1.00 40.38 173 ASP B N 1
ATOM 3024 C CA . ASP B 1 181 ? -116.662 -74.911 -5.723 1.00 38.56 173 ASP B CA 1
ATOM 3025 C C . ASP B 1 181 ? -116.304 -75.458 -7.107 1.00 45.48 173 ASP B C 1
ATOM 3026 O O . ASP B 1 181 ? -117.047 -75.289 -8.070 1.00 41.79 173 ASP B O 1
ATOM 3031 N N . GLU B 1 182 ? -115.169 -76.136 -7.187 1.00 36.65 174 GLU B N 1
ATOM 3032 C CA . GLU B 1 182 ? -114.705 -76.710 -8.441 1.00 43.26 174 GLU B CA 1
ATOM 3033 C C . GLU B 1 182 ? -115.627 -77.836 -8.918 1.00 50.07 174 GLU B C 1
ATOM 3034 O O . GLU B 1 182 ? -115.942 -77.921 -10.105 1.00 40.87 174 GLU B O 1
ATOM 3040 N N . LYS B 1 183 ? -116.062 -78.693 -7.996 1.00 39.38 175 LYS B N 1
ATOM 3041 C CA . LYS B 1 183 ? -116.992 -79.764 -8.344 1.00 47.64 175 LYS B CA 1
ATOM 3042 C C . LYS B 1 183 ? -118.268 -79.196 -8.946 1.00 48.35 175 LYS B C 1
ATOM 3043 O O . LYS B 1 183 ? -118.733 -79.662 -9.985 1.00 46.82 175 LYS B O 1
ATOM 3049 N N . VAL B 1 184 ? -118.821 -78.182 -8.295 1.00 37.79 176 VAL B N 1
ATOM 3050 C CA . VAL B 1 184 ? -120.000 -77.487 -8.797 1.00 41.21 176 VAL B CA 1
ATOM 3051 C C . VAL B 1 184 ? -119.753 -76.847 -10.163 1.00 51.34 176 VAL B C 1
ATOM 3052 O O . VAL B 1 184 ? -120.646 -76.805 -11.018 1.00 44.59 176 VAL B O 1
ATOM 3056 N N . PHE B 1 185 ? -118.544 -76.334 -10.363 1.00 36.20 177 PHE B N 1
ATOM 3057 C CA . PHE B 1 185 ? -118.198 -75.740 -11.647 1.00 37.34 177 PHE B CA 1
ATOM 3058 C C . PHE B 1 185 ? -118.173 -76.795 -12.752 1.00 44.44 177 PHE B C 1
ATOM 3059 O O . PHE B 1 185 ? -118.602 -76.542 -13.883 1.00 42.05 177 PHE B O 1
ATOM 3067 N N . GLU B 1 186 ? -117.664 -77.978 -12.425 1.00 39.78 178 GLU B N 1
ATOM 3068 C CA . GLU B 1 186 ? -117.551 -79.047 -13.407 1.00 48.42 178 GLU B CA 1
ATOM 3069 C C . GLU B 1 186 ? -118.913 -79.653 -13.780 1.00 49.37 178 GLU B C 1
ATOM 3070 O O . GLU B 1 186 ? -118.989 -80.558 -14.608 1.00 57.92 178 GLU B O 1
ATOM 3076 N N . GLU B 1 187 ? -119.983 -79.138 -13.184 1.00 43.71 179 GLU B N 1
ATOM 3077 C CA . GLU B 1 187 ? -121.333 -79.565 -13.535 1.00 44.67 179 GLU B CA 1
ATOM 3078 C C . GLU B 1 187 ? -122.085 -78.436 -14.242 1.00 48.38 179 GLU B C 1
ATOM 3079 O O . GLU B 1 187 ? -123.276 -78.551 -14.533 1.00 45.05 179 GLU B O 1
ATOM 3085 N N . SER B 1 188 ? -121.378 -77.343 -14.517 1.00 34.74 180 SER B N 1
ATOM 3086 C CA . SER B 1 188 ? -121.986 -76.182 -15.152 1.00 35.73 180 SER B CA 1
ATOM 3087 C C . SER B 1 188 ? -121.802 -76.240 -16.665 1.00 28.60 180 SER B C 1
ATOM 3088 O O . SER B 1 188 ? -120.932 -76.962 -17.167 1.00 30.77 180 SER B O 1
ATOM 3091 N N . GLU B 1 189 ? -122.619 -75.467 -17.371 1.00 38.52 181 GLU B N 1
ATOM 3092 C CA . GLU B 1 189 ? -122.507 -75.345 -18.818 1.00 33.98 181 GLU B CA 1
ATOM 3093 C C . GLU B 1 189 ? -121.138 -74.796 -19.188 1.00 37.86 181 GLU B C 1
ATOM 3094 O O . GLU B 1 189 ? -120.555 -75.215 -20.184 1.00 29.44 181 GLU B O 1
ATOM 3100 N N . TYR B 1 190 ? -120.619 -73.871 -18.379 1.00 31.61 182 TYR B N 1
ATOM 3101 C CA . TYR B 1 190 ? -119.308 -73.271 -18.673 1.00 34.99 182 TYR B CA 1
ATOM 3102 C C . TYR B 1 190 ? -118.247 -74.341 -18.859 1.00 27.51 182 TYR B C 1
ATOM 3103 O O . TYR B 1 190 ? -117.399 -74.254 -19.758 1.00 35.98 182 TYR B O 1
ATOM 3112 N N . PHE B 1 191 ? -118.299 -75.372 -18.028 1.00 29.89 183 PHE B N 1
ATOM 3113 C CA . PHE B 1 191 ? -117.346 -76.461 -18.147 1.00 26.76 183 PHE B CA 1
ATOM 3114 C C . PHE B 1 191 ? -117.570 -77.242 -19.444 1.00 34.69 183 PHE B C 1
ATOM 3115 O O . PHE B 1 191 ? -116.620 -77.678 -20.106 1.00 28.62 183 PHE B O 1
ATOM 3123 N N . ARG B 1 192 ? -118.834 -77.421 -19.807 1.00 30.54 184 ARG B N 1
ATOM 3124 C CA . ARG B 1 192 ? -119.158 -78.120 -21.051 1.00 32.26 184 ARG B CA 1
ATOM 3125 C C . ARG B 1 192 ? -118.614 -77.345 -22.257 1.00 27.52 184 ARG B C 1
ATOM 3126 O O . ARG B 1 192 ? -118.043 -77.933 -23.182 1.00 27.60 184 ARG B O 1
ATOM 3134 N N . LEU B 1 193 ? -118.796 -76.027 -22.231 1.00 26.10 185 LEU B N 1
ATOM 3135 C CA . LEU B 1 193 ? -118.283 -75.162 -23.293 1.00 29.52 185 LEU B CA 1
ATOM 3136 C C . LEU B 1 193 ? -116.757 -75.243 -23.380 1.00 30.78 185 LEU B C 1
ATOM 3137 O O . LEU B 1 193 ? -116.191 -75.230 -24.473 1.00 32.17 185 LEU B O 1
ATOM 3142 N N . CYS B 1 194 ? -116.094 -75.320 -22.230 1.00 34.98 186 CYS B N 1
ATOM 3143 C CA . CYS B 1 194 ? -114.654 -75.588 -22.205 1.00 36.05 186 CYS B CA 1
ATOM 3144 C C . CYS B 1 194 ? -114.302 -76.864 -22.932 1.00 41.81 186 CYS B C 1
ATOM 3145 O O . CYS B 1 194 ? -113.423 -76.870 -23.795 1.00 41.58 186 CYS B O 1
ATOM 3148 N N . GLU B 1 195 ? -114.962 -77.950 -22.528 1.00 36.52 187 GLU B N 1
ATOM 3149 C CA . GLU B 1 195 ? -114.716 -79.269 -23.095 1.00 41.10 187 GLU B CA 1
ATOM 3150 C C . GLU B 1 195 ? -114.802 -79.179 -24.601 1.00 32.94 187 GLU B C 1
ATOM 3151 O O . GLU B 1 195 ? -113.967 -79.722 -25.328 1.00 43.82 187 GLU B O 1
ATOM 3157 N N . SER B 1 196 ? -115.813 -78.459 -25.063 1.00 40.93 188 SER B N 1
ATOM 3158 C CA . SER B 1 196 ? -116.047 -78.335 -26.489 1.00 44.10 188 SER B CA 1
ATOM 3159 C C . SER B 1 196 ? -114.951 -77.519 -27.167 1.00 37.46 188 SER B C 1
ATOM 3160 O O . SER B 1 196 ? -114.579 -77.803 -28.303 1.00 40.11 188 SER B O 1
ATOM 3163 N N . LEU B 1 197 ? -114.420 -76.521 -26.468 1.00 42.90 189 LEU B N 1
ATOM 3164 C CA . LEU B 1 197 ? -113.304 -75.722 -26.992 1.00 38.47 189 LEU B CA 1
ATOM 3165 C C . LEU B 1 197 ? -112.170 -76.608 -27.577 1.00 47.85 189 LEU B C 1
ATOM 3166 O O . LEU B 1 197 ? -111.427 -76.179 -28.460 1.00 50.42 189 LEU B O 1
ATOM 3171 N N . LYS B 1 198 ? -112.078 -77.854 -27.104 1.00 67.66 190 LYS B N 1
ATOM 3172 C CA . LYS B 1 198 ? -111.254 -78.910 -27.727 1.00 59.49 190 LYS B CA 1
ATOM 3173 C C . LYS B 1 198 ? -111.261 -78.943 -29.270 1.00 76.48 190 LYS B C 1
ATOM 3174 O O . LYS B 1 198 ? -110.472 -79.667 -29.877 1.00 85.07 190 LYS B O 1
ATOM 3180 N N . THR B 1 199 ? -112.173 -78.195 -29.891 1.00 72.83 191 THR B N 1
ATOM 3181 C CA . THR B 1 199 ? -112.130 -77.896 -31.325 1.00 52.47 191 THR B CA 1
ATOM 3182 C C . THR B 1 199 ? -110.712 -77.591 -31.820 1.00 58.32 191 THR B C 1
ATOM 3183 O O . THR B 1 199 ? -110.435 -77.634 -33.019 1.00 60.27 191 THR B O 1
ATOM 3187 N N . THR B 1 200 ? -109.831 -77.247 -30.886 1.00 46.76 192 THR B N 1
ATOM 3188 C CA . THR B 1 200 ? -108.457 -76.875 -31.190 1.00 69.41 192 THR B CA 1
ATOM 3189 C C . THR B 1 200 ? -107.484 -77.828 -30.504 1.00 82.01 192 THR B C 1
ATOM 3190 O O . THR B 1 200 ? -106.838 -77.463 -29.520 1.00 84.96 192 THR B O 1
#

Foldseek 3Di:
DVVLLVVLLCLLPPFFAPDVLLVVLNVQLNPDDDLVSNLVSLVVSLVLQQLVQVQVVVVWDFQSPQDWPQRVQVVVPFHQPPDDTDGASTWDQDDQEIEGEHEDEDADPVVQVVVQVVQVVVQVVCQVSSVVSVHHYDYYYHYDNDSDGDRGDPVSVVSSVVSSVVSVVVVVVVVVVCVPDPVVVVVVD/DDDPPDLVVLLVVLLVLLVPFFAPDVLLVVLNVCLNPDDDLVSVLVSLVVSLVLLQLVQCCVVVVFAALSPQDWPQRVQVVVVFHQDPDDTDRARTWDDDDQEIEGEHEDEDADPVVQVVVQVVQVVVQVVCQVSSVVSRHHYDYYYHYHNDSDGDRGDPVSSVVSVVSSVVSVVVVVVVVVVVCVDVVVVVVVVVVVD

Radius of gyration: 26.27 Å; Cα contacts (8 Å, |Δi|>4): 508; chains: 2; bounding box: 61×73×64 Å

InterPro domains:
  IPR007099 RNA-directed RNA polymerase, negative-strand RNA virus [PS50525] (1166-1360)
  IPR010453 RNA polymerase, arenaviral [MF_04086] (1-2210)
  IPR010453 RNA polymerase, arenaviral [PF06317] (178-2207)
  IPR010453 RNA polymerase, arenaviral [PIRSF000836] (1-2210)
  IPR026382 RNA endonuclease, cap-snatching, arenaviral [PF17296] (1-172)
  IPR048006 RNA endonuclease, cap-snatching, bunyaviral [TIGR04202] (86-146)

Sequence (388 aa):
HDEIISELREELCLNYIEQDERLSRQKLNFLGQREPRMVLIEGLKLLSSRCIEIDSADKSGCTHNHDDKSVETILVESGIVCPGLPLIIIPDDGYKLIDNSLILLECCFVRSTPASFEKKFIEDTNKLACIRREDLAVAGVTLVPIVDGRRCDYDDNSFMPEWANFKFRDLLFKLLEYSNQDEKVFEESEYFRLCESKHHHHHHDEIISELRELCLNYIEQDERLSRQKLNFLGQREPRMVLIEGLKLLSRCIEIDSADKSGCTHNHDDKSVETILVESGIVCPGLPLIIPDGYKLIDNSLILLECFVRSTPASFEKKFIEDTNKLACIREDLAVAGVTLVPIVDGRCCDYDNSFMPEWANFKFRDLLFKLLEYSNQDEKVFEESEYFRLCESLKTT

Nearest PDB structures (foldseek):
  5ltn-assembly1_A  TM=9.996E-01  e=1.395E-33  Mammarenavirus choriomeningitidis
  5lts-assembly1_A  TM=9.402E-01  e=3.990E-34  Mammarenavirus choriomeningitidis
  3jsb-assembly2_B  TM=9.361E-01  e=1.395E-33  Lymphocytic choriomeningitis virus (strain Armstrong)
  3jsb-assembly1_A-2  TM=9.757E-01  e=8.683E-32  Lymphocytic choriomeningitis virus (strain Armstrong)
  5j1n-assembly1_A  TM=9.463E-01  e=4.914E-23  Mammarenavirus lassaense

Secondary structure (DSSP, 8-state):
-HHHHHHHHHHHHHSS---GGGHHHHHHHHT--SHHHHHHHHHHHHHHHHHHHHHHHTT-EE-TT---HHHHHHTTT---TT------SEEEEETTEEEEEEEEE-SSHHHHHHHHHHHHHHHHTTHHHHHHTT-EEEEEEEEESS---TTS-HHHHHHHHHHHHHHHHHHHHHTTTTTSSHHHHHHT-/------HHHHHHHHHHHHHHHS---GGGHHHHHHHHT--SHHHHHHHHHHHHHHHHHHHHHHHTT-EE-TT---HHHHHHTTT----S------SEEEEETTEEEEEEEEE-SSHHHHHHHHHHHHHHHHTTHHHHHHTT-EEEEEEEEESS---TTS-HHHHHHHHHHHHHHHHHHHHHHHHHTTSHHHHHHHHHTT-

CATH classification: 3.30.70.2640

Organism: Lymphocytic choriomeningitis virus (strain Armstrong) (NCBI:txid11624)